Protein AF-0000000084333526 (afdb_homodimer)

InterPro domains:
  IPR002641 Patatin-like phospholipase domain [PF01734] (2-148)
  IPR002641 Patatin-like phospholipase domain [PS51635] (1-149)
  IPR016035 Acyl transferase/acyl hydrolase/lysophospholipase [SSF52151] (1-231)
  IPR050301 Neuropathy target esterase [PTHR14226] (1-231)

Foldseek 3Di:
DLVLLLVLLLVVLPDDAQEQEAFAVSLLSQQLVQQPDRSVVSLVLCLVVVLLCLLPPDLPDPDADASCVSLVSCCVRVVVQWQVNGNHFYWYWKAFPVVGGIDIDRTDGSSLSNSLQSAAPPHHFFGADPNTTIHHRLLPARWPCVVCQPPDPFFEGEDALDDDDDDDADDPVSVVVNVSSCNSCVCVVVSVVRGPHYQYQPDCNVPDPSPSVCSVVSSNSSNVSSNVRCVPPVVNVVVSVVSVVVVVD/DLVLLLVLLLVVLPDDAQEQEAFAVSLLSQQLVQQPDRSVVSLVLCLVVVLLCLLPPDLPDPDADASCVSLVSCCVRVVVQWQVNGNHFYWYWKAFPVVGDIDIDRTDGSSLSNSLQSAAPPHHFFGADPNTTIHHRLLPARWPCVVCQPPDPFFEGEDALDDDDDDDADDPVSVVVNVSSCNSCVCVVVSVVRGPHYQYQPDCNVPDPSPSVCSVVSSNSSNVSSNVRCVPPVVNVVVSVVVVVVVVD

pLDDT: mean 88.22, std 13.07, range [36.38, 98.88]

Radius of gyration: 24.97 Å; Cα contacts (8 Å, |Δi|>4): 907; chains: 2; bounding box: 47×80×63 Å

Nearest PDB structures (foldseek):
  5fya-assembly1_A  TM=8.571E-01  e=1.738E-15  Pseudomonas aeruginosa PAO1
  5fya-assembly1_B  TM=8.182E-01  e=1.314E-14  Pseudomonas aeruginosa PAO1
  5fqu-assembly1_A  TM=8.335E-01  e=1.306E-13  Pseudomonas aeruginosa PAO1
  5fqu-assembly1_B  TM=8.349E-01  e=3.496E-13  Pseudomonas aeruginosa PAO1
  4pka-assembly1_X  TM=6.736E-01  e=2.299E-07  Solanum cardiophyllum

Secondary structure (DSSP, 8-state):
-HHHHHHHHHHHTT---SEEEEETHHHHHHHHHHTT--HHHHHHHHHHHTHHHHHS--TTSSSPBPGGGGHHHHHHH-TT-BSTTSSSEEEEEEEETTTTEEEEE-SSBHHHHHHHHT--BTTBPPEEETTEEEEEGGGT-SS--GGGTTT-S--EEE--------S---SHHHHHHHHHHHHHGGGHHHHHTT-SEEE-----TTS-TT-GGGHHHHHHHHHHHHHHHHHH-HHHHHHHHHHHHHHH-/-HHHHHHHHHHHTT---SEEEEETHHHHHHHHHHTT--HHHHHHHHHHHTHHHHHS--TTSSSPBPGGGGHHHHHHH-TT-BSTTSSSEEEEEEEETTTTEEEEE-SSBHHHHHHHHT--BTTBPPEEETTEEEEEGGGT-SS--GGGTTT-S--EEE--------S---SHHHHHHHHHHHHHGGGHHHHHTT-SEEE-----TTS-TT-GGGHHHHHHHHHHHHHHHHHH-HHHHHHHHHHHHHHH-

Solvent-accessible surface area (backbone atoms only — not comparable to full-atom values): 27015 Å² total; per-residue (Å²): 85,34,64,38,13,30,51,42,35,41,44,74,66,64,54,79,70,74,65,41,56,16,22,26,74,39,22,52,51,43,51,47,43,23,65,67,44,51,45,70,54,48,53,49,51,40,62,76,64,41,47,62,50,61,62,54,61,74,81,81,54,98,57,66,41,73,60,65,73,54,44,61,60,47,41,69,77,40,68,82,42,39,41,85,75,30,82,26,46,53,37,32,28,21,22,32,62,28,71,58,40,79,41,77,41,60,63,61,53,37,53,60,48,41,49,20,7,40,25,42,75,81,48,30,53,66,37,76,57,94,91,36,38,22,22,22,5,34,55,77,38,56,58,50,47,69,85,45,63,93,71,52,95,69,43,76,40,78,46,81,74,66,75,70,75,43,94,72,72,91,44,71,68,51,45,41,52,50,55,49,48,44,39,36,47,65,54,45,65,68,40,54,68,72,35,77,39,78,38,64,40,74,83,53,63,85,44,58,99,72,48,67,92,41,34,66,60,38,19,47,43,13,23,51,37,27,46,53,46,51,77,71,30,66,69,53,49,51,49,43,53,49,51,51,50,54,69,73,95,84,35,64,38,13,28,51,41,35,42,44,76,65,64,54,78,72,72,64,40,57,15,21,27,72,39,23,52,52,43,51,48,42,22,65,67,46,52,46,70,55,48,54,48,51,39,61,74,64,42,47,62,52,63,63,56,62,73,82,81,54,97,59,66,41,74,60,64,72,53,43,61,58,45,41,69,77,39,66,82,41,39,41,86,76,31,82,27,46,54,38,32,27,21,23,33,61,28,71,59,40,80,40,76,40,64,61,61,54,38,53,58,50,42,49,20,7,41,25,42,76,82,48,31,53,65,37,76,57,96,89,36,39,20,22,23,6,34,54,79,37,57,59,49,48,68,83,46,62,93,71,54,97,70,43,75,39,78,47,80,75,67,75,71,75,43,93,75,73,91,41,70,68,51,46,40,51,50,53,49,48,44,37,36,48,65,54,45,66,67,40,55,68,74,37,76,39,77,38,63,42,73,82,53,65,86,44,59,101,72,48,67,92,41,36,67,59,39,18,46,44,13,22,52,38,27,47,52,46,51,76,71,30,68,69,53,48,50,50,43,52,50,52,51,50,54,69,73,95

Organism: NCBI:txid1302689

Structure (mmCIF, N/CA/C/O backbone):
data_AF-0000000084333526-model_v1
#
loop_
_entity.id
_entity.type
_entity.pdbx_description
1 polymer 'PNPLA domain-containing protein'
#
loop_
_atom_site.group_PDB
_atom_site.id
_atom_site.type_symbol
_atom_site.label_atom_id
_atom_site.label_alt_id
_atom_site.label_comp_id
_atom_site.label_asym_id
_atom_site.label_entity_id
_atom_site.label_seq_id
_atom_site.pdbx_PDB_ins_code
_atom_site.Cartn_x
_atom_site.Cartn_y
_atom_site.Cartn_z
_atom_site.occupancy
_atom_site.B_iso_or_equiv
_atom_site.auth_seq_id
_atom_site.auth_comp_id
_atom_site.auth_asym_id
_atom_site.auth_atom_id
_atom_site.pdbx_PDB_model_num
ATOM 1 N N . MET A 1 1 ? 10.422 -18.203 -9.031 1 83.75 1 MET A N 1
ATOM 2 C CA . MET A 1 1 ? 11.227 -19.422 -9.023 1 83.75 1 MET A CA 1
ATOM 3 C C . MET A 1 1 ? 11.281 -20.031 -7.621 1 83.75 1 MET A C 1
ATOM 5 O O . MET A 1 1 ? 11.195 -21.25 -7.457 1 83.75 1 MET A O 1
ATOM 9 N N . SER A 1 2 ? 11.305 -19.125 -6.754 1 88.5 2 SER A N 1
ATOM 10 C CA . SER A 1 2 ? 11.383 -19.609 -5.379 1 88.5 2 SER A CA 1
ATOM 11 C C . SER A 1 2 ? 10.094 -20.328 -4.977 1 88.5 2 SER A C 1
ATOM 13 O O . SER A 1 2 ? 10.133 -21.375 -4.32 1 88.5 2 SER A O 1
ATOM 15 N N . HIS A 1 3 ? 8.969 -19.828 -5.387 1 93.69 3 HIS A N 1
ATOM 16 C CA . HIS A 1 3 ? 7.699 -20.484 -5.113 1 93.69 3 HIS A CA 1
ATOM 17 C C . HIS A 1 3 ? 7.668 -21.906 -5.691 1 93.69 3 HIS A C 1
ATOM 19 O O . HIS A 1 3 ? 7.137 -22.828 -5.066 1 93.69 3 HIS A O 1
ATOM 25 N N . LEU A 1 4 ? 8.227 -22.047 -6.82 1 95.88 4 LEU A N 1
ATOM 26 C CA . LEU A 1 4 ? 8.258 -23.359 -7.465 1 95.88 4 LEU A CA 1
ATOM 27 C C . LEU A 1 4 ? 9.141 -24.328 -6.688 1 95.88 4 LEU A C 1
ATOM 29 O O . LEU A 1 4 ? 8.82 -25.516 -6.582 1 95.88 4 LEU A O 1
ATOM 33 N N . GLY A 1 5 ? 10.227 -23.812 -6.164 1 96 5 GLY A N 1
ATOM 34 C CA . GLY A 1 5 ? 11.047 -24.625 -5.281 1 96 5 GLY A CA 1
ATOM 35 C C . GLY A 1 5 ? 10.289 -25.109 -4.059 1 96 5 GLY A C 1
ATOM 36 O O . GLY A 1 5 ? 10.406 -26.281 -3.678 1 96 5 GLY A O 1
ATOM 37 N N . VAL A 1 6 ? 9.531 -24.266 -3.49 1 96.88 6 VAL A N 1
ATOM 38 C CA . VAL A 1 6 ? 8.727 -24.609 -2.324 1 96.88 6 VAL A CA 1
ATOM 39 C C . VAL A 1 6 ? 7.703 -25.672 -2.701 1 96.88 6 VAL A C 1
ATOM 41 O O . VAL A 1 6 ? 7.551 -26.672 -1.992 1 96.88 6 VAL A O 1
ATOM 44 N N . ILE A 1 7 ? 7.012 -25.516 -3.814 1 97.62 7 ILE A N 1
ATOM 45 C CA . ILE A 1 7 ? 6.016 -26.484 -4.273 1 97.62 7 ILE A CA 1
ATOM 46 C C . ILE A 1 7 ? 6.672 -27.844 -4.492 1 97.62 7 ILE A C 1
ATOM 48 O O . ILE A 1 7 ? 6.109 -28.875 -4.121 1 97.62 7 ILE A O 1
ATOM 52 N N . GLN A 1 8 ? 7.84 -27.828 -5.066 1 97.38 8 GLN A N 1
ATOM 53 C CA . GLN A 1 8 ? 8.562 -29.062 -5.316 1 97.38 8 GLN A CA 1
ATOM 54 C C . GLN A 1 8 ? 8.852 -29.812 -4.012 1 97.38 8 GLN A C 1
ATOM 56 O O . GLN A 1 8 ? 8.633 -31.016 -3.918 1 97.38 8 GLN A O 1
ATOM 61 N N . ALA A 1 9 ? 9.344 -29.078 -3.061 1 96.44 9 ALA A N 1
ATOM 62 C CA . ALA A 1 9 ? 9.648 -29.688 -1.771 1 96.44 9 ALA A CA 1
ATOM 63 C C . ALA A 1 9 ? 8.406 -30.328 -1.154 1 96.44 9 ALA A C 1
ATOM 65 O O . ALA A 1 9 ? 8.453 -31.453 -0.671 1 96.44 9 ALA A O 1
ATOM 66 N N . LEU A 1 10 ? 7.312 -29.641 -1.212 1 95.62 10 LEU A N 1
ATOM 67 C CA . LEU A 1 10 ? 6.066 -30.125 -0.625 1 95.62 10 LEU A CA 1
ATOM 68 C C . LEU A 1 10 ? 5.539 -31.344 -1.381 1 95.62 10 LEU A C 1
ATOM 70 O O . LEU A 1 10 ? 5.137 -32.344 -0.769 1 95.62 10 LEU A O 1
ATOM 74 N N . THR A 1 11 ? 5.586 -31.281 -2.65 1 94.75 11 THR A N 1
ATOM 75 C CA . THR A 1 11 ? 5.098 -32.375 -3.484 1 94.75 11 THR A CA 1
ATOM 76 C C . THR A 1 11 ? 5.969 -33.625 -3.316 1 94.75 11 THR A C 1
ATOM 78 O O . THR A 1 11 ? 5.461 -34.75 -3.271 1 94.75 11 THR A O 1
ATOM 81 N N . ASP A 1 12 ? 7.258 -33.375 -3.248 1 94.62 12 ASP A N 1
ATOM 82 C CA . ASP A 1 12 ? 8.18 -34.5 -3.061 1 94.62 12 ASP A CA 1
ATOM 83 C C . ASP A 1 12 ? 7.879 -35.25 -1.772 1 94.62 12 ASP A C 1
ATOM 85 O O . ASP A 1 12 ? 8.172 -36.438 -1.664 1 94.62 12 ASP A O 1
ATOM 89 N N . HIS A 1 13 ? 7.266 -34.656 -0.92 1 92.94 13 HIS A N 1
ATOM 90 C CA . HIS A 1 13 ? 7.012 -35.281 0.373 1 92.94 13 HIS A CA 1
ATOM 91 C C . HIS A 1 13 ? 5.547 -35.688 0.506 1 92.94 13 HIS A C 1
ATOM 93 O O . HIS A 1 13 ? 5.066 -35.938 1.614 1 92.94 13 HIS A O 1
ATOM 99 N N . GLY A 1 14 ? 4.895 -35.594 -0.582 1 91.19 14 GLY A N 1
ATOM 100 C CA . GLY A 1 14 ? 3.59 -36.219 -0.657 1 91.19 14 GLY A CA 1
ATOM 101 C C . GLY A 1 14 ? 2.445 -35.281 -0.343 1 91.19 14 GLY A C 1
ATOM 102 O O . GLY A 1 14 ? 1.298 -35.719 -0.21 1 91.19 14 GLY A O 1
ATOM 103 N N . ILE A 1 15 ? 2.678 -34.031 -0.2 1 92.19 15 ILE A N 1
ATOM 104 C CA . ILE A 1 15 ? 1.607 -33.094 0.078 1 92.19 15 ILE A CA 1
ATOM 105 C C . ILE A 1 15 ? 0.769 -32.875 -1.18 1 92.19 15 ILE A C 1
ATOM 107 O O . ILE A 1 15 ? 1.31 -32.594 -2.256 1 92.19 15 ILE A O 1
ATOM 111 N N . GLN A 1 16 ? -0.498 -33 -0.984 1 93.25 16 GLN A N 1
ATOM 112 C CA . GLN A 1 16 ? -1.446 -32.719 -2.059 1 93.25 16 GLN A CA 1
ATOM 113 C C . GLN A 1 16 ? -2.215 -31.422 -1.796 1 93.25 16 GLN A C 1
ATOM 115 O O . GLN A 1 16 ? -2.621 -31.156 -0.663 1 93.25 16 GLN A O 1
ATOM 120 N N . PHE A 1 17 ? -2.387 -30.703 -2.844 1 95.5 17 PHE A N 1
ATOM 121 C CA . PHE A 1 17 ? -3.059 -29.406 -2.705 1 95.5 17 PHE A CA 1
ATOM 122 C C . PHE A 1 17 ? -4.492 -29.484 -3.219 1 95.5 17 PHE A C 1
ATOM 124 O O . PHE A 1 17 ? -4.734 -30 -4.316 1 95.5 17 PHE A O 1
ATOM 131 N N . SER A 1 18 ? -5.402 -29.047 -2.434 1 96.19 18 SER A N 1
ATOM 132 C CA . SER A 1 18 ? -6.793 -28.969 -2.873 1 96.19 18 SER A CA 1
ATOM 133 C C . SER A 1 18 ? -7.102 -27.609 -3.488 1 96.19 18 SER A C 1
ATOM 135 O O . SER A 1 18 ? -8.031 -27.469 -4.289 1 96.19 18 SER A O 1
ATOM 137 N N . HIS A 1 19 ? -6.324 -26.609 -3.051 1 98.25 19 HIS A N 1
ATOM 138 C CA . HIS A 1 19 ? -6.566 -25.234 -3.467 1 98.25 19 HIS A CA 1
ATOM 139 C C . HIS A 1 19 ? -5.281 -24.406 -3.426 1 98.25 19 HIS A C 1
ATOM 141 O O . HIS A 1 19 ? -4.508 -24.516 -2.471 1 98.25 19 HIS A O 1
ATOM 147 N N . ILE A 1 20 ? -4.98 -23.719 -4.465 1 98.56 20 ILE A N 1
ATOM 148 C CA . ILE A 1 20 ? -3.811 -22.844 -4.523 1 98.56 20 ILE A CA 1
ATOM 149 C C . ILE A 1 20 ? -4.242 -21.422 -4.855 1 98.56 20 ILE A C 1
ATOM 151 O O . ILE A 1 20 ? -5.008 -21.203 -5.793 1 98.56 20 ILE A O 1
ATOM 155 N N . SER A 1 21 ? -3.867 -20.453 -4.062 1 98.75 21 SER A N 1
ATOM 156 C CA . SER A 1 21 ? -4.117 -19.031 -4.27 1 98.75 21 SER A CA 1
ATOM 157 C C . SER A 1 21 ? -2.816 -18.266 -4.508 1 98.75 21 SER A C 1
ATOM 159 O O . SER A 1 21 ? -1.845 -18.438 -3.768 1 98.75 21 SER A O 1
ATOM 161 N N . GLY A 1 22 ? -2.785 -17.469 -5.582 1 97.94 22 GLY A N 1
ATOM 162 C CA . GLY A 1 22 ? -1.536 -16.797 -5.898 1 97.94 22 GLY A CA 1
ATOM 163 C C . GLY A 1 22 ? -1.737 -15.414 -6.5 1 97.94 22 GLY A C 1
ATOM 164 O O . GLY A 1 22 ? -2.811 -15.117 -7.027 1 97.94 22 GLY A O 1
ATOM 165 N N . THR A 1 23 ? -0.766 -14.578 -6.414 1 96.5 23 THR A N 1
ATOM 166 C CA . THR A 1 23 ? -0.716 -13.242 -6.992 1 96.5 23 THR A CA 1
ATOM 167 C C . THR A 1 23 ? 0.549 -13.055 -7.824 1 96.5 23 THR A C 1
ATOM 169 O O . THR A 1 23 ? 1.646 -13.406 -7.383 1 96.5 23 THR A O 1
ATOM 172 N N . SER A 1 24 ? 0.391 -12.43 -9.055 1 93.25 24 SER A N 1
ATOM 173 C CA . SER A 1 24 ? 1.513 -12.117 -9.93 1 93.25 24 SER A CA 1
ATOM 174 C C . SER A 1 24 ? 2.342 -13.359 -10.234 1 93.25 24 SER A C 1
ATOM 176 O O . SER A 1 24 ? 1.821 -14.344 -10.758 1 93.25 24 SER A O 1
ATOM 178 N N . ALA A 1 25 ? 3.594 -13.43 -9.828 1 90.38 25 ALA A N 1
ATOM 179 C CA . ALA A 1 25 ? 4.422 -14.609 -10.055 1 90.38 25 ALA A CA 1
ATOM 180 C C . ALA A 1 25 ? 3.801 -15.844 -9.414 1 90.38 25 ALA A C 1
ATOM 182 O O . ALA A 1 25 ? 3.912 -16.953 -9.945 1 90.38 25 ALA A O 1
ATOM 183 N N . GLY A 1 26 ? 3.193 -15.633 -8.344 1 94 26 GLY A N 1
ATOM 184 C CA . GLY A 1 26 ? 2.496 -16.734 -7.688 1 94 26 GLY A CA 1
ATOM 185 C C . GLY A 1 26 ? 1.316 -17.25 -8.492 1 94 26 GLY A C 1
ATOM 186 O O . GLY A 1 26 ? 1.007 -18.438 -8.445 1 94 26 GLY A O 1
ATOM 187 N N . ALA A 1 27 ? 0.668 -16.328 -9.188 1 96.44 27 ALA A N 1
ATOM 188 C CA . ALA A 1 27 ? -0.434 -16.734 -10.055 1 96.44 27 ALA A CA 1
ATOM 189 C C . ALA A 1 27 ? 0.059 -17.641 -11.18 1 96.44 27 ALA A C 1
ATOM 191 O O . ALA A 1 27 ? -0.586 -18.641 -11.508 1 96.44 27 ALA A O 1
ATOM 192 N N . ILE A 1 28 ? 1.196 -17.297 -11.734 1 94.56 28 ILE A N 1
ATOM 193 C CA . ILE A 1 28 ? 1.795 -18.109 -12.789 1 94.56 28 ILE A CA 1
ATOM 194 C C . ILE A 1 28 ? 2.152 -19.484 -12.242 1 94.56 28 ILE A C 1
ATOM 196 O O . ILE A 1 28 ? 1.773 -20.516 -12.828 1 94.56 28 ILE A O 1
ATOM 200 N N . ALA A 1 29 ? 2.82 -19.516 -11.141 1 96 29 ALA A N 1
ATOM 201 C CA . ALA A 1 29 ? 3.217 -20.781 -10.523 1 96 29 ALA A CA 1
ATOM 202 C C . ALA A 1 29 ? 1.999 -21.656 -10.227 1 96 29 ALA A C 1
ATOM 204 O O . ALA A 1 29 ? 1.987 -22.844 -10.539 1 96 29 ALA A O 1
ATOM 205 N N . ALA A 1 30 ? 1.01 -21.047 -9.68 1 98 30 ALA A N 1
ATOM 206 C CA . ALA A 1 30 ? -0.204 -21.75 -9.297 1 98 30 ALA A CA 1
ATOM 207 C C . ALA A 1 30 ? -0.897 -22.359 -10.516 1 98 30 ALA A C 1
ATOM 209 O O . ALA A 1 30 ? -1.245 -23.547 -10.523 1 98 30 ALA A O 1
ATOM 210 N N . ALA A 1 31 ? -1.037 -21.562 -11.531 1 97.88 31 ALA A N 1
ATOM 211 C CA . ALA A 1 31 ? -1.778 -21.984 -12.719 1 97.88 31 ALA A CA 1
ATOM 212 C C . ALA A 1 31 ? -1.062 -23.125 -13.438 1 97.88 31 ALA A C 1
ATOM 214 O O . ALA A 1 31 ? -1.677 -24.141 -13.773 1 97.88 31 ALA A O 1
ATOM 215 N N . PHE A 1 32 ? 0.212 -22.984 -13.664 1 97.75 32 PHE A N 1
ATOM 216 C CA . PHE A 1 32 ? 0.954 -24 -14.398 1 97.75 32 PHE A CA 1
ATOM 217 C C . PHE A 1 32 ? 1.038 -25.297 -13.602 1 97.75 32 PHE A C 1
ATOM 219 O O . PHE A 1 32 ? 0.884 -26.391 -14.156 1 97.75 32 PHE A O 1
ATOM 226 N N . PHE A 1 33 ? 1.266 -25.172 -12.305 1 98.44 33 PHE A N 1
ATOM 227 C CA . PHE A 1 33 ? 1.283 -26.375 -11.461 1 98.44 33 PHE A CA 1
ATOM 228 C C . PHE A 1 33 ? -0.07 -27.062 -11.492 1 98.44 33 PHE A C 1
ATOM 230 O O . PHE A 1 33 ? -0.142 -28.281 -11.656 1 98.44 33 PHE A O 1
ATOM 237 N N . ALA A 1 34 ? -1.118 -26.297 -11.383 1 98.5 34 ALA A N 1
ATOM 238 C CA . ALA A 1 34 ? -2.469 -26.844 -11.359 1 98.5 34 ALA A CA 1
ATOM 239 C C . ALA A 1 34 ? -2.84 -27.438 -12.719 1 98.5 34 ALA A C 1
ATOM 241 O O . ALA A 1 34 ? -3.756 -28.25 -12.82 1 98.5 34 ALA A O 1
ATOM 242 N N . ALA A 1 35 ? -2.168 -26.953 -13.742 1 98.19 35 ALA A N 1
ATOM 243 C CA . ALA A 1 35 ? -2.396 -27.5 -15.078 1 98.19 35 ALA A CA 1
ATOM 244 C C . ALA A 1 35 ? -1.696 -28.844 -15.25 1 98.19 35 ALA A C 1
ATOM 246 O O . ALA A 1 35 ? -1.906 -29.531 -16.25 1 98.19 35 ALA A O 1
ATOM 247 N N . GLY A 1 36 ? -0.773 -29.203 -14.328 1 97.62 36 GLY A N 1
ATOM 248 C CA . GLY A 1 36 ? -0.193 -30.531 -14.336 1 97.62 36 GLY A CA 1
ATOM 249 C C . GLY A 1 36 ? 1.306 -30.531 -14.57 1 97.62 36 GLY A C 1
ATOM 250 O O . 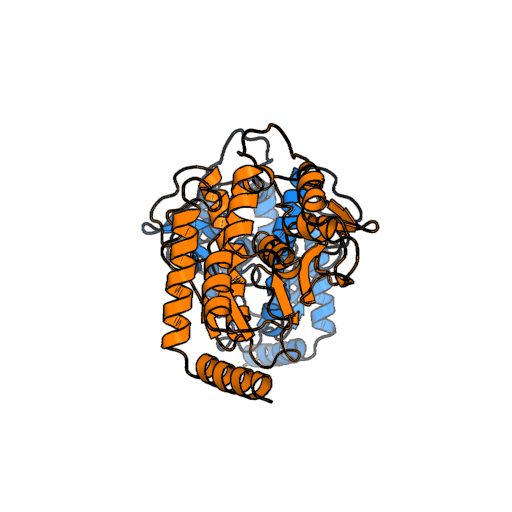GLY A 1 36 ? 1.937 -31.594 -14.602 1 97.62 36 GLY A O 1
ATOM 251 N N . TYR A 1 37 ? 1.888 -29.375 -14.672 1 97.69 37 TYR A N 1
ATOM 252 C CA . TYR A 1 37 ? 3.328 -29.297 -14.891 1 97.69 37 TYR A CA 1
ATOM 253 C C . TYR A 1 37 ? 4.09 -29.453 -13.578 1 97.69 37 TYR A C 1
ATOM 255 O O . TYR A 1 37 ? 3.693 -28.891 -12.555 1 97.69 37 TYR A O 1
ATOM 263 N N . ALA A 1 38 ? 5.137 -30.219 -13.719 1 97.31 38 ALA A N 1
ATOM 264 C CA . ALA A 1 38 ? 6.035 -30.281 -12.57 1 97.31 38 ALA A CA 1
ATOM 265 C C . ALA A 1 38 ? 6.777 -28.969 -12.375 1 97.31 38 ALA A C 1
ATOM 267 O O . ALA A 1 38 ? 7.094 -28.281 -13.344 1 97.31 38 ALA A O 1
ATOM 268 N N . PRO A 1 39 ? 7.078 -28.656 -11.094 1 97.5 39 PRO A N 1
ATOM 269 C CA . PRO A 1 39 ? 7.734 -27.375 -10.828 1 97.5 39 PRO A CA 1
ATOM 270 C C . PRO A 1 39 ? 9.008 -27.172 -11.648 1 97.5 39 PRO A C 1
ATOM 272 O O . PRO A 1 39 ? 9.227 -26.109 -12.211 1 97.5 39 PRO A O 1
ATOM 275 N N . LYS A 1 40 ? 9.812 -28.125 -11.82 1 94.62 40 LYS A N 1
ATOM 276 C CA . LYS A 1 40 ? 11.047 -28.031 -12.602 1 94.62 40 LYS A CA 1
ATOM 277 C C . LYS A 1 40 ? 10.742 -27.75 -14.07 1 94.62 40 LYS A C 1
ATOM 279 O O . LYS A 1 40 ? 11.492 -27.031 -14.742 1 94.62 40 LYS A O 1
ATOM 284 N N . GLU A 1 41 ? 9.695 -28.359 -14.547 1 95.94 41 GLU A N 1
ATOM 285 C CA . GLU A 1 41 ? 9.266 -28.094 -15.922 1 95.94 41 GLU A CA 1
ATOM 286 C C . GLU A 1 41 ? 8.828 -26.656 -16.094 1 95.94 41 GLU A C 1
ATOM 288 O O . GLU A 1 41 ? 9.094 -26.031 -17.125 1 95.94 41 GLU A O 1
ATOM 293 N N . ILE A 1 42 ? 8.141 -26.188 -15.125 1 95.75 42 ILE A N 1
ATOM 294 C CA . ILE A 1 42 ? 7.668 -24.812 -15.172 1 95.75 42 ILE A CA 1
ATOM 295 C C . ILE A 1 42 ? 8.859 -23.859 -15.242 1 95.75 42 ILE A C 1
ATOM 297 O O . ILE A 1 42 ? 8.844 -22.891 -16 1 95.75 42 ILE A O 1
ATOM 301 N N . VAL A 1 43 ? 9.898 -24.141 -14.438 1 93 43 VAL A N 1
ATOM 302 C CA . VAL A 1 43 ? 11.109 -23.344 -14.469 1 93 43 VAL A CA 1
ATOM 303 C C . VAL A 1 43 ? 11.68 -23.312 -15.891 1 93 43 VAL A C 1
ATOM 305 O O . VAL A 1 43 ? 12.047 -22.25 -16.391 1 93 43 VAL A O 1
ATOM 308 N N . GLN A 1 44 ? 11.695 -24.422 -16.484 1 92.25 44 GLN A N 1
ATOM 309 C CA . GLN A 1 44 ? 12.227 -24.547 -17.844 1 92.25 44 GLN A CA 1
ATOM 310 C C . GLN A 1 44 ? 11.367 -23.766 -18.844 1 92.25 44 GLN A C 1
ATOM 312 O O . GLN A 1 44 ? 11.891 -23.094 -19.734 1 92.25 44 GLN A O 1
ATOM 317 N N . ILE A 1 45 ? 10.094 -23.906 -18.703 1 91.12 45 ILE A N 1
ATOM 318 C CA . ILE A 1 45 ? 9.164 -23.203 -19.578 1 91.12 45 ILE A CA 1
ATOM 319 C C . ILE A 1 45 ? 9.383 -21.703 -19.453 1 91.12 45 ILE A C 1
ATOM 321 O O . ILE A 1 45 ? 9.492 -21 -20.469 1 91.12 45 ILE A O 1
ATOM 325 N N . ILE A 1 46 ? 9.469 -21.25 -18.25 1 88 46 ILE A N 1
ATOM 326 C CA . ILE A 1 46 ? 9.648 -19.828 -17.984 1 88 46 ILE A CA 1
ATOM 327 C C . ILE A 1 46 ? 10.969 -19.359 -18.578 1 88 46 ILE A C 1
ATOM 329 O O . ILE A 1 46 ? 11.031 -18.297 -19.203 1 88 46 ILE A O 1
ATOM 333 N N . ARG A 1 47 ? 11.945 -20.094 -18.453 1 85.06 47 ARG A N 1
ATOM 334 C CA . ARG A 1 47 ? 13.266 -19.75 -18.953 1 85.06 47 ARG A CA 1
ATOM 335 C C . ARG A 1 47 ? 13.273 -19.734 -20.484 1 85.06 47 ARG A C 1
ATOM 337 O O . ARG A 1 47 ? 13.758 -18.781 -21.094 1 85.06 47 ARG A O 1
ATOM 344 N N . ASP A 1 48 ? 12.758 -20.719 -21.062 1 85.94 48 ASP A N 1
ATOM 345 C CA . ASP A 1 48 ? 12.797 -20.906 -22.516 1 85.94 48 ASP A CA 1
ATOM 346 C C . ASP A 1 48 ? 11.969 -19.828 -23.219 1 85.94 48 ASP A C 1
ATOM 348 O O . ASP A 1 48 ? 12.328 -19.375 -24.312 1 85.94 48 ASP A O 1
ATOM 352 N N . THR A 1 49 ? 10.93 -19.422 -22.562 1 81.75 49 THR A N 1
ATOM 353 C CA . THR A 1 49 ? 10.023 -18.469 -23.188 1 81.75 49 THR A CA 1
ATOM 354 C C . THR A 1 49 ? 10.383 -17.047 -22.797 1 81.75 49 THR A C 1
ATOM 356 O O . THR A 1 49 ? 9.836 -16.078 -23.359 1 81.75 49 THR A O 1
ATOM 359 N N . LYS A 1 50 ? 11.242 -16.828 -21.875 1 77.75 50 LYS A N 1
ATOM 360 C CA . LYS A 1 50 ? 11.555 -15.508 -21.328 1 77.75 50 LYS A CA 1
ATOM 361 C C . LYS A 1 50 ? 10.305 -14.805 -20.828 1 77.75 50 LYS A C 1
ATOM 363 O O . LYS A 1 50 ? 10.125 -13.602 -21.047 1 77.75 50 LYS A O 1
ATOM 368 N N . LEU A 1 51 ? 9.422 -15.617 -20.312 1 74.12 51 LEU A N 1
ATOM 369 C CA . LEU A 1 51 ? 8.125 -15.133 -19.859 1 74.12 51 LEU A CA 1
ATOM 370 C C . LEU A 1 51 ? 8.297 -14.008 -18.828 1 74.12 51 LEU A C 1
ATOM 372 O O . LEU A 1 51 ? 7.605 -12.992 -18.891 1 74.12 51 LEU A O 1
ATOM 376 N N . LEU A 1 52 ? 9.219 -14.172 -17.969 1 68 52 LEU A N 1
ATOM 377 C CA . LEU A 1 52 ? 9.398 -13.18 -16.922 1 68 52 LEU A CA 1
ATOM 378 C C . LEU A 1 52 ? 9.93 -11.867 -17.484 1 68 52 LEU A C 1
ATOM 380 O O . LEU A 1 52 ? 9.594 -10.789 -16.984 1 68 52 LEU A O 1
ATOM 384 N N . THR A 1 53 ? 10.68 -11.992 -18.484 1 66.94 53 THR A N 1
ATOM 385 C CA . THR A 1 53 ? 11.172 -10.789 -19.156 1 66.94 53 THR A CA 1
ATOM 386 C C . THR A 1 53 ? 10.031 -10.039 -19.828 1 66.94 53 THR A C 1
ATOM 388 O O . THR A 1 53 ? 10.023 -8.805 -19.859 1 66.94 53 THR A O 1
ATOM 391 N N . LEU A 1 54 ? 9.117 -10.836 -20.234 1 66.25 54 LEU A N 1
ATOM 392 C CA . LEU A 1 54 ? 7.953 -10.227 -20.859 1 66.25 54 LEU A CA 1
ATOM 393 C C . LEU A 1 54 ? 7.078 -9.531 -19.828 1 66.25 54 LEU A C 1
ATOM 395 O O . LEU A 1 54 ? 6.445 -8.516 -20.125 1 66.25 54 LEU A O 1
ATOM 399 N N . LEU A 1 55 ? 7.117 -10.023 -18.703 1 67.94 55 LEU A N 1
ATOM 400 C CA . LEU A 1 55 ? 6.234 -9.516 -17.656 1 67.94 55 LEU A CA 1
ATOM 401 C C . LEU A 1 55 ? 6.895 -8.383 -16.875 1 67.94 55 LEU A C 1
ATOM 403 O O . LEU A 1 55 ? 6.234 -7.672 -16.125 1 67.94 55 LEU A O 1
ATOM 407 N N . ARG A 1 56 ? 8.117 -8.172 -17.047 1 62.69 56 ARG A N 1
ATOM 408 C CA . ARG A 1 56 ? 8.805 -7.039 -16.438 1 62.69 56 ARG A CA 1
ATOM 409 C C . ARG A 1 56 ? 9.844 -6.453 -17.375 1 62.69 56 ARG A C 1
ATOM 411 O O . ARG A 1 56 ? 11.047 -6.66 -17.188 1 62.69 56 ARG A O 1
ATOM 418 N N . PRO A 1 57 ? 9.305 -5.719 -18.406 1 55.16 57 PRO A N 1
ATOM 419 C CA . PRO A 1 57 ? 10.25 -5.188 -19.375 1 55.16 57 PRO A CA 1
ATOM 420 C C . PRO A 1 57 ? 11.156 -4.102 -18.797 1 55.16 57 PRO A C 1
ATOM 422 O O . PRO A 1 57 ? 10.828 -3.5 -17.781 1 55.16 57 PRO A O 1
ATOM 425 N N . SER A 1 58 ? 12.484 -4.102 -19.156 1 51.25 58 SER A N 1
ATOM 426 C CA . SER A 1 58 ? 13.438 -3.074 -18.766 1 51.25 58 SER A CA 1
ATOM 427 C C . SER A 1 58 ? 12.867 -1.676 -18.953 1 51.25 58 SER A C 1
ATOM 429 O O . SER A 1 58 ? 12.055 -1.455 -19.859 1 51.25 58 SER A O 1
ATOM 431 N N . LEU A 1 59 ? 12.703 -0.812 -17.984 1 52.16 59 LEU A N 1
ATOM 432 C CA . LEU A 1 59 ? 12.219 0.562 -17.906 1 52.16 59 LEU A CA 1
ATOM 433 C C . LEU A 1 59 ? 12.508 1.32 -19.188 1 52.16 59 LEU A C 1
ATOM 435 O O . LEU A 1 59 ? 12.039 2.445 -19.375 1 52.16 59 LEU A O 1
ATOM 439 N N . GLY A 1 60 ? 13.312 0.829 -20.125 1 45.53 60 GLY A N 1
ATOM 440 C CA . GLY A 1 60 ? 13.75 1.694 -21.203 1 45.53 60 GLY A CA 1
ATOM 441 C C . GLY A 1 60 ? 12.656 1.989 -22.219 1 45.53 60 GLY A C 1
ATOM 442 O O . GLY A 1 60 ? 12.898 2.646 -23.234 1 45.53 60 GLY A O 1
ATOM 443 N N . SER A 1 61 ? 11.547 1.471 -21.984 1 49.28 61 SER A N 1
ATOM 444 C CA . SER A 1 61 ? 10.625 1.753 -23.078 1 49.28 61 SER A CA 1
ATOM 445 C C . SER A 1 61 ? 9.875 3.059 -22.844 1 49.28 61 SER A C 1
ATOM 447 O O . SER A 1 61 ? 9.648 3.453 -21.703 1 49.28 61 SER A O 1
ATOM 449 N N . THR A 1 62 ? 9.875 3.977 -23.828 1 51.94 62 THR A N 1
ATOM 450 C CA . THR A 1 62 ? 9.289 5.312 -23.891 1 51.94 62 THR A CA 1
ATOM 451 C C . THR A 1 62 ? 7.832 5.285 -23.438 1 51.94 62 THR A C 1
ATOM 453 O O . THR A 1 62 ? 7.234 6.332 -23.188 1 51.94 62 THR A O 1
ATOM 456 N N . GLY A 1 63 ? 7.188 3.986 -23.281 1 58.84 63 GLY A N 1
ATOM 457 C CA . GLY A 1 63 ? 5.781 3.98 -22.906 1 58.84 63 GLY A CA 1
ATOM 458 C C . GLY A 1 63 ? 5.328 2.664 -22.297 1 58.84 63 GLY A C 1
ATOM 459 O O . GLY A 1 63 ? 6.137 1.761 -22.094 1 58.84 63 GLY A O 1
ATOM 460 N N . LEU A 1 64 ? 4.078 2.689 -21.891 1 66.5 64 LEU A N 1
ATOM 461 C CA . LEU A 1 64 ? 3.475 1.471 -21.359 1 66.5 64 LEU A CA 1
ATOM 462 C C . LEU A 1 64 ? 3.348 0.412 -22.453 1 66.5 64 LEU A C 1
ATOM 464 O O . LEU A 1 64 ? 3.029 0.732 -23.594 1 66.5 64 LEU A O 1
ATOM 468 N N . ILE A 1 65 ? 3.76 -0.737 -22.188 1 78.25 65 ILE A N 1
ATOM 469 C CA . ILE A 1 65 ? 3.66 -1.838 -23.141 1 78.25 65 ILE A CA 1
ATOM 470 C C . ILE A 1 65 ? 2.463 -2.717 -22.781 1 78.25 65 ILE A C 1
ATOM 472 O O . ILE A 1 65 ? 1.866 -2.566 -21.719 1 78.25 65 ILE A O 1
ATOM 476 N N . SER A 1 66 ? 2.066 -3.426 -23.828 1 80 66 SER A N 1
ATOM 477 C CA . SER A 1 66 ? 0.976 -4.367 -23.578 1 80 66 SER A CA 1
ATOM 478 C C . SER A 1 66 ? 1.497 -5.691 -23.047 1 80 66 SER A C 1
ATOM 480 O O . SER A 1 66 ? 2.449 -6.262 -23.578 1 80 66 SER A O 1
ATOM 482 N N . ILE A 1 67 ? 0.852 -6.133 -22.016 1 85.44 67 ILE A N 1
ATOM 483 C CA . ILE A 1 67 ? 1.237 -7.406 -21.422 1 85.44 67 ILE A CA 1
ATOM 484 C C . ILE A 1 67 ? 0.618 -8.555 -22.219 1 85.44 67 ILE A C 1
ATOM 486 O O . ILE A 1 67 ? 0.995 -9.719 -22.047 1 85.44 67 ILE A O 1
ATOM 490 N N . LEU A 1 68 ? -0.139 -8.242 -23.172 1 86.25 68 LEU A N 1
ATOM 491 C CA . LEU A 1 68 ? -0.928 -9.25 -23.875 1 86.25 68 LEU A CA 1
ATOM 492 C C . LEU A 1 68 ? -0.04 -10.102 -24.781 1 86.25 68 LEU A C 1
ATOM 494 O O . LEU A 1 68 ? -0.457 -11.164 -25.234 1 86.25 68 LEU A O 1
ATOM 498 N N . LYS A 1 69 ? 1.104 -9.664 -24.969 1 82.38 69 LYS A N 1
ATOM 499 C CA . LYS A 1 69 ? 2.037 -10.461 -25.75 1 82.38 69 LYS A CA 1
ATOM 500 C C . LYS A 1 69 ? 2.346 -11.789 -25.062 1 82.38 69 LYS A C 1
ATOM 502 O O . LYS A 1 69 ? 2.652 -12.781 -25.719 1 82.38 69 LYS A O 1
ATOM 507 N N . ALA A 1 70 ? 2.199 -11.773 -23.812 1 87.38 70 ALA A N 1
ATOM 508 C CA . ALA A 1 70 ? 2.494 -12.977 -23.031 1 87.38 70 ALA A CA 1
ATOM 509 C C . ALA A 1 70 ? 1.349 -13.977 -23.125 1 87.38 70 ALA A C 1
ATOM 511 O O . ALA A 1 70 ? 1.511 -15.148 -22.766 1 87.38 70 ALA A O 1
ATOM 512 N N . ARG A 1 71 ? 0.266 -13.508 -23.625 1 90.31 71 ARG A N 1
ATOM 513 C CA . ARG A 1 71 ? -0.919 -14.352 -23.703 1 90.31 71 ARG A CA 1
ATOM 514 C C . ARG A 1 71 ? -0.649 -15.594 -24.547 1 90.31 71 ARG A C 1
ATOM 516 O O . ARG A 1 71 ? -1.062 -16.703 -24.188 1 90.31 71 ARG A O 1
ATOM 523 N N . VAL A 1 72 ? 0.061 -15.461 -25.641 1 89.5 72 VAL A N 1
ATOM 524 C CA . VAL A 1 72 ? 0.334 -16.531 -26.594 1 89.5 72 VAL A CA 1
ATOM 525 C C . VAL A 1 72 ? 1.128 -17.641 -25.906 1 89.5 72 VAL A C 1
ATOM 527 O O . VAL A 1 72 ? 0.907 -18.828 -26.172 1 89.5 72 VAL A O 1
ATOM 530 N N . LEU A 1 73 ? 1.945 -17.25 -25.031 1 89.44 73 LEU A N 1
ATOM 531 C CA . LEU A 1 73 ? 2.781 -18.234 -24.344 1 89.44 73 LEU A CA 1
ATOM 532 C C . LEU A 1 73 ? 1.96 -19.047 -23.344 1 89.44 73 LEU A C 1
ATOM 534 O O . LEU A 1 73 ? 2.135 -20.266 -23.234 1 89.44 73 LEU A O 1
ATOM 538 N N . ILE A 1 74 ? 1.082 -18.422 -22.641 1 93.25 74 ILE A N 1
ATOM 539 C CA . ILE A 1 74 ? 0.229 -19.125 -21.688 1 93.25 74 ILE A CA 1
ATOM 540 C C . ILE A 1 74 ? -0.695 -20.094 -22.422 1 93.25 74 ILE A C 1
ATOM 542 O O . ILE A 1 74 ? -0.834 -21.25 -22.031 1 93.25 74 ILE A O 1
ATOM 546 N N . ASP A 1 75 ? -1.177 -19.625 -23.547 1 94.5 75 ASP A N 1
ATOM 547 C CA . ASP A 1 75 ? -2.113 -20.422 -24.344 1 94.5 75 ASP A CA 1
ATOM 548 C C . ASP A 1 75 ? -1.42 -21.625 -24.953 1 94.5 75 ASP A C 1
ATOM 550 O O . ASP A 1 75 ? -2.041 -22.672 -25.156 1 94.5 75 ASP A O 1
ATOM 554 N N . LYS A 1 76 ? -0.199 -21.469 -25.25 1 95 76 LYS A N 1
ATOM 555 C CA . LYS A 1 76 ? 0.583 -22.578 -25.797 1 95 76 LYS A CA 1
ATOM 556 C C . LYS A 1 76 ? 0.687 -23.719 -24.797 1 95 76 LYS A C 1
ATOM 558 O O . LYS A 1 76 ? 0.587 -24.891 -25.188 1 95 76 LYS A O 1
ATOM 563 N N . TYR A 1 77 ? 0.804 -23.453 -23.578 1 95.62 77 TYR A N 1
ATOM 564 C CA . TYR A 1 77 ? 1.099 -24.469 -22.594 1 95.62 77 TYR A CA 1
ATOM 565 C C . TYR A 1 77 ? -0.164 -24.891 -21.844 1 95.62 77 TYR A C 1
ATOM 567 O O . TYR A 1 77 ? -0.231 -25.984 -21.297 1 95.62 77 TYR A O 1
ATOM 575 N N . ILE A 1 78 ? -1.086 -23.984 -21.797 1 97.31 78 ILE A N 1
ATOM 576 C CA . ILE A 1 78 ? -2.383 -24.297 -21.219 1 97.31 78 ILE A CA 1
ATOM 577 C C . ILE A 1 78 ? -3.494 -23.969 -22.203 1 97.31 78 ILE A C 1
ATOM 579 O O . ILE A 1 78 ? -4.266 -23.031 -22 1 97.31 78 ILE A O 1
ATOM 583 N N . PRO A 1 79 ? -3.689 -24.766 -23.141 1 96.88 79 PRO A N 1
ATOM 584 C CA . PRO A 1 79 ? -4.543 -24.422 -24.281 1 96.88 79 PRO A CA 1
ATOM 585 C C . PRO A 1 79 ? -6.023 -24.375 -23.922 1 96.88 79 PRO A C 1
ATOM 587 O O . PRO A 1 79 ? -6.809 -23.688 -24.578 1 96.88 79 PRO A O 1
ATOM 590 N N . HIS A 1 80 ? -6.465 -25.141 -22.906 1 97.06 80 HIS A N 1
ATOM 591 C CA . HIS A 1 80 ? -7.887 -25.141 -22.578 1 97.06 80 HIS A CA 1
ATOM 592 C C . HIS A 1 80 ? -8.305 -23.812 -21.969 1 97.06 80 HIS A C 1
ATOM 594 O O . HIS A 1 80 ? -9.492 -23.469 -21.953 1 97.06 80 HIS A O 1
ATOM 600 N N . ASN A 1 81 ? -7.332 -23.062 -21.344 1 97.81 81 ASN A N 1
ATOM 601 C CA . ASN A 1 81 ? -7.516 -21.688 -20.891 1 97.81 81 ASN A CA 1
ATOM 602 C C . ASN A 1 81 ? -8.719 -21.562 -19.953 1 97.81 81 ASN A C 1
ATOM 604 O O . ASN A 1 81 ? -9.547 -20.672 -20.109 1 97.81 81 ASN A O 1
ATOM 608 N N . SER A 1 82 ? -8.836 -22.5 -18.969 1 97.88 82 SER A N 1
ATOM 609 C CA . SER A 1 82 ? -9.984 -22.547 -18.062 1 97.88 82 SER A CA 1
ATOM 610 C C . SER A 1 82 ? -9.562 -22.953 -16.656 1 97.88 82 SER A C 1
ATOM 612 O O . SER A 1 82 ? -8.742 -23.844 -16.484 1 97.88 82 SER A O 1
ATOM 614 N N . PHE A 1 83 ? -10.188 -22.297 -15.719 1 98.56 83 PHE A N 1
ATOM 615 C CA . PHE A 1 83 ? -9.961 -22.656 -14.32 1 98.56 83 PHE A CA 1
ATOM 616 C C . PHE A 1 83 ? -10.516 -24.047 -14.023 1 98.56 83 PHE A C 1
ATOM 618 O O . PHE A 1 83 ? -9.891 -24.812 -13.297 1 98.56 83 PHE A O 1
ATOM 625 N N . GLN A 1 84 ? -11.633 -24.359 -14.602 1 97.88 84 GLN A N 1
ATOM 626 C CA . GLN A 1 84 ? -12.398 -25.562 -14.289 1 97.88 84 GLN A CA 1
ATOM 627 C C . GLN A 1 84 ? -11.672 -26.812 -14.781 1 97.88 84 GLN A C 1
ATOM 629 O O . GLN A 1 84 ? -11.93 -27.906 -14.289 1 97.88 84 GLN A O 1
ATOM 634 N N . LYS A 1 85 ? -10.773 -26.656 -15.68 1 98.19 85 LYS A N 1
ATOM 635 C CA . LYS A 1 85 ? -10.086 -27.812 -16.25 1 98.19 85 LYS A CA 1
ATOM 636 C C . LYS A 1 85 ? -8.734 -28.031 -15.586 1 98.19 85 LYS A C 1
ATOM 638 O O . LYS A 1 85 ? -8.008 -28.953 -15.961 1 98.19 85 LYS A O 1
ATOM 643 N N . LEU A 1 86 ? -8.398 -27.266 -14.633 1 98.38 86 LEU A N 1
ATOM 644 C CA . LEU A 1 86 ? -7.184 -27.484 -13.852 1 98.38 86 LEU A CA 1
ATOM 645 C C . LEU A 1 86 ? -7.34 -28.672 -12.906 1 98.38 86 LEU A C 1
ATOM 647 O O . LEU A 1 86 ? -8.453 -28.984 -12.477 1 98.38 86 LEU A O 1
ATOM 651 N N . ASN A 1 87 ? -6.219 -29.297 -12.547 1 97.75 87 ASN A N 1
ATOM 652 C CA . ASN A 1 87 ? -6.23 -30.453 -11.656 1 97.75 87 ASN A CA 1
ATOM 653 C C . ASN A 1 87 ? -6.484 -30.031 -10.211 1 97.75 87 ASN A C 1
ATOM 655 O O . ASN A 1 87 ? -6.879 -30.859 -9.383 1 97.75 87 ASN A O 1
ATOM 659 N N . THR A 1 88 ? -6.152 -28.828 -9.914 1 97.31 88 THR A N 1
ATOM 660 C CA . THR A 1 88 ? -6.301 -28.234 -8.586 1 97.31 88 THR A CA 1
ATOM 661 C C . THR A 1 88 ? -7.012 -26.875 -8.68 1 97.31 88 THR A C 1
ATOM 663 O O . THR A 1 88 ? -6.781 -26.109 -9.617 1 97.31 88 THR A O 1
ATOM 666 N N . GLN A 1 89 ? -7.863 -26.625 -7.734 1 98.31 89 GLN A N 1
ATOM 667 C CA . GLN A 1 89 ? -8.516 -25.328 -7.695 1 98.31 89 GLN A CA 1
ATOM 668 C C . GLN A 1 89 ? -7.5 -24.203 -7.535 1 98.31 89 GLN A C 1
ATOM 670 O O . GLN A 1 89 ? -6.555 -24.312 -6.754 1 98.31 89 GLN A O 1
ATOM 675 N N . VAL A 1 90 ? -7.73 -23.141 -8.336 1 98.75 90 VAL A N 1
ATOM 676 C CA . VAL A 1 90 ? -6.809 -22.016 -8.289 1 98.75 90 VAL A CA 1
ATOM 677 C C . VAL A 1 90 ? -7.594 -20.719 -8.109 1 98.75 90 VAL A C 1
ATOM 679 O O . VAL A 1 90 ? -8.664 -20.547 -8.695 1 98.75 90 VAL A O 1
ATOM 682 N N . THR A 1 91 ? -7.113 -19.875 -7.238 1 98.88 91 THR A N 1
ATOM 683 C CA . THR A 1 91 ? -7.59 -18.5 -7.102 1 98.88 91 THR A CA 1
ATOM 684 C C . THR A 1 91 ? -6.48 -17.516 -7.434 1 98.88 91 THR A C 1
ATOM 686 O O . THR A 1 91 ? -5.359 -17.641 -6.945 1 98.88 91 THR A O 1
ATOM 689 N N . ILE A 1 92 ? -6.793 -16.547 -8.289 1 98.75 92 ILE A N 1
ATOM 690 C CA . ILE A 1 92 ? -5.82 -15.547 -8.742 1 98.75 92 ILE A CA 1
ATOM 691 C C . ILE A 1 92 ? -6.285 -14.148 -8.336 1 98.75 92 ILE A C 1
ATOM 693 O O . ILE A 1 92 ? -7.426 -13.766 -8.617 1 98.75 92 ILE A O 1
ATOM 697 N N . ALA A 1 93 ? -5.422 -13.414 -7.727 1 98.62 93 ALA A N 1
ATOM 698 C CA . ALA A 1 93 ? -5.77 -12.086 -7.23 1 98.62 93 ALA A CA 1
ATOM 699 C C . ALA A 1 93 ? -5.359 -11 -8.227 1 98.62 93 ALA A C 1
ATOM 701 O O . ALA A 1 93 ? -4.277 -11.07 -8.812 1 98.62 93 ALA A O 1
ATOM 702 N N . ALA A 1 94 ? -6.188 -10.031 -8.445 1 98.44 94 ALA A N 1
ATOM 703 C CA . ALA A 1 94 ? -5.93 -8.82 -9.219 1 98.44 94 ALA A CA 1
ATOM 704 C C . ALA A 1 94 ? -6.676 -7.629 -8.625 1 98.44 94 ALA A C 1
ATOM 706 O O . ALA A 1 94 ? -7.461 -7.781 -7.684 1 98.44 94 ALA A O 1
ATOM 707 N N . VAL A 1 95 ? -6.344 -6.488 -9.125 1 98.19 95 VAL A N 1
ATOM 708 C CA . VAL A 1 95 ? -6.996 -5.289 -8.602 1 98.19 95 VAL A CA 1
ATOM 709 C C . VAL A 1 95 ? -7.836 -4.641 -9.703 1 98.19 95 VAL A C 1
ATOM 711 O O . VAL A 1 95 ? -7.34 -4.395 -10.805 1 98.19 95 VAL A O 1
ATOM 714 N N . ASP A 1 96 ? -9.109 -4.441 -9.438 1 98.38 96 ASP A N 1
ATOM 715 C CA . ASP A 1 96 ? -9.953 -3.611 -10.289 1 98.38 96 ASP A CA 1
ATOM 716 C C . ASP A 1 96 ? -9.609 -2.131 -10.125 1 98.38 96 ASP A C 1
ATOM 718 O O . ASP A 1 96 ? -9.938 -1.521 -9.109 1 98.38 96 ASP A O 1
ATOM 722 N N . LEU A 1 97 ? -9.016 -1.611 -11.078 1 96.56 97 LEU A N 1
ATOM 723 C CA . LEU A 1 97 ? -8.508 -0.244 -11.023 1 96.56 97 LEU A CA 1
ATOM 724 C C . LEU A 1 97 ? -9.656 0.758 -10.969 1 96.56 97 LEU A C 1
ATOM 726 O O . LEU A 1 97 ? -9.562 1.786 -10.297 1 96.56 97 LEU A O 1
ATOM 730 N N . GLY A 1 98 ? -10.68 0.528 -11.703 1 95.81 98 GLY A N 1
ATOM 731 C CA . GLY A 1 98 ? -11.836 1.417 -11.719 1 95.81 98 GLY A CA 1
ATOM 732 C C . GLY A 1 98 ? -12.57 1.469 -10.398 1 95.81 98 GLY A C 1
ATOM 733 O O . GLY A 1 98 ? -12.867 2.551 -9.891 1 95.81 98 GLY A O 1
ATOM 734 N N . GLU A 1 99 ? -12.734 0.276 -9.805 1 95.88 99 GLU A N 1
ATOM 735 C CA . GLU A 1 99 ? -13.469 0.173 -8.547 1 95.88 99 GLU A CA 1
ATOM 736 C C . GLU A 1 99 ? -12.539 0.329 -7.352 1 95.88 99 GLU A C 1
ATOM 738 O O . GLU A 1 99 ? -13 0.57 -6.23 1 95.88 99 GLU A O 1
ATOM 743 N N . GLY A 1 100 ? -11.344 0.175 -7.578 1 94.62 100 GLY A N 1
ATOM 744 C CA . GLY A 1 100 ? -10.375 0.309 -6.5 1 94.62 100 GLY A CA 1
ATOM 745 C C . GLY A 1 100 ? -10.461 -0.809 -5.477 1 94.62 100 GLY A C 1
ATOM 746 O O . GLY A 1 100 ? -10.359 -0.565 -4.273 1 94.62 100 GLY A O 1
ATOM 747 N N . ARG A 1 101 ? -10.656 -2.004 -5.992 1 96.06 101 ARG A N 1
ATOM 748 C CA . ARG A 1 101 ? -10.844 -3.102 -5.051 1 96.06 101 ARG A CA 1
ATOM 749 C C . ARG A 1 101 ? -10.117 -4.359 -5.52 1 96.06 101 ARG A C 1
ATOM 751 O O . ARG A 1 101 ? -9.867 -4.523 -6.715 1 96.06 101 ARG A O 1
ATOM 758 N N . LEU A 1 102 ? -9.844 -5.207 -4.559 1 97.69 102 LEU A N 1
ATOM 759 C CA . LEU A 1 102 ? -9.266 -6.52 -4.816 1 97.69 102 LEU A CA 1
ATOM 760 C C . LEU A 1 102 ? -10.305 -7.465 -5.41 1 97.69 102 LEU A C 1
ATOM 762 O O . LEU A 1 102 ? -11.453 -7.484 -4.969 1 97.69 102 LEU A O 1
ATOM 766 N N . VAL A 1 103 ? -9.93 -8.203 -6.414 1 98.38 103 VAL A N 1
ATOM 767 C CA . VAL A 1 103 ? -10.797 -9.203 -7.027 1 98.38 103 VAL A CA 1
ATOM 768 C C . VAL A 1 103 ? -10.062 -10.547 -7.09 1 98.38 103 VAL A C 1
ATOM 770 O O . VAL A 1 103 ? -8.875 -10.594 -7.418 1 98.38 103 VAL A O 1
ATOM 773 N N . TYR A 1 104 ? -10.82 -11.609 -6.766 1 98.69 104 TYR A N 1
ATOM 774 C CA . TYR A 1 104 ? -10.32 -12.969 -6.891 1 98.69 104 TYR A CA 1
ATOM 775 C C . TYR A 1 104 ? -10.961 -13.68 -8.078 1 98.69 104 TYR A C 1
ATOM 777 O O . TYR A 1 104 ? -12.18 -13.867 -8.117 1 98.69 104 TYR A O 1
ATOM 785 N N . PHE A 1 105 ? -10.102 -14.086 -9.008 1 98.75 105 PHE A N 1
ATOM 786 C CA . PHE A 1 105 ? -10.578 -14.867 -10.133 1 98.75 105 PHE A CA 1
ATOM 787 C C . PHE A 1 105 ? -10.555 -16.359 -9.812 1 98.75 105 PHE A C 1
ATOM 789 O O . PHE A 1 105 ? -9.531 -16.891 -9.367 1 98.75 105 PHE A O 1
ATOM 796 N N . THR A 1 106 ? -11.664 -17.016 -10.047 1 98.5 106 THR A N 1
ATOM 797 C CA . THR A 1 106 ? -11.766 -18.469 -9.906 1 98.5 106 THR A CA 1
ATOM 798 C C . THR A 1 106 ? -12.43 -19.078 -11.133 1 98.5 106 THR A C 1
ATOM 800 O O . THR A 1 106 ? -12.625 -20.297 -11.195 1 98.5 106 THR A O 1
ATOM 803 N N . ASP A 1 107 ? -12.789 -18.25 -12.008 1 98.12 107 ASP A N 1
ATOM 804 C CA . ASP A 1 107 ? -13.414 -18.656 -13.258 1 98.12 107 ASP A CA 1
ATOM 805 C C . ASP A 1 107 ? -13.078 -17.688 -14.391 1 98.12 107 ASP A C 1
ATOM 807 O O . ASP A 1 107 ? -12.344 -16.719 -14.188 1 98.12 107 ASP A O 1
ATOM 811 N N . GLY A 1 108 ? -13.523 -18.062 -15.625 1 97 108 GLY A N 1
ATOM 812 C CA . GLY A 1 108 ? -13.219 -17.25 -16.797 1 97 108 GLY A CA 1
ATOM 813 C C . GLY A 1 108 ? -11.961 -17.688 -17.516 1 97 108 GLY A C 1
ATOM 814 O O . GLY A 1 108 ? -11.523 -18.828 -17.375 1 97 108 GLY A O 1
ATOM 815 N N . ASP A 1 109 ? -11.461 -16.75 -18.375 1 97.81 109 ASP A N 1
ATOM 816 C CA . ASP A 1 109 ? -10.242 -17.047 -19.125 1 97.81 109 ASP A CA 1
ATOM 817 C C . ASP A 1 109 ? -9.016 -17.016 -18.203 1 97.81 109 ASP A C 1
ATOM 819 O O . ASP A 1 109 ? -8.672 -15.961 -17.656 1 97.81 109 ASP A O 1
ATOM 823 N N . LEU A 1 110 ? -8.414 -18.156 -18.125 1 98.19 110 LEU A N 1
ATOM 824 C CA . LEU A 1 110 ? -7.293 -18.328 -17.219 1 98.19 110 LEU A CA 1
ATOM 825 C C . LEU A 1 110 ? -6.145 -17.391 -17.578 1 98.19 110 LEU A C 1
ATOM 827 O O . LEU A 1 110 ? -5.551 -16.766 -16.719 1 98.19 110 LEU A O 1
ATOM 831 N N . ASP A 1 111 ? -5.812 -17.297 -18.859 1 97 111 ASP A N 1
ATOM 832 C CA . ASP A 1 111 ? -4.695 -16.469 -19.328 1 97 111 ASP A CA 1
ATOM 833 C C . ASP A 1 111 ? -4.918 -15 -18.984 1 97 111 ASP A C 1
ATOM 835 O O . ASP A 1 111 ? -4.012 -14.336 -18.469 1 97 111 ASP A O 1
ATOM 839 N N . MET A 1 112 ? -6.145 -14.508 -19.125 1 97.62 112 MET A N 1
ATOM 840 C CA . MET A 1 112 ? -6.461 -13.109 -18.844 1 97.62 112 MET A CA 1
ATOM 841 C C . MET A 1 112 ? -6.348 -12.82 -17.344 1 97.62 112 MET A C 1
ATOM 843 O O . MET A 1 112 ? -5.867 -11.758 -16.953 1 97.62 112 MET A O 1
ATOM 847 N N . ALA A 1 113 ? -6.805 -13.805 -16.562 1 98.19 113 ALA A N 1
ATOM 848 C CA . ALA A 1 113 ? -6.695 -13.641 -15.117 1 98.19 113 ALA A CA 1
ATOM 849 C C . ALA A 1 113 ? -5.234 -13.586 -14.68 1 98.19 113 ALA A C 1
ATOM 851 O O . ALA A 1 113 ? -4.855 -12.75 -13.852 1 98.19 113 ALA A O 1
ATOM 852 N N . ILE A 1 114 ? -4.438 -14.453 -15.234 1 97.12 114 ILE A N 1
ATOM 853 C CA . ILE A 1 114 ? -3.014 -14.492 -14.914 1 97.12 114 ILE A CA 1
ATOM 854 C C . ILE A 1 114 ? -2.365 -13.164 -15.305 1 97.12 114 ILE A C 1
ATOM 856 O O . ILE A 1 114 ? -1.641 -12.562 -14.508 1 97.12 114 ILE A O 1
ATOM 860 N N . LEU A 1 115 ? -2.67 -12.695 -16.516 1 95.44 115 LEU A N 1
ATOM 861 C CA . LEU A 1 115 ? -2.061 -11.477 -17.016 1 95.44 115 LEU A CA 1
ATOM 862 C C . LEU A 1 115 ? -2.518 -10.266 -16.219 1 95.44 115 LEU A C 1
ATOM 864 O O . LEU A 1 115 ? -1.726 -9.359 -15.945 1 95.44 115 LEU A O 1
ATOM 868 N N . ALA A 1 116 ? -3.781 -10.258 -15.82 1 96.75 116 ALA A N 1
ATOM 869 C CA . ALA A 1 116 ? -4.273 -9.195 -14.961 1 96.75 116 ALA A CA 1
ATOM 870 C C . ALA A 1 116 ? -3.49 -9.148 -13.648 1 96.75 116 ALA A C 1
ATOM 872 O O . ALA A 1 116 ? -3.064 -8.078 -13.211 1 96.75 116 ALA A O 1
ATOM 873 N N . SER A 1 117 ? -3.266 -10.273 -13.102 1 96.81 117 SER A N 1
ATOM 874 C CA . SER A 1 117 ? -2.582 -10.422 -11.82 1 96.81 117 SER A CA 1
ATOM 875 C C . SER A 1 117 ? -1.125 -9.984 -11.922 1 96.81 117 SER A C 1
ATOM 877 O O . SER A 1 117 ? -0.506 -9.633 -10.914 1 96.81 117 SER A O 1
ATOM 879 N N . CYS A 1 118 ? -0.603 -9.953 -13.125 1 93.19 118 CYS A N 1
ATOM 880 C CA . CYS A 1 118 ? 0.802 -9.633 -13.344 1 93.19 118 CYS A CA 1
ATOM 881 C C . CYS A 1 118 ? 0.956 -8.242 -13.953 1 93.19 118 CYS A C 1
ATOM 883 O O . CYS A 1 118 ? 2.064 -7.832 -14.305 1 93.19 118 CYS A O 1
ATOM 885 N N . CYS A 1 119 ? -0.06 -7.57 -14.133 1 92.56 119 CYS A N 1
ATOM 886 C CA . CYS A 1 119 ? -0.065 -6.297 -14.844 1 92.56 119 CYS A CA 1
ATOM 887 C C . CYS A 1 119 ? 0.405 -5.164 -13.938 1 92.56 119 CYS A C 1
ATOM 889 O O . CYS A 1 119 ? -0.412 -4.426 -13.383 1 92.56 119 CYS A O 1
ATOM 891 N N . LEU A 1 120 ? 1.678 -4.961 -13.852 1 88.38 120 LEU A N 1
ATOM 892 C CA . LEU A 1 120 ? 2.26 -3.949 -12.977 1 88.38 120 LEU A CA 1
ATOM 893 C C . LEU A 1 120 ? 1.927 -2.547 -13.477 1 88.38 120 LEU A C 1
ATOM 895 O O . LEU A 1 120 ? 2.254 -2.191 -14.609 1 88.38 120 LEU A O 1
ATOM 899 N N . PRO A 1 121 ? 1.381 -1.812 -12.57 1 86.31 121 PRO A N 1
ATOM 900 C CA . PRO A 1 121 ? 1.164 -0.425 -12.984 1 86.31 121 PRO A CA 1
ATOM 901 C C . PRO A 1 121 ? 2.469 0.334 -13.211 1 86.31 121 PRO A C 1
ATOM 903 O O . PRO A 1 121 ? 3.449 0.111 -12.5 1 86.31 121 PRO A O 1
ATOM 906 N N . GLY A 1 122 ? 2.59 1.171 -14.188 1 78.88 122 GLY A N 1
ATOM 907 C CA . GLY A 1 122 ? 3.809 1.894 -14.508 1 78.88 122 GLY A CA 1
ATOM 908 C C . GLY A 1 122 ? 4.602 1.252 -15.633 1 78.88 122 GLY A C 1
ATOM 909 O O . GLY A 1 122 ? 5.473 1.89 -16.234 1 78.88 122 GLY A O 1
ATOM 910 N N . ILE A 1 123 ? 4.289 -0.008 -15.789 1 80.31 123 ILE A N 1
ATOM 911 C CA . ILE A 1 123 ? 4.957 -0.722 -16.875 1 80.31 123 ILE A CA 1
ATOM 912 C C . ILE A 1 123 ? 3.945 -1.064 -17.969 1 80.31 123 ILE A C 1
ATOM 914 O O . ILE A 1 123 ? 4.207 -0.848 -19.156 1 80.31 123 ILE A O 1
ATOM 918 N N . PHE A 1 124 ? 2.797 -1.507 -17.5 1 86.62 124 PHE A N 1
ATOM 919 C CA . PHE A 1 124 ? 1.824 -2.018 -18.453 1 86.62 124 PHE A CA 1
ATOM 920 C C . PHE A 1 124 ? 0.552 -1.179 -18.438 1 86.62 124 PHE A C 1
ATOM 922 O O . PHE A 1 124 ? 0.193 -0.61 -17.406 1 86.62 124 PHE A O 1
ATOM 929 N N . ARG A 1 125 ? -0.095 -1.204 -19.625 1 88.81 125 ARG A N 1
ATOM 930 C CA . ARG A 1 125 ? -1.48 -0.747 -19.641 1 88.81 125 ARG A CA 1
ATOM 931 C C . ARG A 1 125 ? -2.395 -1.732 -18.922 1 88.81 125 ARG A C 1
ATOM 933 O O . ARG A 1 125 ? -2.199 -2.947 -19.016 1 88.81 125 ARG A O 1
ATOM 940 N N . PRO A 1 126 ? -3.434 -1.19 -18.297 1 94 126 PRO A N 1
ATOM 941 C CA . PRO A 1 126 ? -4.355 -2.111 -17.625 1 94 126 PRO A CA 1
ATOM 942 C C . PRO A 1 126 ? -5.004 -3.104 -18.594 1 94 126 PRO A C 1
ATOM 944 O O . PRO A 1 126 ? -5.223 -2.783 -19.766 1 94 126 PRO A O 1
ATOM 947 N N . ILE A 1 127 ? -5.312 -4.18 -18.047 1 94.12 127 ILE A N 1
ATOM 948 C CA . ILE A 1 127 ? -6.02 -5.195 -18.812 1 94.12 127 ILE A CA 1
ATOM 949 C C . ILE A 1 127 ? -7.527 -5.016 -18.641 1 94.12 127 ILE A C 1
ATOM 951 O O . ILE A 1 127 ? -8 -4.75 -17.531 1 94.12 127 ILE A O 1
ATOM 955 N N . ILE A 1 128 ? -8.195 -5.195 -19.781 1 95.81 128 ILE A N 1
ATOM 956 C CA . ILE A 1 128 ? -9.648 -5.062 -19.734 1 95.81 128 ILE A CA 1
ATOM 957 C C . ILE A 1 128 ? -10.297 -6.449 -19.734 1 95.81 128 ILE A C 1
ATOM 959 O O . ILE A 1 128 ? -10.07 -7.242 -20.656 1 95.81 128 ILE A O 1
ATOM 963 N N . ILE A 1 129 ? -11.055 -6.773 -18.719 1 97 129 ILE A N 1
ATOM 964 C CA . ILE A 1 129 ? -11.852 -7.992 -18.625 1 97 129 ILE A CA 1
ATOM 965 C C . ILE A 1 129 ? -13.289 -7.637 -18.266 1 97 129 ILE A C 1
ATOM 967 O O . ILE A 1 129 ? -13.547 -7.059 -17.203 1 97 129 ILE A O 1
ATOM 971 N N . ASN A 1 130 ? -14.234 -7.949 -19.094 1 96.69 130 ASN A N 1
ATOM 972 C CA . ASN A 1 130 ? -15.656 -7.672 -18.859 1 96.69 130 ASN A CA 1
ATOM 973 C C . ASN A 1 130 ? -15.891 -6.203 -18.516 1 96.69 130 ASN A C 1
ATOM 975 O O . ASN A 1 130 ? -16.547 -5.891 -17.531 1 96.69 130 ASN A O 1
ATOM 979 N N . ASN A 1 131 ? -15.211 -5.328 -19.141 1 95.75 131 ASN A N 1
ATOM 980 C CA . ASN A 1 131 ? -15.383 -3.879 -19.094 1 95.75 131 ASN A CA 1
ATOM 981 C C . ASN A 1 131 ? -14.812 -3.291 -17.812 1 95.75 131 ASN A C 1
ATOM 983 O O . ASN A 1 131 ? -15.195 -2.193 -17.391 1 95.75 131 ASN A O 1
ATOM 987 N N . HIS A 1 132 ? -14.008 -4.102 -17.188 1 97.44 132 HIS A N 1
ATOM 988 C CA . HIS A 1 132 ? -13.266 -3.6 -16.031 1 97.44 132 HIS A CA 1
ATOM 989 C C . HIS A 1 132 ? -11.766 -3.547 -16.312 1 97.44 132 HIS A C 1
ATOM 991 O O . HIS A 1 132 ? -11.234 -4.406 -17.031 1 97.44 132 HIS A O 1
ATOM 997 N N . MET A 1 133 ? -11.102 -2.535 -15.742 1 97.19 133 MET A N 1
ATOM 998 C CA . MET A 1 133 ? -9.656 -2.402 -15.859 1 97.19 133 MET A CA 1
ATOM 999 C C . MET A 1 133 ? -8.945 -3.064 -14.688 1 97.19 133 MET A C 1
ATOM 1001 O O . MET A 1 133 ? -9.234 -2.754 -13.531 1 97.19 133 MET A O 1
ATOM 1005 N N . TYR A 1 134 ? -7.992 -3.939 -15.016 1 97.56 134 TYR A N 1
ATOM 1006 C CA . TYR A 1 134 ? -7.305 -4.656 -13.953 1 97.56 134 TYR A CA 1
ATOM 1007 C C . TYR A 1 134 ? -5.805 -4.402 -14 1 97.56 134 TYR A C 1
ATOM 1009 O O . TYR A 1 134 ? -5.238 -4.191 -15.07 1 97.56 134 TYR A O 1
ATOM 1017 N N . VAL A 1 135 ? -5.25 -4.387 -12.828 1 96.12 135 VAL A N 1
ATOM 1018 C CA . VAL A 1 135 ? -3.801 -4.324 -12.656 1 96.12 135 VAL A CA 1
ATOM 1019 C C . VAL A 1 135 ? -3.357 -5.379 -11.641 1 96.12 135 VAL A C 1
ATOM 1021 O O . VAL A 1 135 ? -4.18 -6.145 -11.133 1 96.12 135 VAL A O 1
ATOM 1024 N N . ASP A 1 136 ? -2.082 -5.438 -11.422 1 95.19 136 ASP A N 1
ATOM 1025 C CA . ASP A 1 136 ? -1.456 -6.457 -10.586 1 95.19 136 ASP A CA 1
ATOM 1026 C C . ASP A 1 136 ? -2.109 -6.508 -9.203 1 95.19 136 ASP A C 1
ATOM 1028 O O . ASP A 1 136 ? -2.295 -5.477 -8.562 1 95.19 136 ASP A O 1
ATOM 1032 N N . GLY A 1 137 ? -2.322 -7.723 -8.75 1 96.56 137 GLY A N 1
ATOM 1033 C CA . GLY A 1 137 ? -2.963 -7.934 -7.465 1 96.56 137 GLY A CA 1
ATOM 1034 C C . GLY A 1 137 ? -2.094 -7.523 -6.293 1 96.56 137 GLY A C 1
ATOM 1035 O O . GLY A 1 137 ? -2.598 -7.289 -5.191 1 96.56 137 GLY A O 1
ATOM 1036 N N . GLY A 1 138 ? -0.874 -7.512 -6.477 1 94 138 GLY A N 1
ATOM 1037 C CA . GLY A 1 138 ? 0.071 -7.211 -5.414 1 94 138 GLY A CA 1
ATOM 1038 C C . GLY A 1 138 ? -0.113 -5.824 -4.828 1 94 138 GLY A C 1
ATOM 1039 O O . GLY A 1 138 ? 0.325 -5.555 -3.707 1 94 138 GLY A O 1
ATOM 1040 N N . ILE A 1 139 ? -0.831 -5.008 -5.535 1 92.56 139 ILE A N 1
ATOM 1041 C CA . ILE A 1 139 ? -1.083 -3.643 -5.09 1 92.56 139 ILE A CA 1
ATOM 1042 C C . ILE A 1 139 ? -1.889 -3.662 -3.791 1 92.56 139 ILE A C 1
ATOM 1044 O O . ILE A 1 139 ? -1.654 -2.85 -2.895 1 92.56 139 ILE A O 1
ATOM 1048 N N . LEU A 1 140 ? -2.758 -4.648 -3.73 1 95.38 140 LEU A N 1
ATOM 1049 C CA . LEU A 1 140 ? -3.619 -4.711 -2.553 1 95.38 140 LEU A CA 1
ATOM 1050 C C . LEU A 1 140 ? -3.354 -5.98 -1.751 1 95.38 140 LEU A C 1
ATOM 1052 O O . LEU A 1 140 ? -3.516 -5.992 -0.528 1 95.38 140 LEU A O 1
ATOM 1056 N N . ASN A 1 141 ? -2.963 -7.016 -2.459 1 96.19 141 ASN A N 1
ATOM 1057 C CA . ASN A 1 141 ? -2.756 -8.281 -1.763 1 96.19 141 ASN A CA 1
ATOM 1058 C C . ASN A 1 141 ? -1.722 -9.148 -2.473 1 96.19 141 ASN A C 1
ATOM 1060 O O . ASN A 1 141 ? -2.062 -9.914 -3.375 1 96.19 141 ASN A O 1
ATOM 1064 N N . ASN A 1 142 ? -0.515 -9.117 -1.961 1 94.25 142 ASN A N 1
ATOM 1065 C CA . ASN A 1 142 ? 0.577 -9.883 -2.547 1 94.25 142 ASN A CA 1
ATOM 1066 C C . ASN A 1 142 ? 0.667 -11.281 -1.938 1 94.25 142 ASN A C 1
ATOM 1068 O O . ASN A 1 142 ? 1.557 -12.062 -2.289 1 94.25 142 ASN A O 1
ATOM 1072 N N . PHE A 1 143 ? -0.146 -11.609 -1.055 1 96.31 143 PHE A N 1
ATOM 1073 C CA . PHE A 1 143 ? -0.2 -12.867 -0.324 1 96.31 143 PHE A CA 1
ATOM 1074 C C . PHE A 1 143 ? -1.645 -13.281 -0.061 1 96.31 143 PHE A C 1
ATOM 1076 O O . PHE A 1 143 ? -2.09 -13.305 1.088 1 96.31 143 PHE A O 1
ATOM 108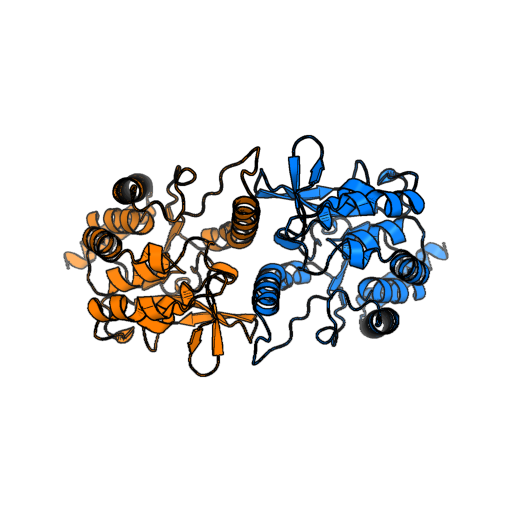3 N N . PRO A 1 144 ? -2.33 -13.727 -1.126 1 97.56 144 PRO A N 1
ATOM 1084 C CA . PRO A 1 144 ? -3.783 -13.898 -1.064 1 97.56 144 PRO A CA 1
ATOM 1085 C C . PRO A 1 144 ? -4.195 -15.188 -0.353 1 97.56 144 PRO A C 1
ATOM 1087 O O . PRO A 1 144 ? -4.656 -16.125 -0.998 1 97.56 144 PRO A O 1
ATOM 1090 N N . VAL A 1 145 ? -4.285 -15.156 0.933 1 98 145 VAL A N 1
ATOM 1091 C CA . VAL A 1 145 ? -4.559 -16.328 1.764 1 98 145 VAL A CA 1
ATOM 1092 C C . VAL A 1 145 ? -6.062 -16.438 2.018 1 98 145 VAL A C 1
ATOM 1094 O O . VAL A 1 145 ? -6.582 -17.531 2.246 1 98 145 VAL A O 1
ATOM 1097 N N . GLU A 1 146 ? -6.828 -15.406 1.853 1 97.12 146 GLU A N 1
ATOM 1098 C CA . GLU A 1 146 ? -8.211 -15.297 2.297 1 97.12 146 GLU A CA 1
ATOM 1099 C C . GLU A 1 146 ? -9.086 -16.359 1.625 1 97.12 146 GLU A C 1
ATOM 1101 O O . GLU A 1 146 ? -9.922 -16.984 2.277 1 97.12 146 GLU A O 1
ATOM 1106 N N . PRO A 1 147 ? -8.883 -16.625 0.339 1 97.81 147 PRO A N 1
ATOM 1107 C CA . PRO A 1 147 ? -9.727 -17.625 -0.312 1 97.81 147 PRO A CA 1
ATOM 1108 C C . PRO A 1 147 ? -9.547 -19.031 0.28 1 97.81 147 PRO A C 1
ATOM 1110 O O . PRO A 1 147 ? -10.391 -19.906 0.072 1 97.81 147 PRO A O 1
ATOM 1113 N N . LEU A 1 148 ? -8.461 -19.25 0.992 1 98.12 148 LEU A N 1
ATOM 1114 C CA . LEU A 1 148 ? -8.164 -20.578 1.528 1 98.12 148 LEU A CA 1
ATOM 1115 C C . LEU A 1 148 ? -8.742 -20.75 2.928 1 98.12 148 LEU A C 1
ATOM 1117 O O . LEU A 1 148 ? -8.945 -21.875 3.393 1 98.12 148 LEU A O 1
ATOM 1121 N N . VAL A 1 149 ? -8.914 -19.672 3.604 1 97.31 149 VAL A N 1
ATOM 1122 C CA . VAL A 1 149 ? -9.367 -19.688 4.992 1 97.31 149 VAL A CA 1
ATOM 1123 C C . VAL A 1 149 ? -10.766 -20.297 5.07 1 97.31 149 VAL A C 1
ATOM 1125 O O . VAL A 1 149 ? -11.672 -19.875 4.348 1 97.31 149 VAL A O 1
ATOM 1128 N N . GLY A 1 150 ? -10.891 -21.297 5.898 1 95.25 150 GLY A N 1
ATOM 1129 C CA . GLY A 1 150 ? -12.172 -21.953 6.062 1 95.25 150 GLY A CA 1
ATOM 1130 C C . GLY A 1 150 ? -12.445 -23 4.988 1 95.25 150 GLY A C 1
ATOM 1131 O O . GLY A 1 150 ? -13.422 -23.75 5.074 1 95.25 150 GLY A O 1
ATOM 1132 N N . ASN A 1 151 ? -11.586 -23.141 3.967 1 94 151 ASN A N 1
ATOM 1133 C CA . ASN A 1 151 ? -11.82 -24.031 2.844 1 94 151 ASN A CA 1
ATOM 1134 C C . ASN A 1 151 ? -10.742 -25.109 2.75 1 94 151 ASN A C 1
ATOM 1136 O O . ASN A 1 151 ? -10.805 -25.984 1.882 1 94 151 ASN A O 1
ATOM 1140 N N . CYS A 1 152 ? -9.75 -25.031 3.617 1 93.62 152 CYS A N 1
ATOM 1141 C CA . CYS A 1 152 ? -8.633 -25.969 3.604 1 93.62 152 CYS A CA 1
ATOM 1142 C C . CYS A 1 152 ? -8.328 -26.469 5.008 1 93.62 152 CYS A C 1
ATOM 1144 O O . CYS A 1 152 ? -8.5 -25.734 5.984 1 93.62 152 CYS A O 1
ATOM 1146 N N . ASP A 1 153 ? -7.871 -27.656 5.113 1 90.81 153 ASP A N 1
ATOM 1147 C CA . ASP A 1 153 ? -7.512 -28.25 6.395 1 90.81 153 ASP A CA 1
ATOM 1148 C C . ASP A 1 153 ? -6.227 -27.641 6.949 1 90.81 153 ASP A C 1
ATOM 1150 O O . ASP A 1 153 ? -6.086 -27.484 8.164 1 90.81 153 ASP A O 1
ATOM 1154 N N . LEU A 1 154 ? -5.336 -27.406 6.035 1 95.31 154 LEU A N 1
ATOM 1155 C CA . LEU A 1 154 ? -4.039 -26.812 6.355 1 95.31 154 LEU A CA 1
ATOM 1156 C C . LEU A 1 154 ? -3.639 -25.797 5.301 1 95.31 154 LEU A C 1
ATOM 1158 O O . LEU A 1 154 ? -3.709 -26.062 4.102 1 95.31 154 LEU A O 1
ATOM 1162 N N . ILE A 1 155 ? -3.299 -24.641 5.82 1 97.75 155 ILE A N 1
ATOM 1163 C CA . ILE A 1 155 ? -2.871 -23.594 4.898 1 97.75 155 ILE A CA 1
ATOM 1164 C C . ILE A 1 155 ? -1.361 -23.406 5.012 1 97.75 155 ILE A C 1
ATOM 1166 O O . ILE A 1 155 ? -0.856 -23.031 6.074 1 97.75 155 ILE A O 1
ATOM 1170 N N . ILE A 1 156 ? -0.647 -23.641 3.904 1 97.44 156 ILE A N 1
ATOM 1171 C CA . ILE A 1 156 ? 0.791 -23.406 3.816 1 97.44 156 ILE A CA 1
ATOM 1172 C C . ILE A 1 156 ? 1.065 -22.188 2.953 1 97.44 156 ILE A C 1
ATOM 1174 O O . ILE A 1 156 ? 0.644 -22.125 1.795 1 97.44 156 ILE A O 1
ATOM 1178 N N . GLY A 1 157 ? 1.721 -21.219 3.521 1 97.38 157 GLY A N 1
ATOM 1179 C CA . GLY A 1 157 ? 2.059 -20.016 2.785 1 97.38 157 GLY A CA 1
ATOM 1180 C C . GLY A 1 157 ? 3.502 -19.984 2.314 1 97.38 157 GLY A C 1
ATOM 1181 O O . GLY A 1 157 ? 4.41 -20.344 3.066 1 97.38 157 GLY A O 1
ATOM 1182 N N . SER A 1 158 ? 3.705 -19.609 1.085 1 96.69 158 SER A N 1
ATOM 1183 C CA . SER A 1 158 ? 5.031 -19.344 0.533 1 96.69 158 SER A CA 1
ATOM 1184 C C . SER A 1 158 ? 5.242 -17.844 0.308 1 96.69 158 SER A C 1
ATOM 1186 O O . SER A 1 158 ? 4.609 -17.25 -0.564 1 96.69 158 SER A O 1
ATOM 1188 N N . SER A 1 159 ? 6.105 -17.25 1.072 1 92.5 159 SER A N 1
ATOM 1189 C CA . SER A 1 159 ? 6.375 -15.82 0.995 1 92.5 159 SER A CA 1
ATOM 1190 C C . SER A 1 159 ? 7.809 -15.555 0.55 1 92.5 159 SER A C 1
ATOM 1192 O O . SER A 1 159 ? 8.758 -15.945 1.229 1 92.5 159 SER A O 1
ATOM 1194 N N . CYS A 1 160 ? 7.969 -14.898 -0.563 1 84.56 160 CYS A N 1
ATOM 1195 C CA . CYS A 1 160 ? 9.289 -14.57 -1.1 1 84.56 160 CYS A CA 1
ATOM 1196 C C . CYS A 1 160 ? 9.508 -13.062 -1.128 1 84.56 160 CYS A C 1
ATOM 1198 O O . CYS A 1 160 ? 10.141 -12.539 -2.047 1 84.56 160 CYS A O 1
ATOM 1200 N N . ASN A 1 161 ? 8.977 -12.32 -0.174 1 79.44 161 ASN A N 1
ATOM 1201 C CA . ASN A 1 161 ? 8.945 -10.859 -0.193 1 79.44 161 ASN A CA 1
ATOM 1202 C C . ASN A 1 161 ? 9.875 -10.266 0.86 1 79.44 161 ASN A C 1
ATOM 1204 O O . ASN A 1 161 ? 9.703 -9.109 1.26 1 79.44 161 ASN A O 1
ATOM 1208 N N . HIS A 1 162 ? 10.852 -11.031 1.201 1 80.12 162 HIS A N 1
ATOM 1209 C CA . HIS A 1 162 ? 11.75 -10.484 2.211 1 80.12 162 HIS A CA 1
ATOM 1210 C C . HIS A 1 162 ? 12.461 -9.234 1.699 1 80.12 162 HIS A C 1
ATOM 1212 O O . HIS A 1 162 ? 13.016 -9.242 0.601 1 80.12 162 HIS A O 1
ATOM 1218 N N . LEU A 1 163 ? 12.367 -8.172 2.459 1 82.5 163 LEU A N 1
ATOM 1219 C CA . LEU A 1 163 ? 12.992 -6.895 2.143 1 82.5 163 LEU A CA 1
ATOM 1220 C C . LEU A 1 163 ? 14.172 -6.621 3.072 1 82.5 163 LEU A C 1
ATOM 1222 O O . LEU A 1 163 ? 13.977 -6.215 4.223 1 82.5 163 LEU A O 1
ATOM 1226 N N . PRO A 1 164 ? 15.367 -6.77 2.572 1 85.5 164 PRO A N 1
ATOM 1227 C CA . PRO A 1 164 ? 16.516 -6.512 3.439 1 85.5 164 PRO A CA 1
ATOM 1228 C C . PRO A 1 164 ? 16.688 -5.027 3.764 1 85.5 164 PRO A C 1
ATOM 1230 O O . PRO A 1 164 ? 16.203 -4.172 3.023 1 85.5 164 PRO A O 1
ATOM 1233 N N . VAL A 1 165 ? 17.391 -4.738 4.879 1 90 165 VAL A N 1
ATOM 1234 C CA . VAL A 1 165 ? 17.766 -3.363 5.203 1 90 165 VAL A CA 1
ATOM 1235 C C . VAL A 1 165 ? 18.812 -2.863 4.211 1 90 165 VAL A C 1
ATOM 1237 O O . VAL A 1 165 ? 19.75 -3.59 3.871 1 90 165 VAL A O 1
ATOM 1240 N N . VAL A 1 166 ? 18.594 -1.631 3.768 1 90.38 166 VAL A N 1
ATOM 1241 C CA . VAL A 1 166 ? 19.578 -1.034 2.861 1 90.38 166 VAL A CA 1
ATOM 1242 C C . VAL A 1 166 ? 20.016 0.322 3.404 1 90.38 166 VAL A C 1
ATOM 1244 O O . VAL A 1 166 ? 19.234 1.035 4.031 1 90.38 166 VAL A O 1
ATOM 1247 N N . LYS A 1 167 ? 21.281 0.723 3.082 1 89.62 167 LYS A N 1
ATOM 1248 C CA . LYS A 1 167 ? 21.828 1.982 3.58 1 89.62 167 LYS A CA 1
ATOM 1249 C C . LYS A 1 167 ? 21.828 3.051 2.49 1 89.62 167 LYS A C 1
ATOM 1251 O O . LYS A 1 167 ? 21.953 4.242 2.781 1 89.62 167 LYS A O 1
ATOM 1256 N N . GLU A 1 168 ? 21.734 2.504 1.241 1 89.38 168 GLU A N 1
ATOM 1257 C CA . GLU A 1 168 ? 21.75 3.43 0.112 1 89.38 168 GLU A CA 1
ATOM 1258 C C . GLU A 1 168 ? 20.812 2.953 -1.004 1 89.38 168 GLU A C 1
ATOM 1260 O O . GLU A 1 168 ? 20.484 1.771 -1.074 1 89.38 168 GLU A O 1
ATOM 1265 N N . ILE A 1 169 ? 20.375 3.924 -1.771 1 86.38 169 ILE A N 1
ATOM 1266 C CA . ILE A 1 169 ? 19.562 3.645 -2.959 1 86.38 169 ILE A CA 1
ATOM 1267 C C . ILE A 1 169 ? 20.359 4.012 -4.211 1 86.38 169 ILE A C 1
ATOM 1269 O O . ILE A 1 169 ? 20.844 5.141 -4.344 1 86.38 169 ILE A O 1
ATOM 1273 N N . LYS A 1 170 ? 20.469 3.098 -5.117 1 82.94 170 LYS A N 1
ATOM 1274 C CA . LYS A 1 170 ? 21.422 3.178 -6.219 1 82.94 170 LYS A CA 1
ATOM 1275 C C . LYS A 1 170 ? 20.891 4.062 -7.344 1 82.94 170 LYS A C 1
ATOM 1277 O O . LYS A 1 170 ? 21.672 4.648 -8.102 1 82.94 170 LYS A O 1
ATOM 1282 N N . SER A 1 171 ? 19.641 4.109 -7.582 1 80.44 171 SER A N 1
ATOM 1283 C CA . SER A 1 171 ? 19.047 4.855 -8.688 1 80.44 171 SER A CA 1
ATOM 1284 C C . SER A 1 171 ? 17.609 5.25 -8.375 1 80.44 171 SER A C 1
ATOM 1286 O O . SER A 1 171 ? 17.031 4.785 -7.387 1 80.44 171 SER A O 1
ATOM 1288 N N . PHE A 1 172 ? 17.078 6.066 -9.234 1 77.88 172 PHE A N 1
ATOM 1289 C CA . PHE A 1 172 ? 15.688 6.48 -9.125 1 77.88 172 PHE A CA 1
ATOM 1290 C C . PHE A 1 172 ? 14.75 5.289 -9.281 1 77.88 172 PHE A C 1
ATOM 1292 O O . PHE A 1 172 ? 13.781 5.152 -8.539 1 77.88 172 PHE A O 1
ATOM 1299 N N . GLY A 1 173 ? 15.125 4.527 -10.195 1 79.38 173 GLY A N 1
ATOM 1300 C CA . GLY A 1 173 ? 14.344 3.316 -10.383 1 79.38 173 GLY A CA 1
ATOM 1301 C C . GLY A 1 173 ? 14.336 2.416 -9.156 1 79.38 173 GLY A C 1
ATOM 1302 O O . GLY A 1 173 ? 13.289 1.895 -8.773 1 79.38 173 GLY A O 1
ATOM 1303 N N . ASN A 1 174 ? 15.453 2.33 -8.523 1 84 174 ASN A N 1
ATOM 1304 C CA . ASN A 1 174 ? 15.555 1.518 -7.312 1 84 174 ASN A CA 1
ATOM 1305 C C . ASN A 1 174 ? 14.75 2.117 -6.16 1 84 174 ASN A C 1
ATOM 1307 O O . ASN A 1 174 ? 14.203 1.386 -5.336 1 84 174 ASN A O 1
ATOM 1311 N N . LEU A 1 175 ? 14.742 3.4 -6.164 1 85.94 175 LEU A N 1
ATOM 1312 C CA . LEU A 1 175 ? 13.969 4.09 -5.137 1 85.94 175 LEU A CA 1
ATOM 1313 C C . LEU A 1 175 ? 12.484 3.787 -5.277 1 85.94 175 LEU A C 1
ATOM 1315 O O . LEU A 1 175 ? 11.82 3.432 -4.297 1 85.94 175 LEU A O 1
ATOM 1319 N N . ILE A 1 176 ? 12.023 3.846 -6.414 1 83.31 176 ILE A N 1
ATOM 1320 C CA . ILE A 1 176 ? 10.602 3.613 -6.68 1 83.31 176 ILE A CA 1
ATOM 1321 C C . ILE A 1 176 ? 10.266 2.148 -6.422 1 83.31 176 ILE A C 1
ATOM 1323 O O . ILE A 1 176 ? 9.242 1.842 -5.809 1 83.31 176 ILE A O 1
ATOM 1327 N N . ASP A 1 177 ? 11.109 1.321 -6.848 1 82.56 177 ASP A N 1
ATOM 1328 C CA . ASP A 1 177 ? 10.906 -0.109 -6.641 1 82.56 177 ASP A CA 1
ATOM 1329 C C . ASP A 1 177 ? 10.836 -0.445 -5.152 1 82.56 177 ASP A C 1
ATOM 1331 O O . ASP A 1 177 ? 9.969 -1.209 -4.727 1 82.56 177 ASP A O 1
ATOM 1335 N N . ARG A 1 178 ? 11.719 0.084 -4.43 1 88.06 178 ARG A N 1
ATOM 1336 C CA . ARG A 1 178 ? 11.766 -0.21 -3.002 1 88.06 178 ARG A CA 1
ATOM 1337 C C . ARG A 1 178 ? 10.531 0.341 -2.293 1 88.06 178 ARG A C 1
ATOM 1339 O O . ARG A 1 178 ? 9.922 -0.35 -1.475 1 88.06 178 ARG A O 1
ATOM 1346 N N . ALA A 1 179 ? 10.172 1.58 -2.615 1 89.5 179 ALA A N 1
ATOM 1347 C CA . ALA A 1 179 ? 8.977 2.162 -2.016 1 89.5 179 ALA A CA 1
ATOM 1348 C C . ALA A 1 179 ? 7.738 1.325 -2.332 1 89.5 179 ALA A C 1
ATOM 1350 O O . ALA A 1 179 ? 6.895 1.097 -1.462 1 89.5 179 ALA A O 1
ATOM 1351 N N . ALA A 1 180 ? 7.676 0.879 -3.523 1 85.94 180 ALA A N 1
ATOM 1352 C CA . ALA A 1 180 ? 6.555 0.041 -3.938 1 85.94 180 ALA A CA 1
ATOM 1353 C C . ALA A 1 180 ? 6.535 -1.273 -3.162 1 85.94 180 ALA A C 1
ATOM 1355 O O . ALA A 1 180 ? 5.48 -1.716 -2.701 1 85.94 180 ALA A O 1
ATOM 1356 N N . MET A 1 181 ? 7.676 -1.843 -3.002 1 87.44 181 MET A N 1
ATOM 1357 C CA . MET A 1 181 ? 7.762 -3.117 -2.293 1 87.44 181 MET A CA 1
ATOM 1358 C C . MET A 1 181 ? 7.395 -2.947 -0.823 1 87.44 181 MET A C 1
ATOM 1360 O O . MET A 1 181 ? 6.73 -3.807 -0.242 1 87.44 181 MET A O 1
ATOM 1364 N N . ILE A 1 182 ? 7.852 -1.891 -0.269 1 91.75 182 ILE A N 1
ATOM 1365 C CA . ILE A 1 182 ? 7.496 -1.595 1.115 1 91.75 182 ILE A CA 1
ATOM 1366 C C . ILE A 1 182 ? 5.977 -1.513 1.252 1 91.75 182 ILE A C 1
ATOM 1368 O O . ILE A 1 182 ? 5.395 -2.111 2.16 1 91.75 182 ILE A O 1
ATOM 1372 N N . ALA A 1 183 ? 5.359 -0.851 0.344 1 90.31 183 ALA A N 1
ATOM 1373 C CA . ALA A 1 183 ? 3.906 -0.7 0.365 1 90.31 183 ALA A CA 1
ATOM 1374 C C . ALA A 1 183 ? 3.213 -2.047 0.183 1 90.31 183 ALA A C 1
ATOM 1376 O O . ALA A 1 183 ? 2.277 -2.373 0.917 1 90.31 183 ALA A O 1
ATOM 1377 N N . ILE A 1 184 ? 3.66 -2.768 -0.724 1 88.88 184 ILE A N 1
ATOM 1378 C CA . ILE A 1 184 ? 3.08 -4.062 -1.062 1 88.88 184 ILE A CA 1
ATOM 1379 C C . ILE A 1 184 ? 3.197 -5.008 0.132 1 88.88 184 ILE A C 1
ATOM 1381 O O . ILE A 1 184 ? 2.299 -5.812 0.384 1 88.88 184 ILE A O 1
ATOM 1385 N N . ASN A 1 185 ? 4.25 -4.867 0.891 1 89.88 185 ASN A N 1
ATOM 1386 C CA . ASN A 1 185 ? 4.523 -5.781 1.996 1 89.88 185 ASN A CA 1
ATOM 1387 C C . ASN A 1 185 ? 3.811 -5.344 3.273 1 89.88 185 ASN A C 1
ATOM 1389 O O . ASN A 1 185 ? 3.85 -6.051 4.281 1 89.88 185 ASN A O 1
ATOM 1393 N N . SER A 1 186 ? 3.176 -4.273 3.201 1 89 186 SER A N 1
ATOM 1394 C CA . SER A 1 186 ? 2.635 -3.662 4.41 1 89 186 SER A CA 1
ATOM 1395 C C . SER A 1 186 ? 1.628 -4.586 5.094 1 89 186 SER A C 1
ATOM 1397 O O . SER A 1 186 ? 1.488 -4.562 6.316 1 89 186 SER A O 1
ATOM 1399 N N . SER A 1 187 ? 0.947 -5.43 4.383 1 88 187 SER A N 1
ATOM 1400 C CA . SER A 1 187 ? -0.094 -6.27 4.961 1 88 187 SER A CA 1
ATOM 1401 C C . SER A 1 187 ? 0.363 -7.723 5.062 1 88 187 SER A C 1
ATOM 1403 O O . SER A 1 187 ? -0.413 -8.594 5.457 1 88 187 SER A O 1
ATOM 1405 N N . LEU A 1 188 ? 1.566 -7.914 4.715 1 89.69 188 LEU A N 1
ATOM 1406 C CA . LEU A 1 188 ? 2.082 -9.273 4.605 1 89.69 188 LEU A CA 1
ATOM 1407 C C . LEU A 1 188 ? 1.924 -10.023 5.926 1 89.69 188 LEU A C 1
ATOM 1409 O O . LEU A 1 188 ? 1.443 -11.156 5.945 1 89.69 188 LEU A O 1
ATOM 1413 N N . ASN A 1 189 ? 2.25 -9.383 7.035 1 88.81 189 ASN A N 1
ATOM 1414 C CA . ASN A 1 189 ? 2.225 -10.062 8.328 1 88.81 189 ASN A CA 1
ATOM 1415 C C . ASN A 1 189 ? 0.803 -10.43 8.742 1 88.81 189 ASN A C 1
ATOM 1417 O O . ASN A 1 189 ? 0.583 -11.477 9.352 1 88.81 189 ASN A O 1
ATOM 1421 N N . VAL A 1 190 ? -0.099 -9.609 8.438 1 89.38 190 VAL A N 1
ATOM 1422 C CA . VAL A 1 190 ? -1.495 -9.898 8.742 1 89.38 190 VAL A CA 1
ATOM 1423 C C . VAL A 1 190 ? -1.951 -11.125 7.961 1 89.38 190 VAL A C 1
ATOM 1425 O O . VAL A 1 190 ? -2.609 -12.016 8.508 1 89.38 190 VAL A O 1
ATOM 1428 N N . HIS A 1 191 ? -1.598 -11.211 6.734 1 93.75 191 HIS A N 1
ATOM 1429 C CA . HIS A 1 191 ? -1.976 -12.344 5.902 1 93.75 191 HIS A CA 1
ATOM 1430 C C . HIS A 1 191 ? -1.243 -13.617 6.336 1 93.75 191 HIS A C 1
ATOM 1432 O O . HIS A 1 191 ? -1.832 -14.695 6.363 1 93.75 191 HIS A O 1
ATOM 1438 N N . LYS A 1 192 ? -0.018 -13.43 6.684 1 94.75 192 LYS A N 1
ATOM 1439 C CA . LYS A 1 192 ? 0.775 -14.57 7.129 1 94.75 192 LYS A CA 1
ATOM 1440 C C . LYS A 1 192 ? 0.172 -15.211 8.375 1 94.75 192 LYS A C 1
ATOM 1442 O O . LYS A 1 192 ? 0.243 -16.422 8.555 1 94.75 192 LYS A O 1
ATOM 1447 N N . SER A 1 193 ? -0.472 -14.391 9.219 1 95.44 193 SER A N 1
ATOM 1448 C CA . SER A 1 193 ? -1.032 -14.883 10.469 1 95.44 193 SER A CA 1
ATOM 1449 C C . SER A 1 193 ? -2.211 -15.812 10.219 1 95.44 193 SER A C 1
ATOM 1451 O O . SER A 1 193 ? -2.621 -16.562 11.109 1 95.44 193 SER A O 1
ATOM 1453 N N . LEU A 1 194 ? -2.723 -15.82 9.031 1 96.25 194 LEU A N 1
ATOM 1454 C CA . LEU A 1 194 ? -3.855 -16.672 8.688 1 96.25 194 LEU A CA 1
ATOM 1455 C C . LEU A 1 194 ? -3.383 -18.047 8.227 1 96.25 194 LEU A C 1
ATOM 1457 O O . LEU A 1 194 ? -4.195 -18.953 8.023 1 96.25 194 LEU A O 1
ATOM 1461 N N . CYS A 1 195 ? -2.102 -18.266 8.07 1 96.81 195 CYS A N 1
ATOM 1462 C CA . CYS A 1 195 ? -1.543 -19.531 7.621 1 96.81 195 CYS A CA 1
ATOM 1463 C C . CYS A 1 195 ? -1.21 -20.422 8.812 1 96.81 195 CYS A C 1
ATOM 1465 O O . CYS A 1 195 ? -0.93 -19.938 9.906 1 96.81 195 CYS A O 1
ATOM 1467 N N . ASP A 1 196 ? -1.277 -21.656 8.586 1 96.31 196 ASP A N 1
ATOM 1468 C CA . ASP A 1 196 ? -0.833 -22.625 9.586 1 96.31 196 ASP A CA 1
ATOM 1469 C C . ASP A 1 196 ? 0.686 -22.797 9.555 1 96.31 196 ASP A C 1
ATOM 1471 O O . ASP A 1 196 ? 1.309 -23.031 10.594 1 96.31 196 ASP A O 1
ATOM 1475 N N . VAL A 1 197 ? 1.228 -22.719 8.391 1 96.44 197 VAL A N 1
ATOM 1476 C CA . VAL A 1 197 ? 2.662 -22.859 8.156 1 96.44 197 VAL A CA 1
ATOM 1477 C C . VAL A 1 197 ? 3.129 -21.812 7.152 1 96.44 197 VAL A C 1
ATOM 1479 O O . VAL A 1 197 ? 2.447 -21.547 6.16 1 96.44 197 VAL A O 1
ATOM 1482 N N . ILE A 1 198 ? 4.254 -21.234 7.469 1 95.88 198 ILE A N 1
ATOM 1483 C CA . ILE A 1 198 ? 4.84 -20.25 6.555 1 95.88 198 ILE A CA 1
ATOM 1484 C C . ILE A 1 198 ? 6.227 -20.719 6.121 1 95.88 198 ILE A C 1
ATOM 1486 O O . ILE A 1 198 ? 7.047 -21.109 6.957 1 95.88 198 ILE A O 1
ATOM 1490 N N . ILE A 1 199 ? 6.422 -20.75 4.855 1 95.38 199 ILE A N 1
ATOM 1491 C CA . ILE A 1 199 ? 7.734 -21 4.27 1 95.38 199 ILE A CA 1
ATOM 1492 C C . ILE A 1 199 ? 8.281 -19.703 3.662 1 95.38 199 ILE A C 1
ATOM 1494 O O . ILE A 1 199 ? 7.707 -19.156 2.715 1 95.38 199 ILE A O 1
ATOM 1498 N N . GLU A 1 200 ? 9.359 -19.219 4.172 1 92.31 200 GLU A N 1
ATOM 1499 C CA . GLU A 1 200 ? 9.938 -17.953 3.74 1 92.31 200 GLU A CA 1
ATOM 1500 C C . GLU A 1 200 ? 11.406 -18.109 3.373 1 92.31 200 GLU A C 1
ATOM 1502 O O . GLU A 1 200 ? 12.289 -17.938 4.219 1 92.31 200 GLU A O 1
ATOM 1507 N N . PRO A 1 201 ? 11.617 -18.328 2.145 1 87.88 201 PRO A N 1
ATOM 1508 C CA . PRO A 1 201 ? 13.023 -18.391 1.721 1 87.88 201 PRO A CA 1
ATOM 1509 C C . PRO A 1 201 ? 13.758 -17.062 1.919 1 87.88 201 PRO A C 1
ATOM 1511 O O . PRO A 1 201 ? 13.211 -16 1.62 1 87.88 201 PRO A O 1
ATOM 1514 N N . HIS A 1 202 ? 14.867 -17.094 2.529 1 78.88 202 HIS A N 1
ATOM 1515 C CA . HIS A 1 202 ? 15.695 -15.922 2.754 1 78.88 202 HIS A CA 1
ATOM 1516 C C . HIS A 1 202 ? 16.828 -15.852 1.74 1 78.88 202 HIS A C 1
ATOM 1518 O O . HIS A 1 202 ? 17.125 -16.844 1.064 1 78.88 202 HIS A O 1
ATOM 1524 N N . GLY A 1 203 ? 17.375 -14.734 1.565 1 66.88 203 GLY A N 1
ATOM 1525 C CA . GLY A 1 203 ? 18.547 -14.57 0.719 1 66.88 203 GLY A CA 1
ATOM 1526 C C . GLY A 1 203 ? 18.203 -14.242 -0.722 1 66.88 203 GLY A C 1
ATOM 1527 O O . GLY A 1 203 ? 19.016 -14.453 -1.623 1 66.88 203 GLY A O 1
ATOM 1528 N N . LEU A 1 204 ? 17.016 -13.859 -0.884 1 66.5 204 LEU A N 1
ATOM 1529 C CA . LEU A 1 204 ? 16.562 -13.562 -2.24 1 66.5 204 LEU A CA 1
ATOM 1530 C C . LEU A 1 204 ? 16.844 -12.109 -2.598 1 66.5 204 LEU A C 1
ATOM 1532 O O . LEU A 1 204 ? 16.719 -11.711 -3.758 1 66.5 204 LEU A O 1
ATOM 1536 N N . GLY A 1 205 ? 17.125 -11.367 -1.589 1 56.72 205 GLY A N 1
ATOM 1537 C CA . GLY A 1 205 ? 17.328 -9.938 -1.754 1 56.72 205 GLY A CA 1
ATOM 1538 C C . GLY A 1 205 ? 18.375 -9.594 -2.799 1 56.72 205 GLY A C 1
ATOM 1539 O O . GLY A 1 205 ? 18.312 -8.547 -3.434 1 56.72 205 GLY A O 1
ATOM 1540 N N . GLY A 1 206 ? 19.328 -10.391 -2.875 1 52.59 206 GLY A N 1
ATOM 1541 C CA . GLY A 1 206 ? 20.391 -10.117 -3.832 1 52.59 206 GLY A CA 1
ATOM 1542 C C . GLY A 1 206 ? 19.984 -10.398 -5.266 1 52.59 206 GLY A C 1
ATOM 1543 O O . GLY A 1 206 ? 20.719 -10.062 -6.199 1 52.59 206 GLY A O 1
ATOM 1544 N N . TYR A 1 207 ? 18.828 -10.867 -5.328 1 51.91 207 TYR A N 1
ATOM 1545 C CA . TYR A 1 207 ? 18.406 -11.211 -6.676 1 51.91 207 TYR A CA 1
ATOM 1546 C C . TYR A 1 207 ? 17.266 -10.297 -7.137 1 51.91 207 TYR A C 1
ATOM 1548 O O . TYR A 1 207 ? 16.438 -9.883 -6.336 1 51.91 207 TYR A O 1
ATOM 1556 N N . GLY A 1 208 ? 17.594 -9.719 -8.227 1 53.25 208 GLY A N 1
ATOM 1557 C CA . GLY A 1 208 ? 16.453 -9.023 -8.805 1 53.25 208 GLY A CA 1
ATOM 1558 C C . GLY A 1 208 ? 15.266 -9.93 -9.055 1 53.25 208 GLY A C 1
ATOM 1559 O O . GLY A 1 208 ? 15.43 -11.133 -9.25 1 53.25 208 GLY A O 1
ATOM 1560 N N . ILE A 1 209 ? 14.086 -9.562 -8.758 1 49.81 209 ILE A N 1
ATOM 1561 C CA . ILE A 1 209 ? 12.867 -10.336 -8.953 1 49.81 209 ILE A CA 1
ATOM 1562 C C . ILE A 1 209 ? 12.883 -11 -10.328 1 49.81 209 ILE A C 1
ATOM 1564 O O . ILE A 1 209 ? 12.188 -11.992 -10.555 1 49.81 209 ILE A O 1
ATOM 1568 N N . PHE A 1 210 ? 13.922 -10.531 -11.203 1 50.41 210 PHE A N 1
ATOM 1569 C CA . PHE A 1 210 ? 13.852 -11.031 -12.57 1 50.41 210 PHE A CA 1
ATOM 1570 C C . PHE A 1 210 ? 15.18 -11.656 -12.984 1 50.41 210 PHE A C 1
ATOM 1572 O O . PHE A 1 210 ? 15.461 -11.789 -14.172 1 50.41 210 PHE A O 1
ATOM 1579 N N . ASP A 1 211 ? 16.062 -11.93 -12.055 1 56.75 211 ASP A N 1
ATOM 1580 C CA . ASP A 1 211 ? 17.328 -12.547 -12.406 1 56.75 211 ASP A CA 1
ATOM 1581 C C . ASP A 1 211 ? 17.141 -14 -12.844 1 56.75 211 ASP A C 1
ATOM 1583 O O . ASP A 1 211 ? 17.312 -14.914 -12.039 1 56.75 211 ASP A O 1
ATOM 1587 N N . THR A 1 212 ? 16.766 -14.195 -14.188 1 58 212 THR A N 1
ATOM 1588 C CA . THR A 1 212 ? 16.516 -15.516 -14.75 1 58 212 THR A CA 1
ATOM 1589 C C . THR A 1 212 ? 17.812 -16.344 -14.773 1 58 212 THR A C 1
ATOM 1591 O O . THR A 1 212 ? 17.766 -17.562 -14.797 1 58 212 THR A O 1
ATOM 1594 N N . ALA A 1 213 ? 18.969 -15.625 -14.766 1 62.19 213 ALA A N 1
ATOM 1595 C CA . ALA A 1 213 ? 20.234 -16.359 -14.773 1 62.19 213 ALA A CA 1
ATOM 1596 C C . ALA A 1 213 ? 20.438 -17.141 -13.484 1 62.19 213 ALA A C 1
ATOM 1598 O O . ALA A 1 213 ? 21.109 -18.172 -13.477 1 62.19 213 ALA A O 1
ATOM 1599 N N . ALA A 1 214 ? 19.609 -16.703 -12.617 1 77.69 214 ALA A N 1
ATOM 1600 C CA . ALA A 1 214 ? 19.766 -17.359 -11.32 1 77.69 214 ALA A CA 1
ATOM 1601 C C . ALA A 1 214 ? 18.516 -18.172 -10.969 1 77.69 214 ALA A C 1
ATOM 1603 O O . ALA A 1 214 ? 18.25 -18.438 -9.797 1 77.69 214 ALA A O 1
ATOM 1604 N N . ALA A 1 215 ? 17.859 -18.562 -11.969 1 82.25 215 ALA A N 1
ATOM 1605 C CA . ALA A 1 215 ? 16.594 -19.25 -11.766 1 82.25 215 ALA A CA 1
ATOM 1606 C C . ALA A 1 215 ? 16.781 -20.531 -10.961 1 82.25 215 ALA A C 1
ATOM 1608 O O . ALA A 1 215 ? 16.031 -20.797 -10.016 1 82.25 215 ALA A O 1
ATOM 1609 N N . GLU A 1 216 ? 17.797 -21.297 -11.336 1 84.81 216 GLU A N 1
ATOM 1610 C CA . GLU A 1 216 ? 18.031 -22.562 -10.648 1 84.81 216 GLU A CA 1
ATOM 1611 C C . GLU A 1 216 ? 18.422 -22.344 -9.188 1 84.81 216 GLU A C 1
ATOM 1613 O O . GLU A 1 216 ? 17.984 -23.078 -8.305 1 84.81 216 GLU A O 1
ATOM 1618 N N . GLU A 1 217 ? 19.219 -21.406 -9.023 1 87.56 217 GLU A N 1
ATOM 1619 C CA . GLU A 1 217 ? 19.641 -21.078 -7.664 1 87.56 217 GLU A CA 1
ATOM 1620 C C . GLU A 1 217 ? 18.453 -20.641 -6.816 1 87.56 217 GLU A C 1
ATOM 1622 O O . GLU A 1 217 ? 18.312 -21.078 -5.668 1 87.56 217 GLU A O 1
ATOM 1627 N N . ILE A 1 218 ? 17.625 -19.812 -7.312 1 88.81 218 ILE A N 1
ATOM 1628 C CA . ILE A 1 218 ? 16.469 -19.312 -6.605 1 88.81 218 ILE A CA 1
ATOM 1629 C C . ILE A 1 218 ? 15.492 -20.453 -6.324 1 88.81 218 ILE A C 1
ATOM 1631 O O . ILE A 1 218 ? 14.922 -20.531 -5.234 1 88.81 218 ILE A O 1
ATOM 1635 N N . PHE A 1 219 ? 15.406 -21.328 -7.352 1 92.56 219 PHE A N 1
ATOM 1636 C CA . PHE A 1 219 ? 14.594 -22.531 -7.18 1 92.56 219 PHE A CA 1
ATOM 1637 C C . PHE A 1 219 ? 15.086 -23.359 -6 1 92.56 219 PHE A C 1
ATOM 1639 O O . PHE A 1 219 ? 14.297 -23.781 -5.156 1 92.56 219 PHE A O 1
ATOM 1646 N N . MET A 1 220 ? 16.344 -23.516 -5.926 1 92.75 220 MET A N 1
ATOM 1647 C CA . MET A 1 220 ? 16.938 -24.359 -4.895 1 92.75 220 MET A CA 1
ATOM 1648 C C . MET A 1 220 ? 16.812 -23.719 -3.52 1 92.75 220 MET A C 1
ATOM 1650 O O . MET A 1 220 ? 16.641 -24.422 -2.518 1 92.75 220 MET A O 1
ATOM 1654 N N . ILE A 1 221 ? 16.891 -22.484 -3.447 1 92.06 221 ILE A N 1
ATOM 1655 C CA . ILE A 1 221 ? 16.688 -21.766 -2.188 1 92.06 221 ILE A CA 1
ATOM 1656 C C . ILE A 1 221 ? 15.281 -22.031 -1.661 1 92.06 221 ILE A C 1
ATOM 1658 O O . ILE A 1 221 ? 15.102 -22.328 -0.48 1 92.06 221 ILE A O 1
ATOM 1662 N N . GLY A 1 222 ? 14.297 -21.969 -2.561 1 94.44 222 GLY A N 1
ATOM 1663 C CA . GLY A 1 222 ? 12.93 -22.297 -2.188 1 94.44 222 GLY A CA 1
ATOM 1664 C C . GLY A 1 222 ? 12.758 -23.75 -1.764 1 94.44 222 GLY A C 1
ATOM 1665 O O . GLY A 1 222 ? 12.086 -24.031 -0.768 1 94.44 222 GLY A O 1
ATOM 1666 N N . TYR A 1 223 ? 13.414 -24.578 -2.545 1 95.62 223 TYR A N 1
ATOM 1667 C CA . TYR A 1 223 ? 13.344 -26.016 -2.266 1 95.62 223 TYR A CA 1
ATOM 1668 C C . TYR A 1 223 ? 13.914 -26.328 -0.89 1 95.62 223 TYR A C 1
ATOM 1670 O O . TYR A 1 223 ? 13.281 -27.031 -0.092 1 95.62 223 TYR A O 1
ATOM 1678 N N . GLU A 1 224 ? 15.062 -25.797 -0.622 1 95.44 224 GLU A N 1
ATOM 1679 C CA . GLU A 1 224 ? 15.742 -26.062 0.642 1 95.44 224 GLU A CA 1
ATOM 1680 C C . GLU A 1 224 ? 14.953 -25.5 1.821 1 95.44 224 GLU A C 1
ATOM 1682 O O . GLU A 1 224 ? 14.859 -26.141 2.871 1 95.44 224 GLU A O 1
ATOM 1687 N N . GLU A 1 225 ? 14.414 -24.359 1.657 1 94.94 225 GLU A N 1
ATOM 1688 C CA . GLU A 1 225 ? 13.586 -23.781 2.721 1 94.94 225 GLU A CA 1
ATOM 1689 C C . GLU A 1 225 ? 12.336 -24.625 2.951 1 94.94 225 GLU A C 1
ATOM 1691 O O . GLU A 1 225 ? 11.891 -24.781 4.09 1 94.94 225 GLU A O 1
ATOM 1696 N N . GLY A 1 226 ? 11.742 -25.094 1.88 1 95.38 226 GLY A N 1
ATOM 1697 C CA . GLY A 1 226 ? 10.617 -26.016 2 1 95.38 226 GLY A CA 1
ATOM 1698 C C . GLY A 1 226 ? 10.945 -27.266 2.789 1 95.38 226 GLY A C 1
ATOM 1699 O O . GLY A 1 226 ? 10.203 -27.641 3.697 1 95.38 226 GLY A O 1
ATOM 1700 N N . LEU A 1 227 ? 12.094 -27.828 2.48 1 94.94 227 LEU A N 1
ATOM 1701 C CA . LEU A 1 227 ? 12.531 -29.031 3.164 1 94.94 227 LEU A CA 1
ATOM 1702 C C . LEU A 1 227 ? 12.727 -28.781 4.652 1 94.94 227 LEU A C 1
ATOM 1704 O O . LEU A 1 227 ? 12.281 -29.578 5.488 1 94.94 227 LEU A O 1
ATOM 1708 N N . LYS A 1 228 ? 13.375 -27.703 4.93 1 95.31 228 LYS A N 1
ATOM 1709 C CA . LYS A 1 228 ? 13.625 -27.328 6.32 1 95.31 228 LYS A CA 1
ATOM 1710 C C . LYS A 1 228 ? 12.312 -27.188 7.09 1 95.31 228 LYS A C 1
ATOM 1712 O O . LYS A 1 228 ? 12.203 -27.641 8.227 1 95.31 228 LYS A O 1
ATOM 1717 N N . THR A 1 229 ? 11.367 -26.547 6.48 1 94.12 229 THR A N 1
ATOM 1718 C CA . THR A 1 229 ? 10.078 -26.297 7.125 1 94.12 229 THR A CA 1
ATOM 1719 C C . THR A 1 229 ? 9.32 -27.594 7.344 1 94.12 229 THR A C 1
ATOM 1721 O O . THR A 1 229 ? 8.711 -27.797 8.398 1 94.12 229 THR A O 1
ATOM 1724 N N . ILE A 1 230 ? 9.336 -28.516 6.383 1 92.31 230 ILE A N 1
ATOM 1725 C CA . ILE A 1 230 ? 8.664 -29.797 6.473 1 92.31 230 ILE A CA 1
ATOM 1726 C C . ILE A 1 230 ? 9.242 -30.609 7.633 1 92.31 230 ILE A C 1
ATOM 1728 O O . ILE A 1 230 ? 8.492 -31.188 8.43 1 92.31 230 ILE A O 1
ATOM 1732 N N . GLU A 1 231 ? 10.492 -30.625 7.754 1 91.69 231 GLU A N 1
ATOM 1733 C CA . GLU A 1 231 ? 11.18 -31.406 8.781 1 91.69 231 GLU A CA 1
ATOM 1734 C C . GLU A 1 231 ? 10.922 -30.828 10.172 1 91.69 231 GLU A C 1
ATOM 1736 O O . GLU A 1 231 ? 10.844 -31.578 11.148 1 91.69 231 GLU A O 1
ATOM 1741 N N . GLY A 1 232 ? 10.711 -29.531 10.195 1 91.5 232 GLY A N 1
ATOM 1742 C CA . GLY A 1 232 ? 10.625 -28.875 11.492 1 91.5 232 GLY A CA 1
ATOM 1743 C C . GLY A 1 232 ? 9.195 -28.578 11.914 1 91.5 232 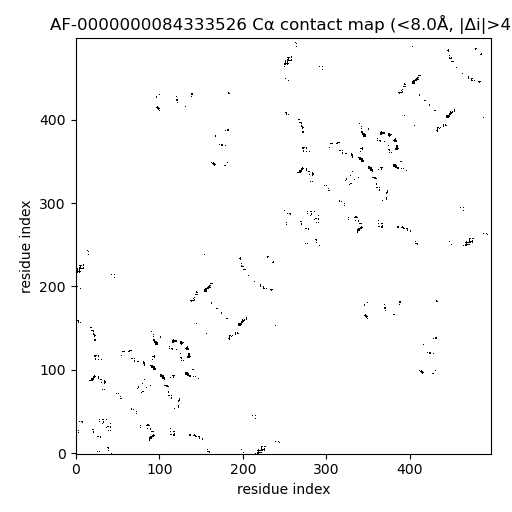GLY A C 1
ATOM 1744 O O . GLY A 1 232 ? 8.969 -28.047 13.008 1 91.5 232 GLY A O 1
ATOM 1745 N N . ASN A 1 233 ? 8.273 -28.953 11.109 1 91.5 233 ASN A N 1
ATOM 1746 C CA . ASN A 1 233 ? 6.906 -28.531 11.398 1 91.5 233 ASN A CA 1
ATOM 1747 C C . ASN A 1 233 ? 6 -29.719 11.672 1 91.5 233 ASN A C 1
ATOM 1749 O O . ASN A 1 233 ? 5.75 -30.531 10.773 1 91.5 233 ASN A O 1
ATOM 1753 N N . GLU A 1 234 ? 5.438 -29.766 12.805 1 89.38 234 GLU A N 1
ATOM 1754 C CA . GLU A 1 234 ? 4.621 -30.891 13.234 1 89.38 234 GLU A CA 1
ATOM 1755 C C . GLU A 1 234 ? 3.295 -30.938 12.484 1 89.38 234 GLU A C 1
ATOM 1757 O O . GLU A 1 234 ? 2.758 -32 12.219 1 89.38 234 GLU A O 1
ATOM 1762 N N . LYS A 1 235 ? 2.74 -29.875 12.125 1 89.94 235 LYS A N 1
ATOM 1763 C CA . LYS A 1 235 ? 1.463 -29.828 11.422 1 89.94 235 LYS A CA 1
ATOM 1764 C C . LYS A 1 235 ? 1.572 -30.484 10.047 1 89.94 235 LYS A C 1
ATOM 1766 O O . LYS A 1 235 ? 0.647 -31.156 9.602 1 89.94 235 LYS A O 1
ATOM 1771 N N . ILE A 1 236 ? 2.713 -30.219 9.469 1 89.19 236 ILE A N 1
ATOM 1772 C CA . ILE A 1 236 ? 2.938 -30.797 8.156 1 89.19 236 ILE A CA 1
ATOM 1773 C C . ILE A 1 236 ? 3.066 -32.312 8.281 1 89.19 236 ILE A C 1
ATOM 1775 O O . ILE A 1 236 ? 2.492 -33.062 7.484 1 89.19 236 ILE A O 1
ATOM 1779 N N . LYS A 1 237 ? 3.727 -32.719 9.266 1 86.06 237 LYS A N 1
ATOM 1780 C CA . LYS A 1 237 ? 3.91 -34.125 9.484 1 86.06 237 LYS A CA 1
ATOM 1781 C C . LYS A 1 237 ? 2.576 -34.812 9.742 1 86.06 237 LYS A C 1
ATOM 1783 O O . LYS A 1 237 ? 2.344 -35.938 9.258 1 86.06 237 LYS A O 1
ATOM 1788 N N . GLU A 1 238 ? 1.778 -34.156 10.414 1 87.19 238 GLU A N 1
ATOM 1789 C CA . GLU A 1 238 ? 0.468 -34.719 10.734 1 87.19 238 GLU A CA 1
ATOM 1790 C C . GLU A 1 238 ? -0.376 -34.906 9.469 1 87.19 238 GLU A C 1
ATOM 1792 O O . GLU A 1 238 ? -1.041 -35.938 9.305 1 87.19 238 GLU A O 1
ATOM 1797 N N . ILE A 1 239 ? -0.321 -33.938 8.664 1 85.44 239 ILE A N 1
ATOM 1798 C CA . ILE A 1 239 ? -1.123 -34 7.449 1 85.44 239 ILE A CA 1
ATOM 1799 C C . ILE A 1 239 ? -0.566 -35.094 6.527 1 85.44 239 ILE A C 1
ATOM 1801 O O . ILE A 1 239 ? -1.323 -35.75 5.828 1 85.44 239 ILE A O 1
ATOM 1805 N N . LEU A 1 240 ? 0.711 -35.219 6.543 1 83.06 240 LEU A N 1
ATOM 1806 C CA . LEU A 1 240 ? 1.347 -36.25 5.727 1 83.06 240 LEU A CA 1
ATOM 1807 C C . LEU A 1 240 ? 0.916 -37.656 6.176 1 83.06 240 LEU A C 1
ATOM 1809 O O . LEU A 1 240 ? 0.672 -38.531 5.348 1 83.06 240 LEU A O 1
ATOM 1813 N N . LEU A 1 241 ? 0.801 -37.75 7.434 1 80.06 241 LEU A N 1
ATOM 1814 C CA . LEU A 1 241 ? 0.35 -39.031 7.984 1 80.06 241 LEU A CA 1
ATOM 1815 C C . LEU A 1 241 ? -1.108 -39.281 7.621 1 80.06 241 LEU A C 1
ATOM 1817 O O . LEU A 1 241 ? -1.48 -40.406 7.301 1 80.06 241 LEU A O 1
ATOM 1821 N N . GLU A 1 242 ? -1.833 -38.25 7.594 1 79.69 242 GLU A N 1
ATOM 1822 C CA . GLU A 1 242 ? -3.252 -38.375 7.273 1 79.69 242 GLU A CA 1
ATOM 1823 C C . GLU A 1 242 ? -3.461 -38.656 5.789 1 79.69 242 GLU A C 1
ATOM 1825 O O . GLU A 1 242 ? -4.332 -39.469 5.43 1 79.69 242 GLU A O 1
ATOM 1830 N N . GLN A 1 243 ? -2.752 -38.031 5.031 1 78.75 243 GLN A N 1
ATOM 1831 C CA . GLN A 1 243 ? -2.896 -38.219 3.592 1 78.75 243 GLN A CA 1
ATOM 1832 C C . GLN A 1 243 ? -2.357 -39.594 3.158 1 78.75 243 GLN A C 1
ATOM 1834 O O . GLN A 1 243 ? -2.844 -40.188 2.189 1 78.75 243 GLN A O 1
ATOM 1839 N N . LYS A 1 244 ? -1.256 -40.031 3.777 1 70.5 244 LYS A N 1
ATOM 1840 C CA . LYS A 1 244 ? -0.742 -41.375 3.514 1 70.5 244 LYS A CA 1
ATOM 1841 C C . LYS A 1 244 ? -1.747 -42.438 3.938 1 70.5 244 LYS A C 1
ATOM 1843 O O . LYS A 1 244 ? -1.9 -43.469 3.262 1 70.5 244 LYS A O 1
ATOM 1848 N N . GLY A 1 245 ? -2.316 -42.094 5.035 1 63.19 245 GLY A N 1
ATOM 1849 C CA . GLY A 1 245 ? -3.334 -43.031 5.484 1 63.19 245 GLY A CA 1
ATOM 1850 C C . GLY A 1 245 ? -4.535 -43.094 4.559 1 63.19 245 GLY A C 1
ATOM 1851 O O . GLY A 1 245 ? -5.09 -44.156 4.328 1 63.19 245 GLY A O 1
ATOM 1852 N N . GLU A 1 246 ? -4.922 -41.938 4.07 1 58.09 246 GLU A N 1
ATOM 1853 C CA . GLU A 1 246 ? -6.051 -41.938 3.145 1 58.09 246 GLU A CA 1
ATOM 1854 C C . GLU A 1 246 ? -5.695 -42.594 1.824 1 58.09 246 GLU A C 1
ATOM 1856 O O . GLU A 1 246 ? -6.555 -43.219 1.182 1 58.09 246 GLU A O 1
ATOM 1861 N N . ASN A 1 247 ? -4.465 -42.469 1.387 1 50.94 247 ASN A N 1
ATOM 1862 C CA . ASN A 1 247 ? -4.039 -43.156 0.166 1 50.94 247 ASN A CA 1
ATOM 1863 C C . ASN A 1 247 ? -3.898 -44.656 0.377 1 50.94 247 ASN A C 1
ATOM 1865 O O . ASN A 1 247 ? -3.875 -45.438 -0.587 1 50.94 247 ASN A O 1
ATOM 1869 N N . LEU A 1 248 ? -3.625 -45.125 1.616 1 46.12 248 LEU A N 1
ATOM 1870 C CA . LEU A 1 248 ? -3.543 -46.531 1.952 1 46.12 248 LEU A CA 1
ATOM 1871 C C . LEU A 1 248 ? -4.934 -47.156 2.068 1 46.12 248 LEU A C 1
ATOM 1873 O O . LEU A 1 248 ? -5.074 -48.375 2.121 1 46.12 248 LEU A O 1
ATOM 1877 N N . ILE A 1 249 ? -5.949 -46.25 2.178 1 36.38 249 ILE A N 1
ATOM 1878 C CA . ILE A 1 249 ? -7.273 -46.844 2.135 1 36.38 249 ILE A CA 1
ATOM 1879 C C . ILE A 1 249 ? -7.777 -46.875 0.693 1 36.38 249 ILE A C 1
ATOM 1881 O O . ILE A 1 249 ? -7.656 -45.906 -0.037 1 36.38 249 ILE A O 1
ATOM 1885 N N . MET B 1 1 ? -6.398 21.016 2.381 1 83.81 1 MET B N 1
ATOM 1886 C CA . MET B 1 1 ? -7.34 22.094 2.639 1 83.81 1 MET B CA 1
ATOM 1887 C C . MET B 1 1 ? -8.594 21.578 3.342 1 83.81 1 MET B C 1
ATOM 1889 O O . MET B 1 1 ? -9.109 22.234 4.25 1 83.81 1 MET B O 1
ATOM 1893 N N . SER B 1 2 ? -8.875 20.422 2.943 1 88.56 2 SER B N 1
ATOM 1894 C CA . SER B 1 2 ? -10.07 19.859 3.555 1 88.56 2 SER B CA 1
ATOM 1895 C C . SER B 1 2 ? -9.852 19.562 5.039 1 88.56 2 SER B C 1
ATOM 1897 O O . SER B 1 2 ? -10.734 19.828 5.859 1 88.56 2 SER B O 1
ATOM 1899 N N . HIS B 1 3 ? -8.695 19.109 5.398 1 93.81 3 HIS B N 1
ATOM 1900 C CA . HIS B 1 3 ? -8.375 18.875 6.801 1 93.81 3 HIS B CA 1
ATOM 1901 C C . HIS B 1 3 ? -8.484 20.156 7.613 1 93.81 3 HIS B C 1
ATOM 1903 O O . HIS B 1 3 ? -8.945 20.141 8.758 1 93.81 3 HIS B O 1
ATOM 1909 N N . LEU B 1 4 ? -8.086 21.219 7.043 1 95.94 4 LEU B N 1
ATOM 1910 C CA . LEU B 1 4 ? -8.148 22.5 7.727 1 95.94 4 LEU B CA 1
ATOM 1911 C C . LEU B 1 4 ? -9.594 22.938 7.941 1 95.94 4 LEU B C 1
ATOM 1913 O O . LEU B 1 4 ? -9.922 23.516 8.977 1 95.94 4 LEU B O 1
ATOM 1917 N N . GLY B 1 5 ? -10.422 22.656 6.961 1 96.12 5 GLY B N 1
ATOM 1918 C CA . GLY B 1 5 ? -11.844 22.906 7.145 1 96.12 5 GLY B CA 1
ATOM 1919 C C . GLY B 1 5 ? -12.438 22.125 8.305 1 96.12 5 GLY B C 1
ATOM 1920 O O . GLY B 1 5 ? -13.211 22.656 9.094 1 96.12 5 GLY B O 1
ATOM 1921 N N . VAL B 1 6 ? -12.047 20.906 8.406 1 96.88 6 VAL B N 1
ATOM 1922 C CA . VAL B 1 6 ? -12.508 20.047 9.492 1 96.88 6 VAL B CA 1
ATOM 1923 C C . VAL B 1 6 ? -12.039 20.609 10.836 1 96.88 6 VAL B C 1
ATOM 1925 O O . VAL B 1 6 ? -12.82 20.719 11.781 1 96.88 6 VAL B O 1
ATOM 1928 N N . ILE B 1 7 ? -10.781 20.984 10.945 1 97.62 7 ILE B N 1
ATOM 1929 C CA . ILE B 1 7 ? -10.219 21.547 12.172 1 97.62 7 ILE B CA 1
ATOM 1930 C C . ILE B 1 7 ? -10.977 22.812 12.562 1 97.62 7 ILE B C 1
ATOM 1932 O O . ILE B 1 7 ? -11.289 23.016 13.734 1 97.62 7 ILE B O 1
ATOM 1936 N N . GLN B 1 8 ? -11.266 23.625 11.586 1 97.44 8 GLN B N 1
ATOM 1937 C CA . GLN B 1 8 ? -12 24.859 11.844 1 97.44 8 GLN B CA 1
ATOM 1938 C C . GLN B 1 8 ? -13.367 24.578 12.453 1 97.44 8 GLN B C 1
ATOM 1940 O O . GLN B 1 8 ? -13.758 25.203 13.438 1 97.44 8 GLN B O 1
ATOM 1945 N N . ALA B 1 9 ? -14.062 23.656 11.859 1 96.5 9 ALA B N 1
ATOM 1946 C CA . ALA B 1 9 ? -15.383 23.297 12.359 1 96.5 9 ALA B CA 1
ATOM 1947 C C . ALA B 1 9 ? -15.312 22.828 13.812 1 96.5 9 ALA B C 1
ATOM 1949 O O . ALA B 1 9 ? -16.109 23.266 14.648 1 96.5 9 ALA B O 1
ATOM 1950 N N . LEU B 1 10 ? -14.359 22.031 14.109 1 95.69 10 LEU B N 1
ATOM 1951 C CA . LEU B 1 10 ? -14.203 21.484 15.453 1 95.69 10 LEU B CA 1
ATOM 1952 C C . LEU B 1 10 ? -13.812 22.562 16.438 1 95.69 10 LEU B C 1
ATOM 1954 O O . LEU B 1 10 ? -14.375 22.656 17.531 1 95.69 10 LEU B O 1
ATOM 1958 N N . THR B 1 11 ? -12.93 23.391 16.062 1 94.75 11 THR B N 1
ATOM 1959 C CA . THR B 1 11 ? -12.461 24.469 16.922 1 94.75 11 THR B CA 1
ATOM 1960 C C . THR B 1 11 ? -13.57 25.484 17.172 1 94.75 11 THR B C 1
ATOM 1962 O O . THR B 1 11 ? -13.719 25.984 18.281 1 94.75 11 THR B O 1
ATOM 1965 N N . ASP B 1 12 ? -14.305 25.766 16.125 1 94.62 12 ASP B N 1
ATOM 1966 C CA . ASP B 1 12 ? -15.414 26.703 16.25 1 94.62 12 ASP B CA 1
ATOM 1967 C C . ASP B 1 12 ? -16.422 26.219 17.297 1 94.62 12 ASP B C 1
ATOM 1969 O O . ASP B 1 12 ? -17.125 27.031 17.906 1 94.62 12 ASP B O 1
ATOM 1973 N N . HIS B 1 13 ? -16.422 25.031 17.547 1 92.94 13 HIS B N 1
ATOM 1974 C CA . HIS B 1 13 ? -17.422 24.469 18.453 1 92.94 13 HIS B CA 1
ATOM 1975 C C . HIS B 1 13 ? -16.781 24.109 19.797 1 92.94 13 HIS B C 1
ATOM 1977 O O . HIS B 1 13 ? -17.375 23.344 20.562 1 92.94 13 HIS B O 1
ATOM 1983 N N . GLY B 1 14 ? -15.594 24.531 19.922 1 91.31 14 GLY B N 1
ATOM 1984 C CA . GLY B 1 14 ? -15 24.5 21.25 1 91.31 14 GLY B CA 1
ATOM 1985 C C . GLY B 1 14 ? -14.172 23.266 21.5 1 91.31 14 GLY B C 1
ATOM 1986 O O . GLY B 1 14 ? -13.734 23.016 22.641 1 91.31 14 GLY B O 1
ATOM 1987 N N . ILE B 1 15 ? -13.945 22.453 20.547 1 92.19 15 ILE B N 1
ATOM 1988 C CA . ILE B 1 15 ? -13.133 21.25 20.734 1 92.19 15 ILE B CA 1
ATOM 1989 C C . ILE B 1 15 ? -11.664 21.641 20.891 1 92.19 15 ILE B C 1
ATOM 1991 O O . ILE B 1 15 ? -11.133 22.391 20.062 1 92.19 15 ILE B O 1
ATOM 1995 N N . GLN B 1 16 ? -11.094 21.109 21.906 1 93.31 16 GLN B N 1
ATOM 1996 C CA . GLN B 1 16 ? -9.664 21.297 22.141 1 93.31 16 GLN B CA 1
ATOM 1997 C C . GLN B 1 16 ? -8.898 20 21.891 1 93.31 16 GLN B C 1
ATOM 1999 O O . GLN B 1 16 ? -9.344 18.922 22.266 1 93.31 16 GLN B O 1
ATOM 2004 N N . PHE B 1 17 ? -7.777 20.172 21.266 1 95.56 17 PHE B N 1
ATOM 2005 C CA . PHE B 1 17 ? -6.984 19 20.906 1 95.56 17 PHE B CA 1
ATOM 2006 C C . PHE B 1 17 ? -5.789 18.859 21.844 1 95.56 17 PHE B C 1
ATOM 2008 O O . PHE B 1 17 ? -5.062 19.828 22.094 1 95.56 17 PHE B O 1
ATOM 2015 N N . SER B 1 18 ? -5.629 17.703 22.391 1 96.25 18 SER B N 1
ATOM 2016 C CA . SER B 1 18 ? -4.453 17.422 23.203 1 96.25 18 SER B CA 1
ATOM 2017 C C . SER B 1 18 ? -3.32 16.844 22.375 1 96.25 18 SER B C 1
ATOM 2019 O O . SER B 1 18 ? -2.15 16.938 22.75 1 96.25 18 SER B O 1
ATOM 2021 N N . HIS B 1 19 ? -3.723 16.203 21.266 1 98.25 19 HIS B N 1
ATOM 2022 C CA . HIS B 1 19 ? -2.764 15.5 20.422 1 98.25 19 HIS B CA 1
ATOM 2023 C C . HIS B 1 19 ? -3.256 15.422 18.969 1 98.25 19 HIS B C 1
ATOM 2025 O O . HIS B 1 19 ? -4.43 15.133 18.734 1 98.25 19 HIS B O 1
ATOM 2031 N N . ILE B 1 20 ? -2.441 15.773 18.047 1 98.62 20 ILE B N 1
ATOM 2032 C CA . ILE B 1 20 ? -2.775 15.695 16.625 1 98.62 20 ILE B CA 1
ATOM 2033 C C . ILE B 1 20 ? -1.743 14.828 15.906 1 98.62 20 ILE B C 1
ATOM 2035 O O . ILE B 1 20 ? -0.537 15.031 16.062 1 98.62 20 ILE B O 1
ATOM 2039 N N . SER B 1 21 ? -2.16 13.812 15.195 1 98.75 21 SER B N 1
ATOM 2040 C CA . SER B 1 21 ? -1.324 12.945 14.375 1 98.75 21 SER B CA 1
ATOM 2041 C C . SER B 1 21 ? -1.648 13.102 12.891 1 98.75 21 SER B C 1
ATOM 2043 O O . SER B 1 21 ? -2.818 13.086 12.5 1 98.75 21 SER B O 1
ATOM 2045 N N . GLY B 1 22 ? -0.61 13.305 12.078 1 97.94 22 GLY B N 1
ATOM 2046 C CA . GLY B 1 22 ? -0.879 13.555 10.672 1 97.94 22 GLY B CA 1
ATOM 2047 C C . GLY B 1 22 ? 0.182 12.984 9.75 1 97.94 22 GLY B C 1
ATOM 2048 O O . GLY B 1 22 ? 1.313 12.742 10.18 1 97.94 22 GLY B O 1
ATOM 2049 N N . THR B 1 23 ? -0.152 12.75 8.531 1 96.5 23 THR B N 1
ATOM 2050 C CA . THR B 1 23 ? 0.726 12.281 7.461 1 96.5 23 THR B CA 1
ATOM 2051 C C . THR B 1 23 ? 0.623 13.195 6.246 1 96.5 23 THR B C 1
ATOM 2053 O O . THR B 1 23 ? -0.479 13.539 5.812 1 96.5 23 THR B O 1
ATOM 2056 N N . SER B 1 24 ? 1.816 13.547 5.633 1 93.25 24 SER B N 1
ATOM 2057 C CA . SER B 1 24 ? 1.88 14.359 4.422 1 93.25 24 SER B CA 1
ATOM 2058 C C . SER B 1 24 ? 1.126 15.672 4.59 1 93.25 24 SER B C 1
ATOM 2060 O O . SER B 1 24 ? 1.434 16.453 5.488 1 93.25 24 SER B O 1
ATOM 2062 N N . ALA B 1 25 ? 0.061 15.922 3.859 1 90.44 25 ALA B N 1
ATOM 2063 C CA . ALA B 1 25 ? -0.727 17.141 4.004 1 90.44 25 ALA B CA 1
ATOM 2064 C C . ALA B 1 25 ? -1.271 17.281 5.422 1 90.44 25 ALA B C 1
ATOM 2066 O O . ALA B 1 25 ? -1.383 18.391 5.945 1 90.44 25 ALA B O 1
ATOM 2067 N N . GLY B 1 26 ? -1.568 16.188 5.961 1 94.06 26 GLY B N 1
ATOM 2068 C CA . GLY B 1 26 ? -2.021 16.203 7.344 1 94.06 26 GLY B CA 1
ATOM 2069 C C . GLY B 1 26 ? -0.944 16.625 8.32 1 94.06 26 GLY B C 1
ATOM 2070 O O . GLY B 1 26 ? -1.239 17.25 9.344 1 94.06 26 GLY B O 1
ATOM 2071 N N . ALA B 1 27 ? 0.283 16.266 7.996 1 96.44 27 ALA B N 1
ATOM 2072 C CA . ALA B 1 27 ? 1.402 16.703 8.828 1 96.44 27 ALA B CA 1
ATOM 2073 C C . ALA B 1 27 ? 1.555 18.219 8.805 1 96.44 27 ALA B C 1
ATOM 2075 O O . ALA B 1 27 ? 1.802 18.828 9.844 1 96.44 27 ALA B O 1
ATOM 2076 N N . ILE B 1 28 ? 1.38 18.781 7.645 1 94.62 28 ILE B N 1
ATOM 2077 C CA . ILE B 1 28 ? 1.46 20.234 7.496 1 94.62 28 ILE B CA 1
ATOM 2078 C C . ILE B 1 28 ? 0.34 20.891 8.297 1 94.62 28 ILE B C 1
ATOM 2080 O O . ILE B 1 28 ? 0.592 21.797 9.094 1 94.62 28 ILE B O 1
ATOM 2084 N N . ALA B 1 29 ? -0.85 20.438 8.117 1 96.06 29 ALA B N 1
ATOM 2085 C CA . ALA B 1 29 ? -1.999 20.984 8.828 1 96.06 29 ALA B CA 1
ATOM 2086 C C . ALA B 1 29 ? -1.808 20.891 10.336 1 96.06 29 ALA B C 1
ATOM 2088 O O . ALA B 1 29 ? -2.031 21.859 11.062 1 96.06 29 ALA B O 1
ATOM 2089 N N . ALA B 1 30 ? -1.357 19.766 10.766 1 98 30 ALA B N 1
ATOM 2090 C CA . ALA B 1 30 ? -1.167 19.516 12.188 1 98 30 ALA B CA 1
ATOM 2091 C C . ALA B 1 30 ? -0.118 20.453 12.773 1 98 30 ALA B C 1
ATOM 2093 O O . ALA B 1 30 ? -0.354 21.094 13.805 1 98 30 ALA B O 1
ATOM 2094 N N . ALA B 1 31 ? 0.976 20.578 12.102 1 97.88 31 ALA B N 1
ATOM 2095 C CA . ALA B 1 31 ? 2.098 21.359 12.609 1 97.88 31 ALA B CA 1
ATOM 2096 C C . ALA B 1 31 ? 1.745 22.844 12.68 1 97.88 31 ALA B C 1
ATOM 2098 O O . ALA B 1 31 ? 1.968 23.484 13.703 1 97.88 31 ALA B O 1
ATOM 2099 N N . PHE B 1 32 ? 1.188 23.375 11.633 1 97.69 32 PHE B N 1
ATOM 2100 C CA . PHE B 1 32 ? 0.875 24.797 11.602 1 97.69 32 PHE B CA 1
ATOM 2101 C C . PHE B 1 32 ? -0.226 25.141 12.602 1 97.69 32 PHE B C 1
ATOM 2103 O O . PHE B 1 32 ? -0.153 26.156 13.297 1 97.69 32 PHE B O 1
ATOM 2110 N N . PHE B 1 33 ? -1.227 24.281 12.688 1 98.44 33 PHE B N 1
ATOM 2111 C CA . PHE B 1 33 ? -2.277 24.5 13.672 1 98.44 33 PHE B CA 1
ATOM 2112 C C . PHE B 1 33 ? -1.707 24.453 15.086 1 98.44 33 PHE B C 1
ATOM 2114 O O . PHE B 1 33 ?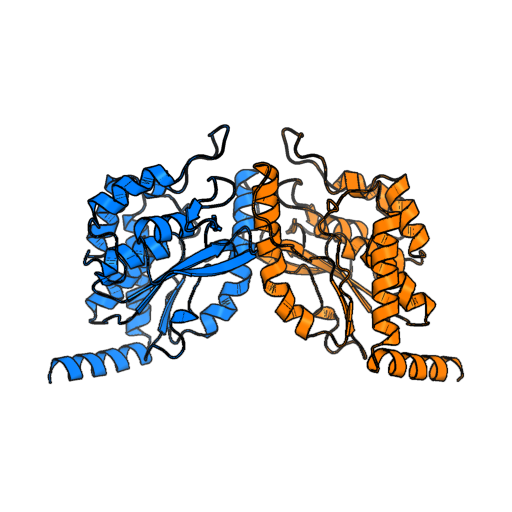 -2.006 25.328 15.906 1 98.44 33 PHE B O 1
ATOM 2121 N N . ALA B 1 34 ? -0.862 23.5 15.336 1 98.5 34 ALA B N 1
ATOM 2122 C CA . ALA B 1 34 ? -0.269 23.328 16.656 1 98.5 34 ALA B CA 1
ATOM 2123 C C . ALA B 1 34 ? 0.686 24.484 16.969 1 98.5 34 ALA B C 1
ATOM 2125 O O . ALA B 1 34 ? 0.993 24.734 18.141 1 98.5 34 ALA B O 1
ATOM 2126 N N . ALA B 1 35 ? 1.175 25.109 15.93 1 98.19 35 ALA B N 1
ATOM 2127 C CA . ALA B 1 35 ? 2.049 26.266 16.125 1 98.19 35 ALA B CA 1
ATOM 2128 C C . ALA B 1 35 ? 1.242 27.5 16.469 1 98.19 35 ALA B C 1
ATOM 2130 O O . ALA B 1 35 ? 1.811 28.547 16.828 1 98.19 35 ALA B O 1
ATOM 2131 N N . GLY B 1 36 ? -0.086 27.469 16.297 1 97.62 36 GLY B N 1
ATOM 2132 C CA . GLY B 1 36 ? -0.93 28.547 16.766 1 97.62 36 GLY B CA 1
ATOM 2133 C C . GLY B 1 36 ? -1.669 29.266 15.648 1 97.62 36 GLY B C 1
ATOM 2134 O O . GLY B 1 36 ? -2.416 30.203 15.898 1 97.62 36 GLY B O 1
ATOM 2135 N N . TYR B 1 37 ? -1.521 28.797 14.453 1 97.69 37 TYR B N 1
ATOM 2136 C CA . TYR B 1 37 ? -2.205 29.438 13.328 1 97.69 37 TYR B CA 1
ATOM 2137 C C . TYR B 1 37 ? -3.643 28.938 13.219 1 97.69 37 TYR B C 1
ATOM 2139 O O . TYR B 1 37 ? -3.912 27.75 13.383 1 97.69 37 TYR B O 1
ATOM 2147 N N . ALA B 1 38 ? -4.465 29.922 12.953 1 97.31 38 ALA B N 1
ATOM 2148 C CA . ALA B 1 38 ? -5.84 29.531 12.648 1 97.31 38 ALA B CA 1
ATOM 2149 C C . ALA B 1 38 ? -5.926 28.828 11.297 1 97.31 38 ALA B C 1
ATOM 2151 O O . ALA B 1 38 ? -5.168 29.141 10.375 1 97.31 38 ALA B O 1
ATOM 2152 N N . PRO B 1 39 ? -6.887 27.891 11.18 1 97.5 39 PRO B N 1
ATOM 2153 C CA . PRO B 1 39 ? -6.98 27.141 9.93 1 97.5 39 PRO B CA 1
ATOM 2154 C C . PRO B 1 39 ? -7.09 28.031 8.695 1 97.5 39 PRO B C 1
ATOM 2156 O O . PRO B 1 39 ? -6.418 27.797 7.691 1 97.5 39 PRO B O 1
ATOM 2159 N N . LYS B 1 40 ? -7.816 29.062 8.727 1 94.62 40 LYS B N 1
ATOM 2160 C CA . LYS B 1 40 ? -7.965 29.984 7.602 1 94.62 40 LYS B CA 1
ATOM 2161 C C . LYS B 1 40 ? -6.645 30.672 7.273 1 94.62 40 LYS B C 1
ATOM 2163 O O . LYS B 1 40 ? -6.348 30.938 6.105 1 94.62 40 LYS B O 1
ATOM 2168 N N . GLU B 1 41 ? -5.902 30.984 8.297 1 96 41 GLU B N 1
ATOM 2169 C CA . GLU B 1 41 ? -4.578 31.562 8.086 1 96 41 GLU B CA 1
ATOM 2170 C C . GLU B 1 41 ? -3.645 30.578 7.395 1 96 41 GLU B C 1
ATOM 2172 O O . GLU B 1 41 ? -2.84 30.969 6.547 1 96 41 GLU B O 1
ATOM 2177 N N . ILE B 1 42 ? -3.752 29.375 7.805 1 95.81 42 ILE B N 1
ATOM 2178 C CA . ILE B 1 42 ? -2.912 28.344 7.211 1 95.81 42 ILE B CA 1
ATOM 2179 C C . ILE B 1 42 ? -3.221 28.219 5.723 1 95.81 42 ILE B C 1
ATOM 2181 O O . ILE B 1 42 ? -2.309 28.094 4.902 1 95.81 42 ILE B O 1
ATOM 2185 N N . VAL B 1 43 ? -4.512 28.266 5.367 1 93 43 VAL B N 1
ATOM 2186 C CA . VAL B 1 43 ? -4.918 28.219 3.965 1 93 43 VAL B CA 1
ATOM 2187 C C . VAL B 1 43 ? -4.246 29.359 3.199 1 93 43 VAL B C 1
ATOM 2189 O O . VAL B 1 43 ? -3.713 29.156 2.107 1 93 43 VAL B O 1
ATOM 2192 N N . GLN B 1 44 ? -4.25 30.5 3.793 1 92.31 44 GLN B N 1
ATOM 2193 C CA . GLN B 1 44 ? -3.658 31.672 3.16 1 92.31 44 GLN B CA 1
ATOM 2194 C C . GLN B 1 44 ? -2.146 31.516 3.01 1 92.31 44 GLN B C 1
ATOM 2196 O O . GLN B 1 44 ? -1.582 31.859 1.97 1 92.31 44 GLN B O 1
ATOM 2201 N N . ILE B 1 45 ? -1.537 31.016 4.039 1 91.06 45 ILE B N 1
ATOM 2202 C CA . ILE B 1 45 ? -0.095 30.797 4.012 1 91.06 45 ILE B CA 1
ATOM 2203 C C . ILE B 1 45 ? 0.257 29.828 2.887 1 91.06 45 ILE B C 1
ATOM 2205 O O . ILE B 1 45 ? 1.169 30.094 2.098 1 91.06 45 ILE B O 1
ATOM 2209 N N . ILE B 1 46 ? -0.494 28.766 2.812 1 88 46 ILE B N 1
ATOM 2210 C CA . ILE B 1 46 ? -0.25 27.75 1.805 1 88 46 ILE B CA 1
ATOM 2211 C C . ILE B 1 46 ? -0.441 28.344 0.41 1 88 46 ILE B C 1
ATOM 2213 O O . ILE B 1 46 ? 0.363 28.094 -0.492 1 88 46 ILE B O 1
ATOM 2217 N N . ARG B 1 47 ? -1.399 29.094 0.237 1 85 47 ARG B N 1
ATOM 2218 C CA . ARG B 1 47 ? -1.703 29.703 -1.051 1 85 47 ARG B CA 1
ATOM 2219 C C . ARG B 1 47 ? -0.627 30.719 -1.442 1 85 47 ARG B C 1
ATOM 2221 O O . ARG B 1 47 ? -0.125 30.688 -2.568 1 85 47 ARG B O 1
ATOM 2228 N N . ASP B 1 48 ? -0.275 31.547 -0.551 1 85.81 48 ASP B N 1
ATOM 2229 C CA . ASP B 1 48 ? 0.66 32.625 -0.816 1 85.81 48 ASP B CA 1
ATOM 2230 C C . ASP B 1 48 ? 2.055 32.094 -1.128 1 85.81 48 ASP B C 1
ATOM 2232 O O . ASP B 1 48 ? 2.779 32.656 -1.944 1 85.81 48 ASP B O 1
ATOM 2236 N N . THR B 1 49 ? 2.377 31.016 -0.503 1 81.75 49 THR B N 1
ATOM 2237 C CA . THR B 1 49 ? 3.727 30.484 -0.652 1 81.75 49 THR B CA 1
ATOM 2238 C C . THR B 1 49 ? 3.777 29.438 -1.76 1 81.75 49 THR B C 1
ATOM 2240 O O . THR B 1 49 ? 4.859 28.984 -2.145 1 81.75 49 THR B O 1
ATOM 2243 N N . LYS B 1 50 ? 2.676 29 -2.271 1 77.88 50 LYS B N 1
ATOM 2244 C CA . LYS B 1 50 ? 2.594 27.906 -3.236 1 77.88 50 LYS B CA 1
ATOM 2245 C C . LYS B 1 50 ? 3.26 26.656 -2.695 1 77.88 50 LYS B C 1
ATOM 2247 O O . LYS B 1 50 ? 3.975 25.953 -3.422 1 77.88 50 LYS B O 1
ATOM 2252 N N . LEU B 1 51 ? 3.119 26.484 -1.407 1 74.06 51 LEU B N 1
ATOM 2253 C CA . LEU B 1 51 ? 3.756 25.375 -0.702 1 74.06 51 LEU B CA 1
ATOM 2254 C C . LEU B 1 51 ? 3.354 24.047 -1.314 1 74.06 51 LEU B C 1
ATOM 2256 O O . LEU B 1 51 ? 4.199 23.172 -1.521 1 74.06 51 LEU B O 1
ATOM 2260 N N . LEU B 1 52 ? 2.137 23.922 -1.651 1 68.25 52 LEU B N 1
ATOM 2261 C CA . LEU B 1 52 ? 1.657 22.641 -2.172 1 68.25 52 LEU B CA 1
ATOM 2262 C C . LEU B 1 52 ? 2.234 22.375 -3.559 1 68.25 52 LEU B C 1
ATOM 2264 O O . LEU B 1 52 ? 2.494 21.219 -3.912 1 68.25 52 LEU B O 1
ATOM 2268 N N . THR B 1 53 ? 2.441 23.406 -4.246 1 67 53 THR B N 1
ATOM 2269 C CA . THR B 1 53 ? 3.07 23.25 -5.555 1 67 53 THR B CA 1
ATOM 2270 C C . THR B 1 53 ? 4.516 22.781 -5.41 1 67 53 THR B C 1
ATOM 2272 O O . THR B 1 53 ? 5.004 22.016 -6.238 1 67 53 THR B O 1
ATOM 2275 N N . LEU B 1 54 ? 5.039 23.234 -4.348 1 66.38 54 LEU B N 1
ATOM 2276 C CA . LEU B 1 54 ? 6.414 22.828 -4.082 1 66.38 54 LEU B CA 1
ATOM 2277 C C . LEU B 1 54 ? 6.473 21.359 -3.672 1 66.38 54 LEU B C 1
ATOM 2279 O O . LEU B 1 54 ? 7.438 20.656 -3.982 1 66.38 54 LEU B O 1
ATOM 2283 N N . LEU B 1 55 ? 5.473 20.938 -3.088 1 68.06 55 LEU B N 1
ATOM 2284 C CA . LEU B 1 55 ? 5.465 19.578 -2.537 1 68.06 55 LEU B CA 1
ATOM 2285 C C . LEU B 1 55 ? 4.934 18.578 -3.561 1 68.06 55 LEU B C 1
ATOM 2287 O O . LEU B 1 55 ? 5.066 17.375 -3.375 1 68.06 55 LEU B O 1
ATOM 2291 N N . ARG B 1 56 ? 4.387 19.016 -4.594 1 63.12 56 ARG B N 1
ATOM 2292 C CA . ARG B 1 56 ? 3.949 18.125 -5.672 1 63.12 56 ARG B CA 1
ATOM 2293 C C . ARG B 1 56 ? 4.211 18.766 -7.035 1 63.12 56 ARG B C 1
ATOM 2295 O O . ARG B 1 56 ? 3.277 19.203 -7.715 1 63.12 56 ARG B O 1
ATOM 2302 N N . PRO B 1 57 ? 5.523 18.766 -7.402 1 55.41 57 PRO B N 1
ATOM 2303 C CA . PRO B 1 57 ? 5.844 19.438 -8.672 1 55.41 57 PRO B CA 1
ATOM 2304 C C . PRO B 1 57 ? 5.301 18.688 -9.883 1 55.41 57 PRO B C 1
ATOM 2306 O O . PRO B 1 57 ? 5.008 17.484 -9.789 1 55.41 57 PRO B O 1
ATOM 2309 N N . SER B 1 58 ? 4.773 19.406 -10.898 1 51.53 58 SER B N 1
ATOM 2310 C CA . SER B 1 58 ? 4.305 18.828 -12.156 1 51.53 58 SER B CA 1
ATOM 2311 C C . SER B 1 58 ? 5.324 17.844 -12.734 1 51.53 58 SER B C 1
ATOM 2313 O O . SER B 1 58 ? 6.531 18.016 -12.539 1 51.53 58 SER B O 1
ATOM 2315 N N . LEU B 1 59 ? 5.074 16.578 -12.961 1 52.19 59 LEU B N 1
ATOM 2316 C CA . LEU B 1 59 ? 5.832 15.453 -13.508 1 52.19 59 LEU B CA 1
ATOM 2317 C C . LEU B 1 59 ? 6.836 15.93 -14.547 1 52.19 59 LEU B C 1
ATOM 2319 O O . LEU B 1 59 ? 7.672 15.156 -15.016 1 52.19 59 LEU B O 1
ATOM 2323 N N . GLY B 1 60 ? 6.84 17.172 -14.992 1 45.5 60 GLY B N 1
ATOM 2324 C CA . GLY B 1 60 ? 7.652 17.5 -16.156 1 45.5 60 GLY B CA 1
ATOM 2325 C C . GLY B 1 60 ? 9.133 17.562 -15.844 1 45.5 60 GLY B C 1
ATOM 2326 O O . GLY B 1 60 ? 9.945 17.891 -16.719 1 45.5 60 GLY B O 1
ATOM 2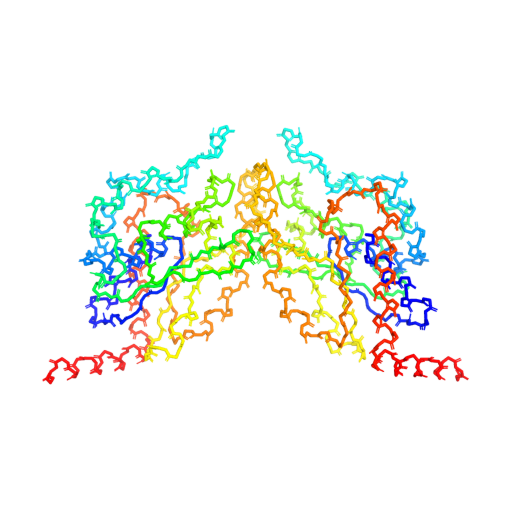327 N N . SER B 1 61 ? 9.461 17.359 -14.68 1 49.09 61 SER B N 1
ATOM 2328 C CA . SER B 1 61 ? 10.891 17.547 -14.5 1 49.09 61 SER B CA 1
ATOM 2329 C C . SER B 1 61 ? 11.664 16.266 -14.766 1 49.09 61 SER B C 1
ATOM 2331 O O . SER B 1 61 ? 11.141 15.172 -14.562 1 49.09 61 SER B O 1
ATOM 2333 N N . THR B 1 62 ? 12.688 16.312 -15.617 1 51.88 62 THR B N 1
ATOM 2334 C CA . THR B 1 62 ? 13.586 15.266 -16.094 1 51.88 62 THR B CA 1
ATOM 2335 C C . THR B 1 62 ? 14.148 14.453 -14.93 1 51.88 62 THR B C 1
ATOM 2337 O O . THR B 1 62 ? 14.727 13.383 -15.133 1 51.88 62 THR B O 1
ATOM 2340 N N . GLY B 1 63 ? 13.938 14.969 -13.586 1 58.56 63 GLY B N 1
ATOM 2341 C CA . GLY B 1 63 ? 14.531 14.219 -12.492 1 58.56 63 GLY B CA 1
ATOM 2342 C C . GLY B 1 63 ? 13.883 14.5 -11.148 1 58.56 63 GLY B C 1
ATOM 2343 O O . GLY B 1 63 ? 12.906 15.25 -11.07 1 58.56 63 GLY B O 1
ATOM 2344 N N . LEU B 1 64 ? 14.336 13.727 -10.18 1 66.25 64 LEU B N 1
ATOM 2345 C CA . LEU B 1 64 ? 13.859 13.938 -8.812 1 66.25 64 LEU B CA 1
ATOM 2346 C C . LEU B 1 64 ? 14.312 15.297 -8.289 1 66.25 64 LEU B C 1
ATOM 2348 O O . LEU B 1 64 ? 15.438 15.727 -8.555 1 66.25 64 LEU B O 1
ATOM 2352 N N . ILE B 1 65 ? 13.453 16.031 -7.746 1 78.12 65 ILE B N 1
ATOM 2353 C CA . ILE B 1 65 ? 13.766 17.344 -7.18 1 78.12 65 ILE B CA 1
ATOM 2354 C C . ILE B 1 65 ? 13.906 17.219 -5.664 1 78.12 65 ILE B C 1
ATOM 2356 O O . ILE B 1 65 ? 13.562 16.188 -5.078 1 78.12 65 ILE B O 1
ATOM 2360 N N . SER B 1 66 ? 14.625 18.219 -5.172 1 79.5 66 SER B N 1
ATOM 2361 C CA . SER B 1 66 ? 14.758 18.266 -3.719 1 79.5 66 SER B CA 1
ATOM 2362 C C . SER B 1 66 ? 13.555 18.953 -3.074 1 79.5 66 SER B C 1
ATOM 2364 O O . SER B 1 66 ? 13.156 20.031 -3.502 1 79.5 66 SER B O 1
ATOM 2366 N N . ILE B 1 67 ? 13.055 18.297 -2.074 1 85.5 67 ILE B N 1
ATOM 2367 C CA . ILE B 1 67 ? 11.922 18.875 -1.355 1 85.5 67 ILE B CA 1
ATOM 2368 C C . ILE B 1 67 ? 12.422 19.922 -0.355 1 85.5 67 ILE B C 1
ATOM 2370 O O . ILE B 1 67 ? 11.625 20.688 0.192 1 85.5 67 ILE B O 1
ATOM 2374 N N . LEU B 1 68 ? 13.664 20.062 -0.251 1 85.88 68 LEU B N 1
ATOM 2375 C CA . LEU B 1 68 ? 14.258 20.891 0.798 1 85.88 68 LEU B CA 1
ATOM 2376 C C . LEU B 1 68 ? 14.031 22.359 0.518 1 85.88 68 LEU B C 1
ATOM 2378 O O . LEU B 1 68 ? 14.203 23.203 1.407 1 85.88 68 LEU B O 1
ATOM 2382 N N . LYS B 1 69 ? 13.633 22.641 -0.636 1 81.94 69 LYS B N 1
ATOM 2383 C CA . LYS B 1 69 ? 13.328 24.031 -0.955 1 81.94 69 LYS B CA 1
ATOM 2384 C C . LYS B 1 69 ? 12.156 24.547 -0.121 1 81.94 69 LYS B C 1
ATOM 2386 O O . LYS B 1 69 ? 12.062 25.734 0.165 1 81.94 69 LYS B O 1
ATOM 2391 N N . ALA B 1 70 ? 11.367 23.641 0.279 1 87.06 70 ALA B N 1
ATOM 2392 C CA . ALA B 1 70 ? 10.195 24 1.062 1 87.06 70 ALA B CA 1
ATOM 2393 C C . ALA B 1 70 ? 10.57 24.281 2.516 1 87.06 70 ALA B C 1
ATOM 2395 O O . 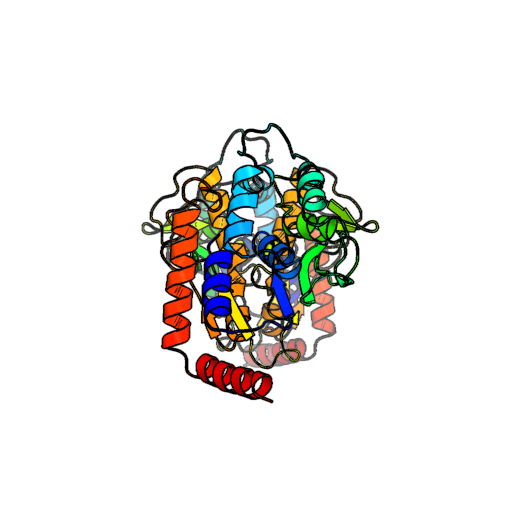ALA B 1 70 ? 9.789 24.875 3.266 1 87.06 70 ALA B O 1
ATOM 2396 N N . ARG B 1 71 ? 11.75 23.906 2.844 1 90 71 ARG B N 1
ATOM 2397 C CA . ARG B 1 71 ? 12.203 24.062 4.223 1 90 71 ARG B CA 1
ATOM 2398 C C . ARG B 1 71 ? 12.164 25.516 4.652 1 90 71 ARG B C 1
ATOM 2400 O O . ARG B 1 71 ? 11.75 25.828 5.77 1 90 71 ARG B O 1
ATOM 2407 N N . VAL B 1 72 ? 12.547 26.422 3.795 1 89.12 72 VAL B N 1
ATOM 2408 C CA . VAL B 1 72 ? 12.648 27.859 4.082 1 89.12 72 VAL B CA 1
ATOM 2409 C C . VAL B 1 72 ? 11.266 28.422 4.426 1 89.12 72 VAL B C 1
ATOM 2411 O O . VAL B 1 72 ? 11.141 29.281 5.301 1 89.12 72 VAL B O 1
ATOM 2414 N N . LEU B 1 73 ? 10.312 27.891 3.816 1 89.19 73 LEU B N 1
ATOM 2415 C CA . LEU B 1 73 ? 8.961 28.375 4.047 1 89.19 73 LEU B CA 1
ATOM 2416 C C . LEU B 1 73 ? 8.445 27.922 5.41 1 89.19 73 LEU B C 1
ATOM 2418 O O . LEU B 1 73 ? 7.797 28.703 6.117 1 89.19 73 LEU B O 1
ATOM 2422 N N . ILE B 1 74 ? 8.719 26.719 5.789 1 93.06 74 ILE B N 1
ATOM 2423 C CA . ILE B 1 74 ? 8.297 26.219 7.09 1 93.06 74 ILE B CA 1
ATOM 2424 C C . ILE B 1 74 ? 9.008 26.984 8.195 1 93.06 74 ILE B C 1
ATOM 2426 O O . ILE B 1 74 ? 8.383 27.422 9.164 1 93.06 74 ILE B O 1
ATOM 2430 N N . ASP B 1 75 ? 10.258 27.266 7.945 1 94.25 75 ASP B N 1
ATOM 2431 C CA . ASP B 1 75 ? 11.07 27.953 8.938 1 94.25 75 ASP B CA 1
ATOM 2432 C C . ASP B 1 75 ? 10.633 29.406 9.102 1 94.25 75 ASP B C 1
ATOM 2434 O O . ASP B 1 75 ? 10.75 29.984 10.188 1 94.25 75 ASP B O 1
ATOM 2438 N N . LYS B 1 76 ? 10.156 29.938 8.062 1 94.94 76 LYS B N 1
ATOM 2439 C CA . LYS B 1 76 ? 9.656 31.312 8.109 1 94.94 76 LYS B CA 1
ATOM 2440 C C . LYS B 1 76 ? 8.461 31.438 9.039 1 94.94 76 LYS B C 1
ATOM 2442 O O . LYS B 1 76 ? 8.344 32.406 9.797 1 94.94 76 LYS B O 1
ATOM 2447 N N . TYR B 1 77 ? 7.641 30.484 9.078 1 95.56 77 TYR B N 1
ATOM 2448 C CA . TYR B 1 77 ? 6.375 30.594 9.797 1 95.56 77 TYR B CA 1
ATOM 2449 C C . TYR B 1 77 ? 6.449 29.906 11.148 1 95.56 77 TYR B C 1
ATOM 2451 O O . TYR B 1 77 ? 5.684 30.219 12.062 1 95.56 77 TYR B O 1
ATOM 2459 N N . ILE B 1 78 ? 7.32 28.938 11.203 1 97.31 78 ILE B N 1
ATOM 2460 C CA . ILE B 1 78 ? 7.57 28.266 12.469 1 97.31 78 ILE B CA 1
ATOM 2461 C C . ILE B 1 78 ? 9.062 28.297 12.789 1 97.31 78 ILE B C 1
ATOM 2463 O O . ILE B 1 78 ? 9.734 27.266 12.766 1 97.31 78 ILE B O 1
ATOM 2467 N N . PRO B 1 79 ? 9.523 29.359 13.234 1 96.88 79 PRO B N 1
ATOM 2468 C CA . PRO B 1 79 ? 10.969 29.578 13.32 1 96.88 79 PRO B CA 1
ATOM 2469 C C . PRO B 1 79 ? 11.625 28.766 14.43 1 96.88 79 PRO B C 1
ATOM 2471 O O . PRO B 1 79 ? 12.812 28.469 14.359 1 96.88 79 PRO B O 1
ATOM 2474 N N . HIS B 1 80 ? 10.898 28.422 15.5 1 97.12 80 HIS B N 1
ATOM 2475 C CA . HIS B 1 80 ? 11.516 27.656 16.578 1 97.12 80 HIS B CA 1
ATOM 2476 C C . HIS B 1 80 ? 11.844 26.234 16.141 1 97.12 80 HIS B C 1
ATOM 2478 O O . HIS B 1 80 ? 12.672 25.562 16.75 1 97.12 80 HIS B O 1
ATOM 2484 N N . ASN B 1 81 ? 11.117 25.703 15.109 1 97.81 81 ASN B N 1
ATOM 2485 C CA . ASN B 1 81 ? 11.422 24.438 14.438 1 97.81 81 ASN B CA 1
ATOM 2486 C C . ASN B 1 81 ? 11.531 23.297 15.438 1 97.81 81 ASN B C 1
ATOM 2488 O O . ASN B 1 81 ? 12.477 22.5 15.383 1 97.81 81 ASN B O 1
ATOM 2492 N N . SER B 1 82 ? 10.547 23.203 16.391 1 97.88 82 SER B N 1
ATOM 2493 C CA . SER B 1 82 ? 10.586 22.203 17.453 1 97.88 82 SER B CA 1
ATOM 2494 C C . SER B 1 82 ? 9.188 21.688 17.766 1 97.88 82 SER B C 1
ATOM 2496 O O . SER B 1 82 ? 8.234 22.469 17.828 1 97.88 82 SER B O 1
ATOM 2498 N N . PHE B 1 83 ? 9.148 20.391 18.016 1 98.56 83 PHE B N 1
ATOM 2499 C CA . PHE B 1 83 ? 7.898 19.781 18.438 1 98.56 83 PHE B CA 1
ATOM 2500 C C . PHE B 1 83 ? 7.496 20.281 19.812 1 98.56 83 PHE B C 1
ATOM 2502 O O . PHE B 1 83 ? 6.316 20.516 20.078 1 98.56 83 PHE B O 1
ATOM 2509 N N . GLN B 1 84 ? 8.461 20.453 20.672 1 97.88 84 GLN B N 1
ATOM 2510 C CA . GLN B 1 84 ? 8.242 20.734 22.094 1 97.88 84 GLN B CA 1
ATOM 2511 C C . GLN B 1 84 ? 7.684 22.141 22.297 1 97.88 84 GLN B C 1
ATOM 2513 O O . GLN B 1 84 ? 7.082 22.422 23.328 1 97.88 84 GLN B O 1
ATOM 2518 N N . LYS B 1 85 ? 7.836 22.984 21.328 1 98.19 85 LYS B N 1
ATOM 2519 C CA . LYS B 1 85 ? 7.398 24.359 21.469 1 98.19 85 LYS B CA 1
ATOM 2520 C C . LYS B 1 85 ? 6.027 24.578 20.828 1 98.19 85 LYS B C 1
ATOM 2522 O O . LYS B 1 85 ? 5.504 25.688 20.828 1 98.19 85 LYS B O 1
ATOM 2527 N N . LEU B 1 86 ? 5.434 23.562 20.328 1 98.38 86 LEU B N 1
ATOM 2528 C CA . LEU B 1 86 ? 4.074 23.625 19.797 1 98.38 86 LEU B CA 1
ATOM 2529 C C . LEU B 1 86 ? 3.055 23.703 20.922 1 98.38 86 LEU B C 1
ATOM 2531 O O . LEU B 1 86 ? 3.303 23.219 22.031 1 98.38 86 LEU B O 1
ATOM 2535 N N . ASN B 1 87 ? 1.878 24.297 20.641 1 97.75 87 ASN B N 1
ATOM 2536 C CA . ASN B 1 87 ? 0.822 24.438 21.625 1 97.75 87 ASN B CA 1
ATOM 2537 C C . ASN B 1 87 ? 0.108 23.109 21.891 1 97.75 87 ASN B C 1
ATOM 2539 O O . ASN B 1 87 ? -0.55 22.953 22.922 1 97.75 87 ASN B O 1
ATOM 2543 N N . THR B 1 88 ? 0.171 22.25 20.922 1 97.38 88 THR B N 1
ATOM 2544 C CA . THR B 1 88 ? -0.447 20.938 20.969 1 97.38 88 THR B CA 1
ATOM 2545 C C . THR B 1 88 ? 0.551 19.859 20.547 1 97.38 88 THR B C 1
ATOM 2547 O O . THR B 1 88 ? 1.365 20.078 19.656 1 97.38 88 THR B O 1
ATOM 2550 N N . GLN B 1 89 ? 0.488 18.734 21.219 1 98.31 89 GLN B N 1
ATOM 2551 C CA . GLN B 1 89 ? 1.346 17.625 20.828 1 98.31 89 GLN B CA 1
ATOM 2552 C C . GLN B 1 89 ? 1.045 17.172 19.391 1 98.31 89 GLN B C 1
ATOM 2554 O O . GLN B 1 89 ? -0.12 17.078 19 1 98.31 89 GLN B O 1
ATOM 2559 N N . VAL B 1 90 ? 2.154 16.938 18.656 1 98.75 90 VAL B N 1
ATOM 2560 C CA . VAL B 1 90 ? 1.996 16.531 17.266 1 98.75 90 VAL B CA 1
ATOM 2561 C C . VAL B 1 90 ? 2.83 15.281 17 1 98.75 90 VAL B C 1
ATOM 2563 O O . VAL B 1 90 ? 3.957 15.156 17.5 1 98.75 90 VAL B O 1
ATOM 2566 N N . THR B 1 91 ? 2.252 14.344 16.312 1 98.88 91 THR B N 1
ATOM 2567 C CA . THR B 1 91 ? 2.959 13.188 15.781 1 98.88 91 THR B CA 1
ATOM 2568 C C . THR B 1 91 ? 2.904 13.188 14.258 1 98.88 91 THR B C 1
ATOM 2570 O O . THR B 1 91 ? 1.834 13.359 13.664 1 98.88 91 THR B O 1
ATOM 2573 N N . ILE B 1 92 ? 4.062 13.008 13.625 1 98.81 92 ILE B N 1
ATOM 2574 C CA . ILE B 1 92 ? 4.168 13.031 12.164 1 98.81 92 ILE B CA 1
ATOM 2575 C C . ILE B 1 92 ? 4.688 11.688 11.664 1 98.81 92 ILE B C 1
ATOM 2577 O O . ILE B 1 92 ? 5.711 11.195 12.141 1 98.81 92 ILE B O 1
ATOM 2581 N N . ALA B 1 93 ? 4.012 11.125 10.719 1 98.62 93 ALA B N 1
ATOM 2582 C CA . ALA B 1 93 ? 4.367 9.805 10.203 1 98.62 93 ALA B CA 1
ATOM 2583 C C . ALA B 1 93 ? 5.227 9.922 8.945 1 98.62 9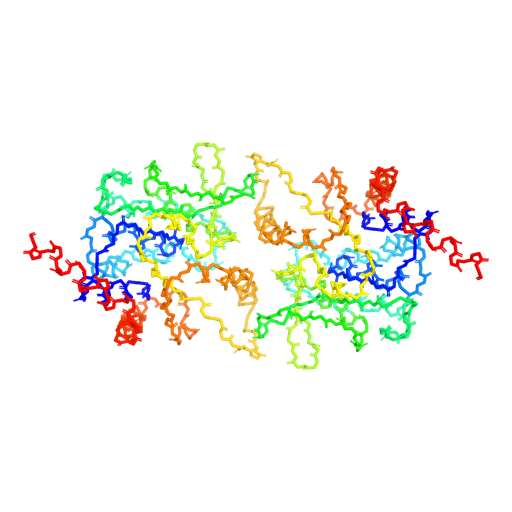3 ALA B C 1
ATOM 2585 O O . ALA B 1 93 ? 4.961 10.758 8.078 1 98.62 93 ALA B O 1
ATOM 2586 N N . ALA B 1 94 ? 6.254 9.133 8.828 1 98.44 94 ALA B N 1
ATOM 2587 C CA . ALA B 1 94 ? 7.102 8.961 7.652 1 98.44 94 ALA B CA 1
ATOM 2588 C C . ALA B 1 94 ? 7.582 7.516 7.535 1 98.44 94 ALA B C 1
ATOM 2590 O O . ALA B 1 94 ? 7.332 6.695 8.422 1 98.44 94 ALA B O 1
ATOM 2591 N N . VAL B 1 95 ? 8.164 7.238 6.418 1 98.19 95 VAL B N 1
ATOM 2592 C CA . VAL B 1 95 ? 8.648 5.875 6.207 1 98.19 95 VAL B CA 1
ATOM 2593 C C . VAL B 1 95 ? 10.164 5.875 6.094 1 98.19 95 VAL B C 1
ATOM 2595 O O . VAL B 1 95 ? 10.734 6.637 5.309 1 98.19 95 VAL B O 1
ATOM 2598 N N . ASP B 1 96 ? 10.82 5.098 6.934 1 98.38 96 ASP B N 1
ATOM 2599 C CA . ASP B 1 96 ? 12.242 4.812 6.766 1 98.38 96 ASP B CA 1
ATOM 2600 C C . ASP B 1 96 ? 12.469 3.879 5.578 1 98.38 96 ASP B C 1
ATOM 2602 O O . ASP B 1 96 ? 12.18 2.682 5.656 1 98.38 96 ASP B O 1
ATOM 2606 N N . LEU B 1 97 ? 12.984 4.395 4.57 1 96.5 97 LEU B N 1
ATOM 2607 C CA . LEU B 1 97 ? 13.148 3.666 3.318 1 96.5 97 LEU B CA 1
ATOM 2608 C C . LEU B 1 97 ? 14.172 2.547 3.471 1 96.5 97 LEU B C 1
ATOM 2610 O O . LEU B 1 97 ? 14.023 1.475 2.883 1 96.5 97 LEU B O 1
ATOM 2614 N N . GLY B 1 98 ? 15.227 2.799 4.164 1 95.69 98 GLY B N 1
ATOM 2615 C CA . GLY B 1 98 ? 16.266 1.801 4.375 1 95.69 98 GLY B CA 1
ATOM 2616 C C . GLY B 1 98 ? 15.789 0.609 5.188 1 95.69 98 GLY B C 1
ATOM 2617 O O . GLY B 1 98 ? 16.016 -0.54 4.801 1 95.69 98 GLY B O 1
ATOM 2618 N N . GLU B 1 99 ? 15.031 0.915 6.254 1 95.88 99 GLU B N 1
ATOM 2619 C CA . GLU B 1 99 ? 14.547 -0.13 7.152 1 95.88 99 GLU B CA 1
ATOM 2620 C C . GLU B 1 99 ? 13.203 -0.675 6.691 1 95.88 99 GLU B C 1
ATOM 2622 O O . GLU B 1 99 ? 12.773 -1.745 7.133 1 95.88 99 GLU B O 1
ATOM 2627 N N . GLY B 1 100 ? 12.578 0.025 5.891 1 94.62 100 GLY B N 1
ATOM 2628 C CA . GLY B 1 100 ? 11.281 -0.413 5.383 1 94.62 100 GLY B CA 1
ATOM 2629 C C . GLY B 1 100 ? 10.195 -0.404 6.441 1 94.62 100 GLY B C 1
ATOM 2630 O O . GLY B 1 100 ? 9.383 -1.324 6.508 1 94.62 100 GLY B O 1
ATOM 2631 N N . ARG B 1 101 ? 10.227 0.646 7.25 1 96 101 ARG B N 1
ATOM 2632 C CA . ARG B 1 101 ? 9.258 0.658 8.344 1 96 101 ARG B CA 1
ATOM 2633 C C . ARG B 1 101 ? 8.688 2.055 8.555 1 96 101 ARG B C 1
ATOM 2635 O O . ARG B 1 101 ? 9.32 3.051 8.195 1 96 101 ARG B O 1
ATOM 2642 N N . LEU B 1 102 ? 7.531 2.061 9.148 1 97.62 102 LEU B N 1
ATOM 2643 C CA . LEU B 1 102 ? 6.875 3.301 9.555 1 97.62 102 LEU B CA 1
ATOM 2644 C C . LEU B 1 102 ? 7.559 3.91 10.773 1 97.62 102 LEU B C 1
ATOM 2646 O O . LEU B 1 102 ? 7.934 3.191 11.703 1 97.62 102 LEU B O 1
ATOM 2650 N N . VAL B 1 103 ? 7.766 5.203 10.75 1 98.38 103 VAL B N 1
ATOM 2651 C CA . VAL B 1 103 ? 8.336 5.93 11.875 1 98.38 103 VAL B CA 1
ATOM 2652 C C . VAL B 1 103 ? 7.441 7.113 12.234 1 98.38 103 VAL B C 1
ATOM 2654 O O . VAL B 1 103 ? 6.934 7.809 11.352 1 98.38 103 VAL B O 1
ATOM 2657 N N . TYR B 1 104 ? 7.273 7.297 13.555 1 98.69 104 TYR B N 1
ATOM 2658 C CA . TYR B 1 104 ? 6.543 8.445 14.078 1 98.69 104 TYR B CA 1
ATOM 2659 C C . TYR B 1 104 ? 7.496 9.461 14.703 1 98.69 104 TYR B C 1
ATOM 2661 O O . TYR B 1 104 ? 8.188 9.148 15.672 1 98.69 104 TYR B O 1
ATOM 2669 N N . PHE B 1 105 ? 7.477 10.656 14.141 1 98.75 105 PHE B N 1
ATOM 2670 C CA . PHE B 1 105 ? 8.266 11.734 14.719 1 98.75 105 PHE B CA 1
ATOM 2671 C C . PHE B 1 105 ? 7.457 12.492 15.766 1 98.75 105 PHE B C 1
ATOM 2673 O O . PHE B 1 105 ? 6.328 12.914 15.508 1 98.75 105 PHE B O 1
ATOM 2680 N N . THR B 1 106 ? 8.039 12.648 16.938 1 98.5 106 THR B N 1
ATOM 2681 C CA . THR B 1 106 ? 7.457 13.461 18 1 98.5 106 THR B CA 1
ATOM 2682 C C . THR B 1 106 ? 8.484 14.43 18.578 1 98.5 106 THR B C 1
ATOM 2684 O O . THR B 1 106 ? 8.188 15.18 19.5 1 98.5 106 THR B O 1
ATOM 2687 N N . ASP B 1 107 ? 9.641 14.336 18.062 1 98.12 107 ASP B N 1
ATOM 2688 C CA . ASP B 1 107 ? 10.742 15.203 18.469 1 98.12 107 ASP B CA 1
ATOM 2689 C C . ASP B 1 107 ? 11.703 15.453 17.312 1 98.12 107 ASP B C 1
ATOM 2691 O O . ASP B 1 107 ? 11.484 14.961 16.188 1 98.12 107 ASP B O 1
ATOM 2695 N N . GLY B 1 108 ? 12.688 16.344 17.562 1 97 108 GLY B N 1
ATOM 2696 C CA . GLY B 1 108 ? 13.633 16.703 16.516 1 97 108 GLY B CA 1
ATOM 2697 C C . GLY B 1 108 ? 13.227 17.953 15.742 1 97 108 GLY B C 1
ATOM 2698 O O . GLY B 1 108 ? 12.43 18.75 16.234 1 97 108 GLY B O 1
ATOM 2699 N N . ASP B 1 109 ? 13.883 18.109 14.555 1 97.75 109 ASP B N 1
ATOM 2700 C CA . ASP B 1 109 ? 13.562 19.25 13.711 1 97.75 109 ASP B CA 1
ATOM 2701 C C . ASP B 1 109 ? 12.195 19.078 13.047 1 97.75 109 ASP B C 1
ATOM 2703 O O . ASP B 1 109 ? 12 18.172 12.242 1 97.75 109 ASP B O 1
ATOM 2707 N N . LEU B 1 110 ? 11.352 19.984 13.414 1 98.19 110 LEU B N 1
ATOM 2708 C CA . LEU B 1 110 ? 9.969 19.906 12.953 1 98.19 110 LEU B CA 1
ATOM 2709 C C . LEU B 1 110 ? 9.898 19.984 11.438 1 98.19 110 LEU B C 1
ATOM 2711 O O . LEU B 1 110 ? 9.164 19.219 10.805 1 98.19 110 LEU B O 1
ATOM 2715 N N . ASP B 1 111 ? 10.633 20.906 10.82 1 97 111 ASP B N 1
ATOM 2716 C CA . ASP B 1 111 ? 10.602 21.094 9.375 1 97 111 ASP B CA 1
ATOM 2717 C C . ASP B 1 111 ? 11.039 19.828 8.641 1 97 111 ASP B C 1
ATOM 2719 O O . ASP B 1 111 ? 10.398 19.406 7.684 1 97 111 ASP B O 1
ATOM 2723 N N . MET B 1 112 ? 12.07 19.141 9.141 1 97.62 112 MET B N 1
ATOM 2724 C CA . MET B 1 112 ? 12.586 17.938 8.508 1 97.62 112 MET B CA 1
ATOM 2725 C C . MET B 1 112 ? 11.57 16.797 8.602 1 97.62 112 MET B C 1
ATOM 2727 O O . MET B 1 112 ? 11.406 16.016 7.656 1 97.62 112 MET B O 1
ATOM 2731 N N . ALA B 1 113 ? 10.922 16.734 9.766 1 98.19 113 ALA B N 1
ATOM 2732 C CA . ALA B 1 113 ? 9.898 15.711 9.938 1 98.19 113 ALA B CA 1
ATOM 2733 C C . ALA B 1 113 ? 8.734 15.93 8.977 1 98.19 113 ALA B C 1
ATOM 2735 O O . ALA B 1 113 ? 8.242 14.984 8.359 1 98.19 113 ALA B O 1
ATOM 2736 N N . ILE B 1 114 ? 8.32 17.172 8.859 1 97.12 114 ILE B N 1
ATOM 2737 C CA . ILE B 1 114 ? 7.227 17.516 7.961 1 97.12 114 ILE B CA 1
ATOM 2738 C C . ILE B 1 114 ? 7.613 17.156 6.523 1 97.12 114 ILE B C 1
ATOM 2740 O O . ILE B 1 114 ? 6.844 16.516 5.809 1 97.12 114 ILE B O 1
ATOM 2744 N N . LEU B 1 115 ? 8.82 17.547 6.129 1 95.44 115 LEU B N 1
ATOM 2745 C CA . LEU B 1 115 ? 9.273 17.328 4.758 1 95.44 115 LEU B CA 1
ATOM 2746 C C . LEU B 1 115 ? 9.438 15.836 4.477 1 95.44 115 LEU B C 1
ATOM 2748 O O . LEU B 1 115 ? 9.109 15.367 3.383 1 95.44 115 LEU B O 1
ATOM 2752 N N . ALA B 1 116 ? 9.922 15.094 5.457 1 96.75 116 ALA B N 1
ATOM 2753 C CA . ALA B 1 116 ? 10.008 13.641 5.309 1 96.75 116 ALA B CA 1
ATOM 2754 C C . ALA B 1 116 ? 8.633 13.039 5.047 1 96.75 116 ALA B C 1
ATOM 2756 O O . ALA B 1 116 ? 8.469 12.211 4.141 1 96.75 116 ALA B O 1
ATOM 2757 N N . SER B 1 117 ? 7.688 13.492 5.777 1 96.81 117 SER B N 1
ATOM 2758 C CA . SER B 1 117 ? 6.32 12.984 5.707 1 96.81 117 SER B CA 1
ATOM 2759 C C . SER B 1 117 ? 5.68 13.32 4.363 1 96.81 117 SER B C 1
ATOM 2761 O O . SER B 1 117 ? 4.727 12.656 3.945 1 96.81 117 SER B O 1
ATOM 2763 N N . CYS B 1 118 ? 6.223 14.297 3.689 1 93.12 118 CYS B N 1
ATOM 2764 C CA . CYS B 1 118 ? 5.652 14.766 2.43 1 93.12 118 CYS B CA 1
ATOM 2765 C C . CYS B 1 118 ? 6.516 14.328 1.248 1 93.12 118 CYS B C 1
ATOM 2767 O O . CYS B 1 118 ? 6.25 14.719 0.108 1 93.12 118 CYS B O 1
ATOM 2769 N N . CYS B 1 119 ? 7.512 13.633 1.465 1 92.62 119 CYS B N 1
ATOM 2770 C CA . CYS B 1 119 ? 8.492 13.281 0.446 1 92.62 119 CYS B CA 1
ATOM 2771 C C . CYS B 1 119 ? 7.996 12.117 -0.411 1 92.62 119 CYS B C 1
ATOM 2773 O O . CYS B 1 119 ? 8.359 10.969 -0.176 1 92.62 119 CYS B O 1
ATOM 2775 N N . LEU B 1 120 ? 7.254 12.414 -1.417 1 88.38 120 LEU B N 1
ATOM 2776 C CA . LEU B 1 120 ? 6.664 11.391 -2.281 1 88.38 120 LEU B CA 1
ATOM 2777 C C . LEU B 1 120 ? 7.742 10.688 -3.102 1 88.38 120 LEU B C 1
ATOM 2779 O O . LEU B 1 120 ? 8.484 11.336 -3.844 1 88.38 120 LEU B O 1
ATOM 2783 N N . PRO B 1 121 ? 7.699 9.414 -2.988 1 86.31 121 PRO B N 1
ATOM 2784 C CA . PRO B 1 121 ? 8.641 8.703 -3.857 1 86.31 121 PRO B CA 1
ATOM 2785 C C . PRO B 1 121 ? 8.305 8.859 -5.34 1 86.31 121 PRO B C 1
ATOM 2787 O O . PRO B 1 121 ? 7.133 8.898 -5.711 1 86.31 121 PRO B O 1
ATOM 2790 N N . GLY B 1 122 ? 9.25 9.008 -6.215 1 78.81 122 GLY B N 1
ATOM 2791 C CA . GLY B 1 122 ? 9.023 9.211 -7.633 1 78.81 122 GLY B CA 1
ATOM 2792 C C . GLY B 1 122 ? 9.086 10.672 -8.047 1 78.81 122 GLY B C 1
ATOM 2793 O O . GLY B 1 122 ? 9.227 10.984 -9.227 1 78.81 122 GLY B O 1
ATOM 2794 N N . ILE B 1 123 ? 8.914 11.477 -7.02 1 80.19 123 ILE B N 1
ATOM 2795 C CA . ILE B 1 123 ? 9 12.914 -7.281 1 80.19 123 ILE B CA 1
ATOM 2796 C C . ILE B 1 123 ? 10.242 13.484 -6.617 1 80.19 123 ILE B C 1
ATOM 2798 O O . ILE B 1 123 ? 11 14.234 -7.238 1 80.19 123 ILE B O 1
ATOM 2802 N N . PHE B 1 124 ? 10.438 13.023 -5.398 1 86.56 124 PHE B N 1
ATOM 2803 C CA . PHE B 1 124 ? 11.508 13.633 -4.613 1 86.56 124 PHE B CA 1
ATOM 2804 C C . PHE B 1 124 ? 12.578 12.602 -4.27 1 86.56 124 PHE B C 1
ATOM 2806 O O . PHE B 1 124 ? 12.281 11.414 -4.133 1 86.56 124 PHE B O 1
ATOM 2813 N N . ARG B 1 125 ? 13.797 13.164 -4.078 1 88.88 125 ARG B N 1
ATOM 2814 C CA . ARG B 1 125 ? 14.82 12.367 -3.41 1 88.88 125 ARG B CA 1
ATOM 2815 C C . ARG B 1 125 ? 14.492 12.18 -1.933 1 88.88 125 ARG B C 1
ATOM 2817 O O . ARG B 1 125 ? 13.984 13.094 -1.284 1 88.88 125 ARG B O 1
ATOM 2824 N N . PRO B 1 126 ? 14.883 11.023 -1.412 1 94 126 PRO B N 1
ATOM 2825 C CA . PRO B 1 126 ? 14.609 10.82 0.014 1 94 126 PRO B CA 1
ATOM 2826 C C . PRO B 1 126 ? 15.305 11.859 0.895 1 94 126 PRO B C 1
ATOM 2828 O O . PRO B 1 126 ? 16.375 12.352 0.545 1 94 126 PRO B O 1
ATOM 2831 N N . ILE B 1 127 ? 14.711 12.086 1.966 1 94.12 127 ILE B N 1
ATOM 2832 C CA . ILE B 1 127 ? 15.297 12.984 2.955 1 94.12 127 ILE B CA 1
ATOM 2833 C C . ILE B 1 127 ? 16.141 12.18 3.943 1 94.12 127 ILE B C 1
ATOM 2835 O O . ILE B 1 127 ? 15.742 11.094 4.371 1 94.12 127 ILE B O 1
ATOM 2839 N N . ILE B 1 128 ? 17.281 12.797 4.258 1 95.81 128 ILE B N 1
ATOM 2840 C CA . ILE B 1 128 ? 18.172 12.133 5.211 1 95.81 128 ILE B CA 1
ATOM 2841 C C . ILE B 1 128 ? 18.031 12.789 6.582 1 95.81 128 ILE B C 1
ATOM 2843 O O . ILE B 1 128 ? 18.25 13.992 6.727 1 95.81 128 ILE B O 1
ATOM 2847 N N . ILE B 1 129 ? 17.641 12.031 7.574 1 97 129 ILE B N 1
ATOM 2848 C CA . ILE B 1 129 ? 17.594 12.453 8.969 1 97 129 ILE B CA 1
ATOM 2849 C C . ILE B 1 129 ? 18.328 11.438 9.844 1 97 129 ILE B C 1
ATOM 2851 O O . ILE B 1 129 ? 17.953 10.266 9.898 1 97 129 ILE B O 1
ATOM 2855 N N . ASN B 1 130 ? 19.391 11.836 10.516 1 96.69 130 ASN B N 1
ATOM 2856 C CA . ASN B 1 130 ? 20.188 10.969 11.383 1 96.69 130 ASN B CA 1
ATOM 2857 C C . ASN B 1 130 ? 20.641 9.711 10.648 1 96.69 130 ASN B C 1
ATOM 2859 O O . ASN B 1 130 ? 20.438 8.594 11.148 1 96.69 130 ASN B O 1
ATOM 2863 N N . ASN B 1 131 ? 21 9.828 9.438 1 95.69 131 ASN B N 1
ATOM 2864 C CA . ASN B 1 131 ? 21.609 8.797 8.602 1 95.69 131 ASN B CA 1
ATOM 2865 C C . ASN B 1 131 ? 20.578 7.773 8.133 1 95.69 131 ASN B C 1
ATOM 2867 O O . ASN B 1 131 ? 20.938 6.648 7.77 1 95.69 131 ASN B O 1
ATOM 2871 N N . HIS B 1 132 ? 19.344 8.18 8.258 1 97.44 132 HIS B N 1
ATOM 2872 C CA . HIS B 1 132 ? 18.281 7.367 7.684 1 97.44 132 HIS B CA 1
ATOM 2873 C C . HIS B 1 132 ? 17.609 8.086 6.52 1 97.44 132 HIS B C 1
ATOM 2875 O O . HIS B 1 132 ? 17.453 9.312 6.543 1 97.44 132 HIS B O 1
ATOM 2881 N N . MET B 1 133 ? 17.172 7.297 5.52 1 97.19 133 MET B N 1
ATOM 2882 C CA . MET B 1 133 ? 16.438 7.836 4.379 1 97.19 133 MET B CA 1
ATOM 2883 C C . MET B 1 133 ? 14.938 7.75 4.609 1 97.19 133 MET B C 1
ATOM 2885 O O . MET B 1 133 ? 14.406 6.668 4.891 1 97.19 133 MET B O 1
ATOM 2889 N N . TYR B 1 134 ? 14.273 8.898 4.441 1 97.56 134 TYR B N 1
ATOM 2890 C CA . TYR B 1 134 ? 12.836 8.914 4.695 1 97.56 134 TYR B CA 1
ATOM 2891 C C . TYR B 1 134 ? 12.062 9.344 3.455 1 97.56 134 TYR B C 1
ATOM 2893 O O . TYR B 1 134 ? 12.562 10.141 2.654 1 97.56 134 TYR B O 1
ATOM 2901 N N . VAL B 1 135 ? 10.906 8.758 3.338 1 96.12 135 VAL B N 1
ATOM 2902 C CA . VAL B 1 135 ? 9.938 9.148 2.318 1 96.12 135 VAL B CA 1
ATOM 2903 C C . VAL B 1 135 ? 8.562 9.32 2.955 1 96.12 135 VAL B C 1
ATOM 2905 O O . VAL B 1 135 ? 8.406 9.164 4.168 1 96.12 135 VAL B O 1
ATOM 2908 N N . ASP B 1 136 ? 7.609 9.695 2.15 1 95.19 136 ASP B N 1
ATOM 2909 C CA . ASP B 1 136 ? 6.258 10.023 2.59 1 95.19 136 ASP B CA 1
ATOM 2910 C C . ASP B 1 136 ? 5.66 8.898 3.422 1 95.19 136 ASP B C 1
ATOM 2912 O O . ASP B 1 136 ? 5.703 7.73 3.021 1 95.19 136 ASP B O 1
ATOM 2916 N N . GLY B 1 137 ? 5.016 9.297 4.504 1 96.62 137 GLY B N 1
ATOM 2917 C CA . GLY B 1 137 ? 4.41 8.336 5.41 1 96.62 137 GLY B CA 1
ATOM 2918 C C . GLY B 1 137 ? 3.217 7.617 4.809 1 96.62 137 GLY B C 1
ATOM 2919 O O . GLY B 1 137 ? 2.832 6.543 5.273 1 96.62 137 GLY B O 1
ATOM 2920 N N . GLY B 1 138 ? 2.627 8.203 3.893 1 94.06 138 GLY B N 1
ATOM 2921 C CA . GLY B 1 138 ? 1.422 7.66 3.287 1 94.06 138 GLY B CA 1
ATOM 2922 C C . GLY B 1 138 ? 1.641 6.305 2.635 1 94.06 138 GLY B C 1
ATOM 2923 O O . GLY B 1 138 ? 0.688 5.555 2.42 1 94.06 138 GLY B O 1
ATOM 2924 N N . ILE B 1 139 ? 2.867 5.984 2.416 1 92.56 139 ILE B N 1
ATOM 2925 C CA . ILE B 1 139 ? 3.215 4.711 1.791 1 92.56 139 ILE B CA 1
ATOM 2926 C C . ILE B 1 139 ? 2.777 3.559 2.691 1 92.56 139 ILE B C 1
ATOM 2928 O O . ILE B 1 139 ? 2.312 2.525 2.203 1 92.56 139 ILE B O 1
ATOM 2932 N N . LEU B 1 140 ? 2.887 3.818 3.98 1 95.38 140 LEU B N 1
ATOM 2933 C CA . LEU B 1 140 ? 2.553 2.75 4.918 1 95.38 140 LEU B CA 1
ATOM 2934 C C . LEU B 1 140 ? 1.349 3.133 5.77 1 95.38 140 LEU B C 1
ATOM 2936 O O . LEU B 1 140 ? 0.578 2.266 6.188 1 95.38 140 LEU B O 1
ATOM 2940 N N . ASN B 1 141 ? 1.228 4.422 6.012 1 96.19 141 ASN B N 1
ATOM 2941 C CA . ASN B 1 141 ? 0.138 4.855 6.883 1 96.19 141 ASN B CA 1
ATOM 2942 C C . ASN B 1 141 ? -0.308 6.277 6.559 1 96.19 141 ASN B C 1
ATOM 2944 O O . ASN B 1 141 ? 0.245 7.242 7.09 1 96.19 141 ASN B O 1
ATOM 2948 N N . ASN B 1 142 ? -1.382 6.363 5.816 1 94.25 142 ASN B N 1
ATOM 2949 C CA . ASN B 1 142 ? -1.914 7.664 5.418 1 94.25 142 ASN B CA 1
ATOM 2950 C C . ASN B 1 142 ? -2.922 8.195 6.434 1 94.25 142 ASN B C 1
ATOM 2952 O O . ASN B 1 142 ? -3.5 9.266 6.242 1 94.25 142 ASN B O 1
ATOM 2956 N N . PHE B 1 143 ? -3.178 7.5 7.441 1 96.38 143 PHE B N 1
ATOM 2957 C CA . PHE B 1 143 ? -4.137 7.805 8.5 1 96.38 143 PHE B CA 1
ATOM 2958 C C . PHE B 1 143 ? -3.605 7.355 9.852 1 96.38 143 PHE B C 1
ATOM 2960 O O . PHE B 1 143 ? -4.152 6.434 10.469 1 96.38 143 PHE B O 1
ATOM 2967 N N . PRO B 1 144 ? -2.615 8.094 10.375 1 97.56 144 PRO B N 1
ATOM 2968 C CA . PRO B 1 144 ? -1.844 7.617 11.523 1 97.56 144 PRO B CA 1
ATOM 2969 C C . PRO B 1 144 ? -2.578 7.812 12.844 1 97.56 144 PRO B C 1
ATOM 2971 O O . PRO B 1 144 ? -2.191 8.664 13.648 1 97.56 144 PRO B O 1
ATOM 2974 N N . VAL B 1 145 ? -3.434 6.914 13.203 1 98.06 145 VAL B N 1
ATOM 2975 C CA . VAL B 1 145 ? -4.293 7.008 14.375 1 98.06 145 VAL B CA 1
ATOM 2976 C C . VAL B 1 145 ? -3.607 6.348 15.57 1 98.06 145 VAL B C 1
ATOM 2978 O O . VAL B 1 145 ? -3.869 6.707 16.719 1 98.06 145 VAL B O 1
ATOM 2981 N N . GLU B 1 146 ? -2.641 5.512 15.375 1 97.19 146 GLU B N 1
ATOM 2982 C CA . GLU B 1 146 ? -2.082 4.629 16.391 1 97.19 146 GLU B CA 1
ATOM 2983 C C . GLU B 1 146 ? -1.482 5.426 17.547 1 97.19 146 GLU B C 1
ATOM 2985 O O . GLU B 1 146 ? -1.683 5.086 18.719 1 97.19 146 GLU B O 1
ATOM 2990 N N . PRO B 1 147 ? -0.812 6.535 17.266 1 97.88 147 PRO B N 1
ATOM 2991 C CA . PRO B 1 147 ? -0.225 7.297 18.375 1 97.88 147 PRO B CA 1
ATOM 2992 C C . PRO B 1 147 ? -1.278 7.871 19.328 1 97.88 147 PRO B C 1
ATOM 2994 O O . PRO B 1 147 ? -0.958 8.258 20.453 1 97.88 147 PRO B O 1
ATOM 2997 N N . LEU B 1 148 ? -2.516 7.953 18.891 1 98.19 148 LEU B N 1
ATOM 2998 C CA . LEU B 1 148 ? -3.576 8.562 19.688 1 98.19 148 LEU B CA 1
ATOM 2999 C C . LEU B 1 148 ? -4.273 7.52 20.547 1 98.19 148 LEU B C 1
ATOM 3001 O O . LEU B 1 148 ? -4.902 7.859 21.562 1 98.19 148 LEU B O 1
ATOM 3005 N N . VAL B 1 149 ? -4.23 6.305 20.125 1 97.38 149 VAL B N 1
ATOM 3006 C CA . VAL B 1 149 ? -4.938 5.223 20.812 1 97.38 149 VAL B CA 1
ATOM 3007 C C . VAL B 1 149 ? -4.375 5.043 22.219 1 97.38 149 VAL B C 1
ATOM 3009 O O . VAL B 1 149 ? -3.162 4.914 22.391 1 97.38 149 VAL B O 1
ATOM 3012 N N . GLY B 1 150 ? -5.254 5.09 23.172 1 95.38 150 GLY B N 1
ATOM 3013 C CA . GLY B 1 150 ? -4.844 4.938 24.562 1 95.38 150 GLY B CA 1
ATOM 3014 C C . GLY B 1 150 ? -4.312 6.219 25.172 1 95.38 150 GLY B C 1
ATOM 3015 O O . GLY B 1 150 ? -4.062 6.281 26.375 1 95.38 150 GLY B O 1
ATOM 3016 N N . ASN B 1 151 ? -4.18 7.305 24.406 1 94.25 151 ASN B N 1
ATOM 3017 C CA . ASN B 1 151 ? -3.586 8.547 24.891 1 94.25 151 ASN B CA 1
ATOM 3018 C C . ASN B 1 151 ? -4.574 9.703 24.812 1 94.25 151 ASN B C 1
ATOM 3020 O O . ASN B 1 151 ? -4.258 10.82 25.234 1 94.25 151 ASN B O 1
ATOM 3024 N N . CYS B 1 152 ? -5.758 9.438 24.281 1 93.62 152 CYS B N 1
ATOM 3025 C CA . CYS B 1 152 ? -6.773 10.469 24.125 1 93.62 152 CYS B CA 1
ATOM 3026 C C . CYS B 1 152 ? -8.141 9.969 24.578 1 93.62 152 CYS B C 1
ATOM 3028 O O . CYS B 1 152 ? -8.438 8.781 24.453 1 93.62 152 CYS B O 1
ATOM 3030 N N . ASP B 1 153 ? -8.945 10.852 25.062 1 90.94 153 ASP B N 1
ATOM 3031 C CA . ASP B 1 153 ? -10.289 10.523 25.516 1 90.94 153 ASP B CA 1
ATOM 3032 C C . ASP B 1 153 ? -11.219 10.242 24.344 1 90.94 153 ASP B C 1
ATOM 3034 O O . ASP B 1 153 ? -12.094 9.375 24.422 1 90.94 153 ASP B O 1
ATOM 3038 N N . LEU B 1 154 ? -11.016 11.031 23.344 1 95.25 154 LEU B N 1
ATOM 3039 C CA . LEU B 1 154 ? -11.789 10.922 22.109 1 95.25 154 LEU B CA 1
ATOM 3040 C C . LEU B 1 154 ? -10.898 11.109 20.891 1 95.25 154 LEU B C 1
ATOM 3042 O O . LEU B 1 154 ? -10.117 12.062 20.828 1 95.25 154 LEU B O 1
ATOM 3046 N N . ILE B 1 155 ? -11.039 10.148 20.016 1 97.75 155 ILE B N 1
ATOM 3047 C CA . ILE B 1 155 ? -10.258 10.242 18.797 1 97.75 155 ILE B CA 1
ATOM 3048 C C . ILE B 1 155 ? -11.164 10.602 17.625 1 97.75 155 ILE B C 1
ATOM 3050 O O . ILE B 1 155 ? -12.086 9.852 17.281 1 97.75 155 ILE B O 1
ATOM 3054 N N . ILE B 1 156 ? -10.906 11.766 17 1 97.44 156 ILE B N 1
ATOM 3055 C CA . ILE B 1 156 ? -11.625 12.219 15.812 1 97.44 156 ILE B CA 1
ATOM 3056 C C . ILE B 1 156 ? -10.719 12.102 14.594 1 97.44 156 ILE B C 1
ATOM 3058 O O . ILE B 1 156 ? -9.625 12.68 14.562 1 97.44 156 ILE B O 1
ATOM 3062 N N . GLY B 1 157 ? -11.141 11.344 13.625 1 97.44 157 GLY B N 1
ATOM 3063 C CA . GLY B 1 157 ? -10.375 11.18 12.406 1 97.44 157 GLY B CA 1
ATOM 3064 C C . GLY B 1 157 ? -10.898 12.016 11.25 1 97.44 157 GLY B C 1
ATOM 3065 O O . GLY B 1 157 ? -12.109 12.086 11.031 1 97.44 157 GLY B O 1
ATOM 3066 N N . SER B 1 158 ? -10.016 12.68 10.562 1 96.75 158 SER B N 1
ATOM 3067 C CA . SER B 1 158 ? -10.32 13.367 9.312 1 96.75 158 SER B 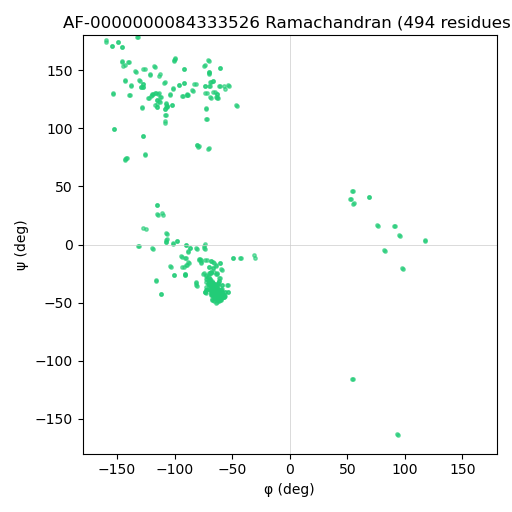CA 1
ATOM 3068 C C . SER B 1 158 ? -9.727 12.633 8.117 1 96.75 158 SER B C 1
ATOM 3070 O O . SER B 1 158 ? -8.5 12.594 7.953 1 96.75 158 SER B O 1
ATOM 3072 N N . SER B 1 159 ? -10.555 12.062 7.305 1 92.5 159 SER B N 1
ATOM 3073 C CA . SER B 1 159 ? -10.125 11.297 6.141 1 92.5 159 SER B CA 1
ATOM 3074 C C . SER B 1 159 ? -10.57 11.961 4.844 1 92.5 159 SER B C 1
ATOM 3076 O O . SER B 1 159 ? -11.773 12.133 4.609 1 92.5 159 SER B O 1
ATOM 3078 N N . CYS B 1 160 ? -9.633 12.336 4.027 1 84.69 160 CYS B N 1
ATOM 3079 C CA . CYS B 1 160 ? -9.93 12.984 2.752 1 84.69 160 CYS B CA 1
ATOM 3080 C C . CYS B 1 160 ? -9.477 12.117 1.582 1 84.69 160 CYS B C 1
ATOM 3082 O O . CYS B 1 160 ? -9.047 12.633 0.551 1 84.69 160 CYS B O 1
ATOM 3084 N N . ASN B 1 161 ? -9.539 10.805 1.684 1 79.62 161 ASN B N 1
ATOM 3085 C CA . ASN B 1 161 ? -8.961 9.875 0.719 1 79.62 161 ASN B CA 1
ATOM 3086 C C . ASN B 1 161 ? -10.039 9.125 -0.054 1 79.62 161 ASN B C 1
ATOM 3088 O O . ASN B 1 161 ? -9.789 8.047 -0.594 1 79.62 161 ASN B O 1
ATOM 3092 N N . HIS B 1 162 ? -11.148 9.758 -0.159 1 80.31 162 HIS B N 1
ATOM 3093 C CA . HIS B 1 162 ? -12.203 9.062 -0.897 1 80.31 162 HIS B CA 1
ATOM 3094 C C . HIS B 1 162 ? -11.805 8.859 -2.357 1 80.31 162 HIS B C 1
ATOM 3096 O O . HIS B 1 162 ? -11.398 9.812 -3.027 1 80.31 162 HIS B O 1
ATOM 3102 N N . LEU B 1 163 ? -11.875 7.641 -2.807 1 82.69 163 LEU B N 1
ATOM 3103 C CA . LEU B 1 163 ? -11.555 7.27 -4.18 1 82.69 163 LEU B CA 1
ATOM 3104 C C . LEU B 1 163 ? -12.82 6.918 -4.957 1 82.69 163 LEU B C 1
ATOM 3106 O O . LEU B 1 163 ? -13.375 5.824 -4.793 1 82.69 163 LEU B O 1
ATOM 3110 N N . PRO B 1 164 ? -13.234 7.797 -5.832 1 85.69 164 PRO B N 1
ATOM 3111 C CA . PRO B 1 164 ? -14.445 7.48 -6.602 1 85.69 164 PRO B CA 1
ATOM 3112 C C . PRO B 1 164 ? -14.211 6.375 -7.625 1 85.69 164 PRO B C 1
ATOM 3114 O O . PRO B 1 164 ? -13.078 6.125 -8.031 1 85.69 164 PRO B O 1
ATOM 3117 N N . VAL B 1 165 ? -15.328 5.703 -8.055 1 90.25 165 VAL B N 1
ATOM 3118 C CA . VAL B 1 165 ? -15.258 4.738 -9.148 1 90.25 165 VAL B CA 1
ATOM 3119 C C . VAL B 1 165 ? -15 5.469 -10.461 1 90.25 165 VAL B C 1
ATOM 3121 O O . VAL B 1 165 ? -15.594 6.52 -10.719 1 90.25 165 VAL B O 1
ATOM 3124 N N . VAL B 1 166 ? -14.094 4.902 -11.234 1 90.56 166 VAL B N 1
ATOM 3125 C CA . VAL B 1 166 ? -13.812 5.492 -12.539 1 90.56 166 VAL B CA 1
ATOM 3126 C C . VAL B 1 166 ? -13.961 4.43 -13.625 1 90.56 166 VAL B C 1
ATOM 3128 O O . VAL B 1 166 ? -13.672 3.25 -13.391 1 90.56 166 VAL B O 1
ATOM 3131 N N . LYS B 1 167 ? -14.336 4.871 -14.859 1 89.62 167 LYS B N 1
ATOM 3132 C CA . LYS B 1 167 ? -14.547 3.939 -15.969 1 89.62 167 LYS B CA 1
ATOM 3133 C C . LYS B 1 167 ? -13.375 3.973 -16.953 1 89.62 167 LYS B C 1
ATOM 3135 O O . LYS B 1 167 ? -13.211 3.059 -17.75 1 89.62 167 LYS B O 1
ATOM 3140 N N . GLU B 1 168 ? -12.625 5.113 -16.812 1 89.56 168 GLU B N 1
ATOM 3141 C CA . GLU B 1 168 ? -11.492 5.27 -17.719 1 89.56 168 GLU B CA 1
ATOM 3142 C C . GLU B 1 168 ? -10.328 5.969 -17.031 1 89.56 168 GLU B C 1
ATOM 3144 O O . GLU B 1 168 ? -10.516 6.656 -16.031 1 89.56 168 GLU B O 1
ATOM 3149 N N . ILE B 1 169 ? -9.148 5.672 -17.547 1 86.69 169 ILE B N 1
ATOM 3150 C CA . ILE B 1 169 ? -7.934 6.344 -17.094 1 86.69 169 ILE B CA 1
ATOM 3151 C C . ILE B 1 169 ? -7.391 7.234 -18.203 1 86.69 169 ILE B C 1
ATOM 3153 O O . ILE B 1 169 ? -7.168 6.773 -19.328 1 86.69 169 ILE B O 1
ATOM 3157 N N . LYS B 1 170 ? -7.168 8.477 -17.891 1 83.06 170 LYS B N 1
ATOM 3158 C CA . LYS B 1 170 ? -6.938 9.516 -18.891 1 83.06 170 LYS B CA 1
ATOM 3159 C C . LYS B 1 170 ? -5.492 9.492 -19.375 1 83.06 170 LYS B C 1
ATOM 3161 O O . LYS B 1 170 ? -5.203 9.922 -20.5 1 83.06 170 LYS B O 1
ATOM 3166 N N . SER B 1 171 ? -4.559 9.141 -18.578 1 80.94 171 SER B N 1
ATOM 3167 C CA . SER B 1 171 ? -3.143 9.172 -18.922 1 80.94 171 SER B CA 1
ATOM 3168 C C . SER B 1 171 ? -2.348 8.172 -18.094 1 80.94 171 SER B C 1
ATOM 3170 O O . SER B 1 171 ? -2.871 7.602 -17.141 1 80.94 171 SER B O 1
ATOM 3172 N N . PHE B 1 172 ? -1.129 8.023 -18.484 1 78 172 PHE B N 1
ATOM 3173 C CA . PHE B 1 172 ? -0.21 7.16 -17.75 1 78 172 PHE B CA 1
ATOM 3174 C C . PHE B 1 172 ? 0.009 7.684 -16.344 1 78 172 PHE B C 1
ATOM 3176 O O . PHE B 1 172 ? 0.011 6.906 -15.375 1 78 172 PHE B O 1
ATOM 3183 N N . GLY B 1 173 ? 0.149 8.93 -16.312 1 79.31 173 GLY B N 1
ATOM 3184 C CA . GLY B 1 173 ? 0.292 9.539 -15.008 1 79.31 173 GLY B CA 1
ATOM 3185 C C . GLY B 1 173 ? -0.905 9.297 -14.102 1 79.31 173 GLY B C 1
ATOM 3186 O O . GLY B 1 173 ? -0.745 8.984 -12.922 1 79.31 173 GLY B O 1
ATOM 3187 N N . ASN B 1 174 ? -2.055 9.344 -14.672 1 84.12 174 ASN B N 1
ATOM 3188 C CA . ASN B 1 174 ? -3.273 9.102 -13.906 1 84.12 174 ASN B CA 1
ATOM 3189 C C . ASN B 1 174 ? -3.371 7.645 -13.461 1 84.12 174 ASN B C 1
ATOM 3191 O O . ASN B 1 174 ? -3.896 7.355 -12.383 1 84.12 174 ASN B O 1
ATOM 3195 N N . LEU B 1 175 ? -2.877 6.828 -14.305 1 86.06 175 LEU B N 1
ATOM 3196 C CA . LEU B 1 175 ? -2.873 5.406 -13.969 1 86.06 175 LEU B CA 1
ATOM 3197 C C . LEU B 1 175 ? -1.991 5.137 -12.758 1 86.06 175 LEU B C 1
ATOM 3199 O O . LEU B 1 175 ? -2.416 4.465 -11.812 1 86.06 175 LEU B O 1
ATOM 3203 N N . ILE B 1 176 ? -0.891 5.68 -12.75 1 83.5 176 ILE B N 1
ATOM 3204 C CA . ILE B 1 176 ? 0.063 5.477 -11.664 1 83.5 176 ILE B CA 1
ATOM 3205 C C . ILE B 1 176 ? -0.466 6.121 -10.391 1 83.5 176 ILE B C 1
ATOM 3207 O O . ILE B 1 176 ? -0.395 5.523 -9.312 1 83.5 176 ILE B O 1
ATOM 3211 N N . ASP B 1 177 ? -0.998 7.258 -10.531 1 82.56 177 ASP B N 1
ATOM 3212 C CA . ASP B 1 177 ? -1.558 7.965 -9.383 1 82.56 177 ASP B CA 1
ATOM 3213 C C . ASP B 1 177 ? -2.686 7.16 -8.742 1 82.56 177 ASP B C 1
ATOM 3215 O O . ASP B 1 177 ? -2.748 7.039 -7.516 1 82.56 177 ASP B O 1
ATOM 3219 N N . ARG B 1 178 ? -3.525 6.672 -9.539 1 88.25 178 ARG B N 1
ATOM 3220 C CA . ARG B 1 178 ? -4.668 5.926 -9.023 1 88.25 178 ARG B CA 1
ATOM 3221 C C . ARG B 1 178 ? -4.223 4.633 -8.352 1 88.25 178 ARG B C 1
ATOM 3223 O O . ARG B 1 178 ? -4.688 4.305 -7.258 1 88.25 178 ARG B O 1
ATOM 3230 N N . ALA B 1 179 ? -3.309 3.924 -9 1 89.62 179 ALA B N 1
ATOM 3231 C CA . ALA B 1 179 ? -2.791 2.699 -8.398 1 89.62 179 ALA B CA 1
ATOM 3232 C C . ALA B 1 179 ? -2.139 2.982 -7.051 1 89.62 179 ALA B C 1
ATOM 3234 O O . ALA B 1 179 ? -2.33 2.232 -6.09 1 89.62 179 ALA B O 1
ATOM 3235 N N . ALA B 1 180 ? -1.431 4.031 -6.996 1 86.12 180 ALA B N 1
ATOM 3236 C CA . ALA B 1 180 ? -0.779 4.426 -5.75 1 86.12 180 ALA B CA 1
ATOM 3237 C C . ALA B 1 180 ? -1.808 4.75 -4.672 1 86.12 180 ALA B C 1
ATOM 3239 O O . ALA B 1 180 ? -1.664 4.328 -3.52 1 86.12 180 ALA B O 1
ATOM 3240 N N . MET B 1 181 ? -2.822 5.441 -5.059 1 87.56 181 MET B N 1
ATOM 3241 C CA . MET B 1 181 ? -3.85 5.828 -4.098 1 87.56 181 MET B CA 1
ATOM 3242 C C . MET B 1 181 ? -4.605 4.602 -3.59 1 87.56 181 MET B C 1
ATOM 3244 O O . MET B 1 181 ? -4.938 4.52 -2.406 1 87.56 181 MET B O 1
ATOM 3248 N N . ILE B 1 182 ? -4.867 3.725 -4.477 1 91.94 182 ILE B N 1
ATOM 3249 C CA . ILE B 1 182 ? -5.52 2.48 -4.082 1 91.94 182 ILE B CA 1
ATOM 3250 C C . ILE B 1 182 ? -4.672 1.764 -3.031 1 91.94 182 ILE B C 1
ATOM 3252 O O . ILE B 1 182 ? -5.188 1.326 -2 1 91.94 182 ILE B O 1
ATOM 3256 N N . ALA B 1 183 ? -3.412 1.71 -3.26 1 90.38 183 ALA B N 1
ATOM 3257 C CA . ALA B 1 183 ? -2.496 1.05 -2.332 1 90.38 183 ALA B CA 1
ATOM 3258 C C . ALA B 1 183 ? -2.457 1.777 -0.992 1 90.38 183 ALA B C 1
ATOM 3260 O O . ALA B 1 183 ? -2.537 1.147 0.065 1 90.38 183 ALA B O 1
ATOM 3261 N N . ILE B 1 184 ? -2.359 3.018 -1.059 1 88.88 184 ILE B N 1
ATOM 3262 C CA . ILE B 1 184 ? -2.258 3.859 0.128 1 88.88 184 ILE B CA 1
ATOM 3263 C C . ILE B 1 184 ? -3.525 3.719 0.97 1 88.88 184 ILE B C 1
ATOM 3265 O O . ILE B 1 184 ? -3.463 3.736 2.201 1 88.88 184 ILE B O 1
ATOM 3269 N N . ASN B 1 185 ? -4.645 3.516 0.333 1 89.94 185 ASN B N 1
ATOM 3270 C CA . ASN B 1 185 ? -5.934 3.469 1.019 1 89.94 185 ASN B CA 1
ATOM 3271 C C . ASN B 1 185 ? -6.238 2.068 1.541 1 89.94 185 ASN B C 1
ATOM 3273 O O . ASN B 1 185 ? -7.238 1.865 2.23 1 89.94 185 ASN B O 1
ATOM 3277 N N . SER B 1 186 ? -5.402 1.202 1.257 1 89.06 186 SER B N 1
ATOM 3278 C CA . SER B 1 186 ? -5.699 -0.201 1.525 1 89.06 186 SER B CA 1
ATOM 3279 C C . SER B 1 186 ? -5.926 -0.444 3.014 1 89.06 186 SER B C 1
ATOM 3281 O O . SER B 1 186 ? -6.695 -1.328 3.395 1 89.06 186 SER B O 1
ATOM 3283 N N . SER B 1 187 ? -5.328 0.314 3.893 1 88 187 SER B N 1
ATOM 3284 C CA . SER B 1 187 ? -5.434 0.076 5.328 1 88 187 SER B CA 1
ATOM 3285 C C . SER B 1 187 ? -6.328 1.115 5.996 1 88 187 SER B C 1
ATOM 3287 O O . SER B 1 187 ? -6.465 1.125 7.223 1 88 187 SER B O 1
ATOM 3289 N N . LEU B 1 188 ? -6.883 1.925 5.195 1 89.69 188 LEU B N 1
ATOM 3290 C CA . LEU B 1 188 ? -7.629 3.066 5.707 1 89.69 188 LEU B CA 1
ATOM 3291 C C . LEU B 1 188 ? -8.75 2.607 6.641 1 89.69 188 LEU B C 1
ATOM 3293 O O . LEU B 1 188 ? -8.906 3.145 7.738 1 89.69 188 LEU B O 1
ATOM 3297 N N . ASN B 1 189 ? -9.477 1.583 6.258 1 88.88 189 ASN B N 1
ATOM 3298 C CA . ASN B 1 189 ? -10.625 1.143 7.043 1 88.88 189 ASN B CA 1
ATOM 3299 C C . ASN B 1 189 ? -10.195 0.576 8.391 1 88.88 189 ASN B C 1
ATOM 3301 O O . ASN B 1 189 ? -10.883 0.763 9.398 1 88.88 189 ASN B O 1
ATOM 3305 N N . VAL B 1 190 ? -9.125 -0.087 8.398 1 89.5 190 VAL B N 1
ATOM 3306 C CA . VAL B 1 190 ? -8.617 -0.63 9.656 1 89.5 190 VAL B CA 1
ATOM 3307 C C . VAL B 1 190 ? -8.25 0.511 10.602 1 89.5 190 VAL B C 1
ATOM 3309 O O . VAL B 1 190 ? -8.578 0.466 11.789 1 89.5 190 VAL B O 1
ATOM 3312 N N . HIS B 1 191 ? -7.645 1.507 10.102 1 93.81 191 HIS B N 1
ATOM 3313 C CA . HIS B 1 191 ? -7.258 2.65 10.922 1 93.81 191 HIS B CA 1
ATOM 3314 C C . HIS B 1 191 ? -8.477 3.453 11.359 1 93.81 191 HIS B C 1
ATOM 3316 O O . HIS B 1 191 ? -8.555 3.908 12.5 1 93.81 191 HIS B O 1
ATOM 3322 N N . LYS B 1 192 ? -9.391 3.562 10.469 1 94.75 192 LYS B N 1
ATOM 3323 C CA . LYS B 1 192 ? -10.609 4.301 10.781 1 94.75 192 LYS B CA 1
ATOM 3324 C C . LYS B 1 192 ? -11.367 3.65 11.938 1 94.75 192 LYS B C 1
ATOM 3326 O O . LYS B 1 192 ? -12 4.344 12.742 1 94.75 192 LYS B O 1
ATOM 3331 N N . SER B 1 193 ? -11.258 2.332 12.047 1 95.5 193 SER B N 1
ATOM 3332 C CA . SER B 1 193 ? -11.992 1.602 13.078 1 95.5 193 SER B CA 1
ATOM 3333 C C . SER B 1 193 ? -11.461 1.928 14.469 1 95.5 193 SER B C 1
ATOM 3335 O O . SER B 1 193 ? -12.117 1.657 15.477 1 95.5 193 SER B O 1
ATOM 3337 N N . LEU B 1 194 ? -10.32 2.531 14.539 1 96.31 194 LEU B N 1
ATOM 3338 C CA . LEU B 1 194 ? -9.719 2.887 15.82 1 96.31 194 LEU B CA 1
ATOM 3339 C C . LEU B 1 194 ? -10.195 4.258 16.281 1 96.31 194 LEU B C 1
ATOM 3341 O O . LEU B 1 194 ? -9.898 4.676 17.406 1 96.31 194 LEU B O 1
ATOM 3345 N N . CYS B 1 195 ? -10.938 4.977 15.492 1 96.88 195 CYS B N 1
ATOM 3346 C CA . CYS B 1 195 ? -11.438 6.305 15.828 1 96.88 195 CYS B CA 1
ATOM 3347 C C . CYS B 1 195 ? -12.82 6.215 16.484 1 96.88 195 CYS B C 1
ATOM 3349 O O . CYS B 1 195 ? -13.57 5.277 16.219 1 96.88 195 CYS B O 1
ATOM 3351 N N . ASP B 1 196 ? -13.078 7.148 17.297 1 96.31 196 ASP B N 1
ATOM 3352 C CA . ASP B 1 196 ? -14.414 7.277 17.875 1 96.31 196 ASP B CA 1
ATOM 3353 C C . ASP B 1 196 ? -15.367 7.969 16.891 1 96.31 196 ASP B C 1
ATOM 3355 O O . ASP B 1 196 ? -16.562 7.672 16.875 1 96.31 196 ASP B O 1
ATOM 3359 N N . VAL B 1 197 ? -14.844 8.898 16.172 1 96.44 197 VAL B N 1
ATOM 3360 C CA . VAL B 1 197 ? -15.602 9.688 15.203 1 96.44 197 VAL B CA 1
ATOM 3361 C C . VAL B 1 197 ? -14.773 9.852 13.93 1 96.44 197 VAL B C 1
ATOM 3363 O O . VAL B 1 197 ? -13.57 10.086 13.984 1 96.44 197 VAL B O 1
ATOM 3366 N N . ILE B 1 198 ? -15.461 9.68 12.828 1 95.88 198 ILE B N 1
ATOM 3367 C CA . ILE B 1 198 ? -14.797 9.883 11.539 1 95.88 198 ILE B CA 1
ATOM 3368 C C . ILE B 1 198 ? -15.5 10.992 10.766 1 95.88 198 ILE B C 1
ATOM 3370 O O . ILE B 1 198 ? -16.734 10.992 10.648 1 95.88 198 ILE B O 1
ATOM 3374 N N . ILE B 1 199 ? -14.727 11.93 10.32 1 95.38 199 ILE B N 1
ATOM 3375 C CA . ILE B 1 199 ? -15.195 12.969 9.414 1 95.38 199 ILE B CA 1
ATOM 3376 C C . ILE B 1 199 ? -14.609 12.742 8.023 1 95.38 199 ILE B C 1
ATOM 3378 O O . ILE B 1 199 ? -13.391 12.805 7.832 1 95.38 199 ILE B O 1
ATOM 3382 N N . GLU B 1 200 ? -15.438 12.492 7.07 1 92.31 200 GLU B N 1
ATOM 3383 C CA . GLU B 1 200 ? -15 12.172 5.715 1 92.31 200 GLU B CA 1
ATOM 3384 C C . GLU B 1 200 ? -15.68 13.07 4.688 1 92.31 200 GLU B C 1
ATOM 3386 O O . GLU B 1 200 ? -16.734 12.719 4.148 1 92.31 200 GLU B O 1
ATOM 3391 N N . PRO B 1 201 ? -15.031 14.117 4.379 1 88 201 PRO B N 1
ATOM 3392 C CA . PRO B 1 201 ? -15.594 14.961 3.326 1 88 201 PRO B CA 1
ATOM 3393 C C . PRO B 1 201 ? -15.664 14.25 1.977 1 88 201 PRO B C 1
ATOM 3395 O O . PRO B 1 201 ? -14.727 13.555 1.587 1 88 201 PRO B O 1
ATOM 3398 N N . HIS B 1 202 ? -16.781 14.281 1.362 1 79.06 202 HIS B N 1
ATOM 3399 C CA . HIS B 1 202 ? -16.984 13.688 0.048 1 79.06 202 HIS B CA 1
ATOM 3400 C C . HIS B 1 202 ? -16.922 14.742 -1.051 1 79.06 202 HIS B C 1
ATOM 3402 O O . HIS B 1 202 ? -17 15.938 -0.77 1 79.06 202 HIS B O 1
ATOM 3408 N N . GLY B 1 203 ? -16.703 14.344 -2.229 1 66.94 203 GLY B N 1
ATOM 3409 C CA . GLY B 1 203 ? -16.75 15.234 -3.373 1 66.94 203 GLY B CA 1
ATOM 3410 C C . GLY B 1 203 ? -15.414 15.867 -3.691 1 66.94 203 GLY B C 1
ATOM 3411 O O . GLY B 1 203 ? -15.352 16.906 -4.348 1 66.94 203 GLY B O 1
ATOM 3412 N N . LEU B 1 204 ? -14.438 15.297 -3.139 1 66.75 204 LEU B N 1
ATOM 3413 C CA . LEU B 1 204 ? -13.109 15.844 -3.35 1 66.75 204 LEU B CA 1
ATOM 3414 C C . LEU B 1 204 ? -12.477 15.258 -4.609 1 66.75 204 LEU B C 1
ATOM 3416 O O . LEU B 1 204 ? -11.438 15.75 -5.074 1 66.75 204 LEU B O 1
ATOM 3420 N N . GLY B 1 205 ? -13.055 14.195 -5.047 1 56.78 205 GLY B N 1
ATOM 3421 C CA . GLY B 1 205 ? -12.523 13.477 -6.191 1 56.78 205 GLY B CA 1
ATOM 3422 C C . GLY B 1 205 ? -12.312 14.352 -7.41 1 56.78 205 GLY B C 1
ATOM 3423 O O . GLY B 1 205 ? -11.43 14.086 -8.227 1 56.78 205 GLY B O 1
ATOM 3424 N N . GLY B 1 206 ? -13.148 15.258 -7.566 1 52.62 206 GLY B N 1
ATOM 3425 C CA . GLY B 1 206 ? -13.031 16.125 -8.727 1 52.62 206 GLY B CA 1
ATOM 3426 C C . GLY B 1 206 ? -11.891 17.109 -8.617 1 52.62 206 GLY B C 1
ATOM 3427 O O . GLY B 1 206 ? -11.57 17.812 -9.586 1 52.62 206 GLY B O 1
ATOM 3428 N N . TYR B 1 207 ? -11.32 17.031 -7.516 1 51.44 207 TYR B N 1
ATOM 3429 C CA . TYR B 1 207 ? -10.242 18 -7.324 1 51.44 207 TYR B CA 1
ATOM 3430 C C . TYR B 1 207 ? -8.891 17.297 -7.266 1 51.44 207 TYR B C 1
ATOM 3432 O O . TYR B 1 207 ? -8.773 16.188 -6.754 1 51.44 207 TYR B O 1
ATOM 3440 N N . GLY B 1 208 ? -8.117 17.766 -8.164 1 52.44 208 GLY B N 1
ATOM 3441 C CA . GLY B 1 208 ? -6.758 17.281 -7.98 1 52.44 208 GLY B CA 1
ATOM 3442 C C . GLY B 1 208 ? -6.199 17.594 -6.602 1 52.44 208 GLY B C 1
ATOM 3443 O O . GLY B 1 208 ? -6.594 18.578 -5.969 1 52.44 208 GLY B O 1
ATOM 3444 N N . ILE B 1 209 ? -5.582 16.719 -5.91 1 49.38 209 ILE B N 1
ATOM 3445 C CA . ILE B 1 209 ? -4.996 16.906 -4.59 1 49.38 209 ILE B CA 1
ATOM 3446 C C . ILE B 1 209 ? -4.27 18.25 -4.523 1 49.38 209 ILE B C 1
ATOM 3448 O O . ILE B 1 209 ? -4.031 18.781 -3.434 1 49.38 209 ILE B O 1
ATOM 3452 N N . PHE B 1 210 ? -4.09 18.891 -5.793 1 49.69 210 PHE B N 1
ATOM 3453 C CA . PHE B 1 210 ? -3.264 20.094 -5.781 1 49.69 210 PHE B CA 1
ATOM 3454 C C . PHE B 1 210 ? -4.016 21.266 -6.387 1 49.69 210 PHE B C 1
ATOM 3456 O O . PHE B 1 210 ? -3.406 22.25 -6.797 1 49.69 210 PHE B O 1
ATOM 3463 N N . ASP B 1 211 ? -5.32 21.156 -6.582 1 56 211 ASP B N 1
ATOM 3464 C CA . ASP B 1 211 ? -6.066 22.281 -7.148 1 56 211 ASP B CA 1
ATOM 3465 C C . ASP B 1 211 ? -6.184 23.422 -6.148 1 56 211 ASP B C 1
ATOM 3467 O O . ASP B 1 211 ? -7.195 23.547 -5.453 1 56 211 ASP B O 1
ATOM 3471 N N . THR B 1 212 ? -5.062 24.297 -6.066 1 57.53 212 THR B N 1
ATOM 3472 C CA . THR B 1 212 ? -5.02 25.438 -5.156 1 57.53 212 THR B CA 1
ATOM 3473 C C . THR B 1 212 ? -6.102 26.453 -5.512 1 57.53 212 THR B C 1
ATOM 3475 O O . THR B 1 212 ? -6.508 27.25 -4.668 1 57.53 212 THR B O 1
ATOM 3478 N N . ALA B 1 213 ? -6.547 26.438 -6.805 1 62 213 ALA B N 1
ATOM 3479 C CA . ALA B 1 213 ? -7.586 27.375 -7.207 1 62 213 ALA B CA 1
ATOM 3480 C C . ALA B 1 213 ? -8.898 27.078 -6.488 1 62 213 ALA B C 1
ATOM 3482 O O . ALA B 1 213 ? -9.719 27.984 -6.285 1 62 213 ALA B O 1
ATOM 3483 N N . ALA B 1 214 ? -8.836 25.906 -5.984 1 77.69 214 ALA B N 1
ATOM 3484 C CA . ALA B 1 214 ? -10.078 25.5 -5.336 1 77.69 214 ALA B CA 1
ATOM 3485 C C . ALA B 1 214 ? -9.875 25.328 -3.832 1 77.69 214 ALA B C 1
ATOM 3487 O O . ALA B 1 214 ? -10.641 24.609 -3.176 1 77.69 214 ALA B O 1
ATOM 3488 N N . ALA B 1 215 ? -8.945 26 -3.354 1 82.31 215 ALA B N 1
ATOM 3489 C CA . ALA B 1 215 ? -8.578 25.844 -1.95 1 82.31 215 ALA B CA 1
ATOM 3490 C C . ALA B 1 215 ? -9.742 26.203 -1.032 1 82.31 215 ALA B C 1
ATOM 3492 O O . ALA B 1 215 ? -10.055 25.453 -0.098 1 82.31 215 ALA B O 1
ATOM 3493 N N . GLU B 1 216 ? -10.367 27.297 -1.332 1 84.81 216 GLU B N 1
ATOM 3494 C CA . GLU B 1 216 ? -11.477 27.766 -0.494 1 84.81 216 GLU B CA 1
ATOM 3495 C C . GLU B 1 216 ? -12.648 26.781 -0.555 1 84.81 216 GLU B C 1
ATOM 3497 O O . GLU B 1 216 ? -13.289 26.516 0.462 1 84.81 216 GLU B O 1
ATOM 3502 N N . GLU B 1 217 ? -12.883 26.375 -1.708 1 87.56 217 GLU B N 1
ATOM 3503 C CA . GLU B 1 217 ? -13.969 25.406 -1.875 1 87.56 217 GLU B CA 1
ATOM 3504 C C . GLU B 1 217 ? -13.688 24.125 -1.118 1 87.56 217 GLU B C 1
ATOM 3506 O O . GLU B 1 217 ? -14.57 23.578 -0.447 1 87.56 217 GLU B O 1
ATOM 3511 N N . ILE B 1 218 ? -12.539 23.625 -1.203 1 88.81 218 ILE B N 1
ATOM 3512 C CA . ILE B 1 218 ? -12.141 22.391 -0.541 1 88.81 218 ILE B CA 1
ATOM 3513 C C . ILE B 1 218 ? -12.188 22.578 0.974 1 88.81 218 ILE B C 1
ATOM 3515 O O . ILE B 1 218 ? -12.648 21.688 1.701 1 88.81 218 ILE B O 1
ATOM 3519 N N . PHE B 1 219 ? -11.75 23.781 1.369 1 92.62 219 PHE B N 1
ATOM 3520 C CA . PHE B 1 219 ? -11.836 24.141 2.779 1 92.62 219 PHE B CA 1
ATOM 3521 C C . PHE B 1 219 ? -13.281 24.078 3.271 1 92.62 219 PHE B C 1
ATOM 3523 O O . PHE B 1 219 ? -13.555 23.484 4.32 1 92.62 219 PHE B O 1
ATOM 3530 N N . MET B 1 220 ? -14.148 24.594 2.496 1 92.75 220 MET B N 1
ATOM 3531 C CA . MET B 1 220 ? -15.547 24.672 2.891 1 92.75 220 MET B CA 1
ATOM 3532 C C . MET B 1 220 ? -16.203 23.297 2.898 1 92.75 220 MET B C 1
ATOM 3534 O O . MET B 1 220 ? -17.062 23.016 3.727 1 92.75 220 MET B O 1
ATOM 3538 N N . ILE B 1 221 ? -15.812 22.469 2.039 1 92.12 221 ILE B N 1
ATOM 3539 C CA . ILE B 1 221 ? -16.312 21.109 2.02 1 92.12 221 ILE B CA 1
ATOM 3540 C C . ILE B 1 221 ? -15.938 20.406 3.318 1 92.12 221 ILE B C 1
ATOM 3542 O O . ILE B 1 221 ? -16.766 19.734 3.938 1 92.12 221 ILE B O 1
ATOM 3546 N N . GLY B 1 222 ? -14.695 20.578 3.752 1 94.5 222 GLY B N 1
ATOM 3547 C CA . GLY B 1 222 ? -14.258 20.031 5.023 1 94.5 222 GLY B CA 1
ATOM 3548 C C . GLY B 1 222 ? -15 20.625 6.211 1 94.5 222 GLY B C 1
ATOM 3549 O O . GLY B 1 222 ? -15.406 19.891 7.121 1 94.5 222 GLY B O 1
ATOM 3550 N N . TYR B 1 223 ? -15.18 21.938 6.109 1 95.62 223 TYR B N 1
ATOM 3551 C CA . TYR B 1 223 ? -15.867 22.641 7.18 1 95.62 223 TYR B CA 1
ATOM 3552 C C . TYR B 1 223 ? -17.297 22.141 7.324 1 95.62 223 TYR B C 1
ATOM 3554 O O . TYR B 1 223 ? -17.75 21.828 8.43 1 95.62 223 TYR B O 1
ATOM 3562 N N . GLU B 1 224 ? -17.969 22.047 6.23 1 95.38 224 GLU B N 1
ATOM 3563 C CA . GLU B 1 224 ? -19.375 21.625 6.234 1 95.38 224 GLU B CA 1
ATOM 3564 C C . GLU B 1 224 ? -19.516 20.188 6.707 1 95.38 224 GLU B C 1
ATOM 3566 O O . GLU B 1 224 ? -20.438 19.859 7.457 1 95.38 224 GLU B O 1
ATOM 3571 N N . GLU B 1 225 ? -18.641 19.359 6.293 1 95 225 GLU B N 1
ATOM 3572 C CA . GLU B 1 225 ? -18.688 17.969 6.758 1 95 225 GLU B CA 1
ATOM 3573 C C . GLU B 1 225 ? -18.406 17.891 8.258 1 95 225 GLU B C 1
ATOM 3575 O O . GLU B 1 225 ? -19 17.062 8.953 1 95 225 GLU B O 1
ATOM 3580 N N . GLY B 1 226 ? -17.484 18.688 8.719 1 95.38 226 GLY B N 1
ATOM 3581 C CA . GLY B 1 226 ? -17.234 18.766 10.148 1 95.38 226 GLY B CA 1
ATOM 3582 C C . GLY B 1 226 ? -18.453 19.172 10.945 1 95.38 226 GLY B C 1
ATOM 3583 O O . GLY B 1 226 ? -18.797 18.531 11.945 1 95.38 226 GLY B O 1
ATOM 3584 N N . LEU B 1 227 ? -19.141 20.172 10.438 1 94.94 227 LEU B N 1
ATOM 3585 C CA . LEU B 1 227 ? -20.344 20.672 11.102 1 94.94 227 LEU B CA 1
ATOM 3586 C C . LEU B 1 227 ? -21.422 19.578 11.156 1 94.94 227 LEU B C 1
ATOM 3588 O O . LEU B 1 227 ? -22.047 19.375 12.203 1 94.94 227 LEU B O 1
ATOM 3592 N N . LYS B 1 228 ? -21.594 18.953 10.047 1 95.38 228 LYS B N 1
ATOM 3593 C CA . LYS B 1 228 ? -22.578 17.875 9.969 1 95.38 228 LYS B CA 1
ATOM 3594 C C . LYS B 1 228 ? -22.281 16.781 10.984 1 95.38 228 LYS B C 1
ATOM 3596 O O . LYS B 1 228 ? -23.188 16.266 11.641 1 95.38 228 LYS B O 1
ATOM 3601 N N . THR B 1 229 ? -21.047 16.422 11.078 1 94.19 229 THR B N 1
ATOM 3602 C CA . THR B 1 229 ? -20.641 15.344 11.977 1 94.19 229 THR B CA 1
ATOM 3603 C C . THR B 1 229 ? -20.828 15.758 13.43 1 94.19 229 THR B C 1
ATOM 3605 O O . THR B 1 229 ? -21.281 14.953 14.25 1 94.19 229 THR B O 1
ATOM 3608 N N . ILE B 1 230 ? -20.5 17 13.797 1 92.31 230 ILE B N 1
ATOM 3609 C CA . ILE B 1 230 ? -20.641 17.516 15.148 1 92.31 230 ILE B CA 1
ATOM 3610 C C . ILE B 1 230 ? -22.109 17.484 15.562 1 92.31 230 ILE B C 1
ATOM 3612 O O . ILE B 1 230 ? -22.438 17.031 16.672 1 92.31 230 ILE B O 1
ATOM 3616 N N . GLU B 1 231 ? -22.953 17.875 14.711 1 91.69 231 GLU B N 1
ATOM 3617 C CA . GLU B 1 231 ? -24.391 17.953 15 1 91.69 231 GLU B CA 1
ATOM 3618 C C . GLU B 1 231 ? -25 16.562 15.148 1 91.69 231 GLU B C 1
ATOM 3620 O O . GLU B 1 231 ? -25.922 16.375 15.938 1 91.69 231 GLU B O 1
ATOM 3625 N N . GLY B 1 232 ? -24.391 15.625 14.43 1 91.44 232 GLY B N 1
ATOM 3626 C CA . GLY B 1 232 ? -25.016 14.305 14.383 1 91.44 232 GLY B CA 1
ATOM 3627 C C . GLY B 1 232 ? -24.344 13.305 15.305 1 91.44 232 GLY B C 1
ATOM 3628 O O . GLY B 1 232 ? -24.766 12.148 15.383 1 91.44 232 GLY B O 1
ATOM 3629 N N . ASN B 1 233 ? -23.359 13.734 15.992 1 91.38 233 ASN B N 1
ATOM 3630 C CA . ASN B 1 233 ? -22.578 12.766 16.766 1 91.38 233 ASN B CA 1
ATOM 3631 C C . ASN B 1 233 ? -22.688 13.023 18.266 1 91.38 233 ASN B C 1
ATOM 3633 O O . ASN B 1 233 ? -22.203 14.047 18.75 1 91.38 233 ASN B O 1
ATOM 3637 N N . GLU B 1 234 ? -23.141 12.086 18.969 1 89.25 234 GLU B N 1
ATOM 3638 C CA . GLU B 1 234 ? -23.391 12.227 20.406 1 89.25 234 GLU B CA 1
ATOM 3639 C C . GLU B 1 234 ? -22.078 12.258 21.188 1 89.25 234 GLU B C 1
ATOM 3641 O O . GLU B 1 234 ? -21.969 12.93 22.203 1 89.25 234 GLU B O 1
ATOM 3646 N N . LYS B 1 235 ? -21.078 11.602 20.781 1 89.88 235 LYS B N 1
ATOM 3647 C CA . LYS B 1 235 ? -19.797 11.562 21.484 1 89.88 235 LYS B CA 1
ATOM 3648 C C . LYS B 1 235 ? -19.141 12.938 21.5 1 89.88 235 LYS B C 1
ATOM 3650 O O . LYS B 1 235 ? -18.531 13.328 22.5 1 89.88 235 LYS B O 1
ATOM 3655 N N . ILE B 1 236 ? -19.344 13.578 20.375 1 89.12 236 ILE B N 1
ATOM 3656 C CA . ILE B 1 236 ? -18.766 14.922 20.281 1 89.12 236 ILE B CA 1
ATOM 3657 C C . ILE B 1 236 ? -19.5 15.867 21.234 1 89.12 236 ILE B C 1
ATOM 3659 O O . ILE B 1 236 ? -18.875 16.656 21.938 1 89.12 236 ILE B O 1
ATOM 3663 N N . LYS B 1 237 ? -20.734 15.703 21.266 1 85.94 237 LYS B N 1
ATOM 3664 C CA . LYS B 1 237 ? -21.531 16.547 22.141 1 85.94 237 LYS B CA 1
ATOM 3665 C C . LYS B 1 237 ? -21.172 16.328 23.609 1 85.94 237 LYS B C 1
ATOM 3667 O O . LYS B 1 237 ? -21.125 17.281 24.391 1 85.94 237 LYS B O 1
ATOM 3672 N N . GLU B 1 238 ? -20.922 15.156 23.891 1 87.12 238 GLU B N 1
ATOM 3673 C CA . GLU B 1 238 ? -20.578 14.812 25.266 1 87.12 238 GLU B CA 1
ATOM 3674 C C . GLU B 1 238 ? -19.25 15.445 25.672 1 87.12 238 GLU B C 1
ATOM 3676 O O . GLU B 1 238 ? -19.125 15.969 26.781 1 87.12 238 GLU B O 1
ATOM 3681 N N . ILE B 1 239 ? -18.359 15.383 24.781 1 85.44 239 ILE B N 1
ATOM 3682 C CA . ILE B 1 239 ? -17.047 15.938 25.109 1 85.44 239 ILE B CA 1
ATOM 3683 C C . ILE B 1 239 ? -17.141 17.453 25.203 1 85.44 239 ILE B C 1
ATOM 3685 O O . ILE B 1 239 ? -16.438 18.078 26.016 1 85.44 239 ILE B O 1
ATOM 3689 N N . LEU B 1 240 ? -17.969 18.016 24.406 1 83.12 240 LEU B N 1
ATOM 3690 C CA . LEU B 1 240 ? -18.156 19.453 24.438 1 83.12 240 LEU B CA 1
ATOM 3691 C C . LEU B 1 240 ? -18.75 19.891 25.766 1 83.12 240 LEU B C 1
ATOM 3693 O O . LEU B 1 240 ? -18.359 20.922 26.328 1 83.12 240 LEU B O 1
ATOM 3697 N N . LEU B 1 241 ? -19.625 19.078 26.234 1 80.06 241 LEU B N 1
ATOM 3698 C CA . LEU B 1 241 ? -20.219 19.375 27.531 1 80.06 241 LEU B CA 1
ATOM 3699 C C . LEU B 1 241 ? -19.188 19.234 28.656 1 80.06 241 LEU B C 1
ATOM 3701 O O . LEU B 1 241 ? -19.172 20.031 29.578 1 80.06 241 LEU B O 1
ATOM 3705 N N . GLU B 1 242 ? -18.328 18.312 28.469 1 79.88 242 GLU B N 1
ATOM 3706 C CA . GLU B 1 242 ? -17.297 18.062 29.469 1 79.88 242 GLU B CA 1
ATOM 3707 C C . GLU B 1 242 ? -16.25 19.172 29.453 1 79.88 242 GLU B C 1
ATOM 3709 O O . GLU B 1 242 ? -15.773 19.594 30.516 1 79.88 242 GLU B O 1
ATOM 3714 N N . GLN B 1 243 ? -15.914 19.547 28.344 1 78.5 243 GLN B N 1
ATOM 3715 C CA . GLN B 1 243 ? -14.883 20.562 28.234 1 78.5 243 GLN B CA 1
ATOM 3716 C C . GLN B 1 243 ? -15.414 21.938 28.656 1 78.5 243 GLN B C 1
ATOM 3718 O O . GLN B 1 243 ? -14.656 22.766 29.156 1 78.5 243 GLN B O 1
ATOM 3723 N N . LYS B 1 244 ? -16.672 22.219 28.328 1 70.62 244 LYS B N 1
ATOM 3724 C CA . LYS B 1 244 ? -17.312 23.453 28.797 1 70.62 244 LYS B CA 1
ATOM 3725 C C . LYS B 1 244 ? -17.406 23.469 30.312 1 70.62 244 LYS B C 1
ATOM 3727 O O . LYS B 1 244 ? -17.219 24.5 30.938 1 70.62 244 LYS B O 1
ATOM 3732 N N . GLY B 1 245 ? -17.719 22.266 30.719 1 62.78 245 GLY B N 1
ATOM 3733 C CA . GLY B 1 245 ? -17.797 22.188 32.156 1 62.78 245 GLY B CA 1
ATOM 3734 C C . GLY B 1 245 ? -16.453 22.391 32.844 1 62.78 245 GLY B C 1
ATOM 3735 O O . GLY B 1 245 ? -16.375 23.031 33.906 1 62.78 245 GLY B O 1
ATOM 3736 N N . GLU B 1 246 ? -15.438 21.875 32.25 1 58.31 246 GLU B N 1
ATOM 3737 C CA . GLU B 1 246 ? -14.102 22.047 32.812 1 58.31 246 GLU B CA 1
ATOM 3738 C C . GLU B 1 246 ? -13.641 23.5 32.688 1 58.31 246 GLU B C 1
ATOM 3740 O O . GLU B 1 246 ? -12.93 24 33.562 1 58.31 246 GLU B O 1
ATOM 3745 N N . ASN B 1 247 ? -14.008 24.172 31.625 1 51.16 247 ASN B N 1
ATOM 3746 C CA . ASN B 1 247 ? -13.664 25.578 31.484 1 51.16 247 ASN B CA 1
ATOM 3747 C C . ASN B 1 247 ? -14.461 26.453 32.469 1 51.16 247 ASN B C 1
ATOM 3749 O O . ASN B 1 247 ? -14.086 27.594 32.719 1 51.16 247 ASN B O 1
ATOM 3753 N N . LEU B 1 248 ? -15.656 26 32.844 1 46.41 248 LEU B N 1
ATOM 3754 C CA . LEU B 1 248 ? -16.484 26.719 33.812 1 46.41 248 LEU B CA 1
ATOM 3755 C C . LEU B 1 248 ? -15.969 26.5 35.25 1 46.41 248 LEU B C 1
ATOM 3757 O O . LEU B 1 248 ? -16.391 27.188 36.188 1 46.41 248 LEU B O 1
ATOM 3761 N N . ILE B 1 249 ? -15.102 25.484 35.375 1 36.94 249 ILE B N 1
ATOM 3762 C CA . ILE B 1 249 ? -14.508 25.406 36.688 1 36.94 249 ILE B CA 1
ATOM 3763 C C . ILE B 1 249 ? -13.211 26.203 36.719 1 36.94 249 ILE B C 1
ATOM 3765 O O . ILE B 1 249 ? -12.391 26.109 35.812 1 36.94 249 ILE B O 1
#

Sequence (498 aa):
MSHLGVIQALTDHGIQFSHISGTSAGAIAAAFFAAGYAPKEIVQIIRDTKLLTLLRPSLGSTGLISILKARVLIDKYIPHNSFQKLNTQVTIAAVDLGEGRLVYFTDGDLDMAILASCCLPGIFRPIIINNHMYVDGGILNNFPVEPLVGNCDLIIGSSCNHLPVVKEIKSFGNLIDRAAMIAINSSLNVHKSLCDVIIEPHGLGGYGIFDTAAAEEIFMIGYEEGLKTIEGNEKIKEILLEQKGENLIMSHLGVIQALTDHGIQFSHISGTSAGAIAAAFFAAGYAPKEIVQIIRDTKLLTLLRPSLGSTGLISILKARVLIDKYIPHNSFQKLNTQVTIAAVDLGEGRLVYFTDGDLDMAILASCCLPGIFRPIIINNHMYVDGGILNNFPVEPLVGNCDLIIGSSCNHLPVVKEIKSFGNLIDRAAMIAINSSLNVHKSLCDVIIEPHGLGGYGIFDTAAAEEIFMIGYEEGLKTIEGNEKIKEILLEQKGENLI